Protein AF-A0A7X9REE7-F1 (afdb_monomer_lite)

pLDDT: mean 83.57, std 13.38, range [30.92, 97.38]

Secondary structure (DSSP, 8-state):
--HHHHHHHHHHHHHHHHHHHHHHHHHHHH-PPP--HHHHHHHHHHHHHHHHHHHT---SSS-SS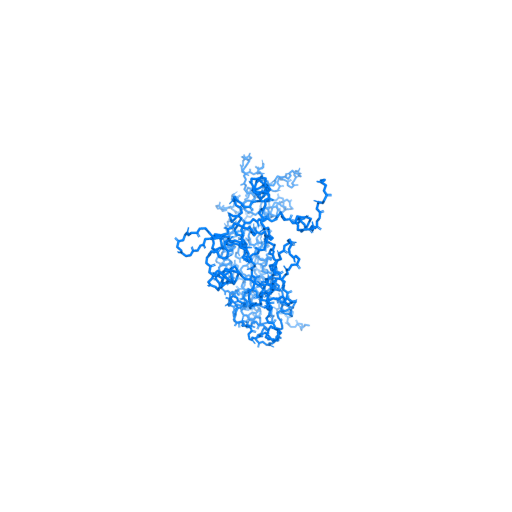SGGG-----TTTS-HHHHHHHHHHHHHH-SHHHHHHHHHHHHHHHHHHHHHHHHHHTT--HHHHHHHHHHHHHSTTTTHHHHH--THHHHHHHHHHHHHHHHHHHH-SS----HHHHHHHHHHHHHH-HHHHHHHHHHHHHHHHHHHHHS--GGGGT--HHHHHHH-HHHH-S-HHHHHHHHHTT-SS--GGG-HHHHHSPPPPP--------GGGGTT-SHHHHHHHHHH-TT--EEEEEEEESSTTS-EEEEEEETTTTEEEEEEES--SHHHHHHHHHHHHHHH-HHHHHHH-SEEEE-S-GGGS-HHHHHB-TTS-B--EEEEPPTT-GGGS--S-----

Structure (mmCIF, N/CA/C/O backbone):
data_AF-A0A7X9REE7-F1
#
_entry.id   AF-A0A7X9REE7-F1
#
loop_
_atom_site.group_PDB
_atom_site.id
_atom_site.type_symbol
_atom_site.label_atom_id
_atom_site.label_alt_id
_atom_site.label_comp_id
_atom_site.label_asym_id
_atom_site.label_entity_id
_atom_site.label_seq_id
_atom_site.pdbx_PDB_ins_code
_atom_site.Cartn_x
_atom_site.Cartn_y
_atom_site.Cartn_z
_atom_site.occupancy
_atom_site.B_iso_or_equiv
_atom_site.auth_seq_id
_atom_site.auth_comp_id
_atom_site.auth_asym_id
_atom_site.auth_atom_id
_atom_site.pdbx_PDB_model_num
ATOM 1 N N . MET A 1 1 ? 0.368 -32.574 12.258 1.00 53.12 1 MET A N 1
ATOM 2 C CA . MET A 1 1 ? 0.872 -31.605 13.266 1.00 53.12 1 MET A CA 1
ATOM 3 C C . MET A 1 1 ? 0.798 -32.260 14.643 1.00 53.12 1 MET A C 1
ATOM 5 O O . MET A 1 1 ? -0.225 -32.848 14.946 1.00 53.12 1 MET A O 1
ATOM 9 N N . ASN A 1 2 ? 1.871 -32.233 15.439 1.00 66.00 2 ASN A N 1
ATOM 10 C CA . ASN A 1 2 ? 1.980 -32.986 16.700 1.00 66.00 2 ASN A CA 1
ATOM 11 C C . ASN A 1 2 ? 1.116 -32.358 17.826 1.00 66.00 2 ASN A C 1
ATOM 13 O O . ASN A 1 2 ? 1.124 -31.136 17.987 1.00 66.00 2 ASN A O 1
ATOM 17 N N . SER A 1 3 ? 0.398 -33.170 18.615 1.00 64.12 3 SER A N 1
ATOM 18 C CA . SER A 1 3 ? -0.552 -32.729 19.664 1.00 64.12 3 SER A CA 1
ATOM 19 C C . SER A 1 3 ? 0.081 -31.771 20.692 1.00 64.12 3 SER A C 1
ATOM 21 O O . SER A 1 3 ? -0.495 -30.742 21.054 1.00 64.12 3 SER A O 1
ATOM 23 N N . LYS A 1 4 ? 1.349 -32.007 21.062 1.00 66.88 4 LYS A N 1
ATOM 24 C CA . LYS A 1 4 ? 2.116 -31.120 21.959 1.00 66.88 4 LYS A CA 1
ATOM 25 C C . LYS A 1 4 ? 2.342 -29.716 21.381 1.00 66.88 4 LYS A C 1
ATOM 27 O O . LYS A 1 4 ? 2.446 -28.749 22.135 1.00 66.88 4 LYS A O 1
ATOM 32 N N . THR A 1 5 ? 2.429 -29.585 20.058 1.00 66.50 5 THR A N 1
ATOM 33 C CA . THR A 1 5 ? 2.626 -28.298 19.373 1.00 66.50 5 THR A CA 1
ATOM 34 C C . THR A 1 5 ? 1.327 -27.496 19.331 1.00 66.50 5 THR A C 1
ATOM 36 O O . THR A 1 5 ? 1.347 -26.287 19.553 1.00 66.50 5 THR A O 1
ATOM 39 N N . ILE A 1 6 ? 0.197 -28.180 19.127 1.00 68.31 6 ILE A N 1
ATOM 40 C CA . ILE A 1 6 ? -1.149 -27.591 19.174 1.00 68.31 6 ILE A CA 1
ATOM 41 C C . ILE A 1 6 ? -1.420 -27.038 20.579 1.00 68.31 6 ILE A C 1
ATOM 43 O O . ILE A 1 6 ? -1.762 -25.868 20.725 1.00 68.31 6 ILE A O 1
ATOM 47 N N . LEU A 1 7 ? -1.150 -27.827 21.624 1.00 64.38 7 LEU A N 1
ATOM 48 C CA . LEU A 1 7 ? -1.370 -27.409 23.011 1.00 64.38 7 LEU A CA 1
ATOM 49 C C . LEU A 1 7 ? -0.542 -26.168 23.397 1.00 64.38 7 LEU A C 1
ATOM 51 O O . LEU A 1 7 ? -1.042 -25.263 24.065 1.00 64.38 7 LEU A O 1
ATOM 55 N N . LYS A 1 8 ? 0.720 -26.090 22.949 1.00 70.75 8 LYS A N 1
ATOM 56 C CA . LYS A 1 8 ? 1.587 -24.920 23.179 1.00 70.75 8 LYS A CA 1
ATOM 57 C C . LYS A 1 8 ? 1.082 -23.667 22.462 1.00 70.75 8 LYS A C 1
ATOM 59 O O . LYS A 1 8 ? 1.133 -22.587 23.047 1.00 70.75 8 LYS A O 1
ATOM 64 N N . ASN A 1 9 ? 0.588 -23.800 21.231 1.00 73.31 9 ASN A N 1
ATOM 65 C CA . ASN A 1 9 ? 0.009 -22.678 20.492 1.00 73.31 9 ASN A CA 1
ATOM 66 C C . ASN A 1 9 ? -1.310 -22.203 21.119 1.00 73.31 9 ASN A C 1
ATOM 68 O O . ASN A 1 9 ? -1.527 -20.999 21.220 1.00 73.31 9 ASN A O 1
ATOM 72 N N . ASN A 1 10 ? -2.142 -23.119 21.619 1.00 79.31 10 ASN A N 1
ATOM 73 C CA . ASN A 1 10 ? -3.400 -22.769 22.283 1.00 79.31 10 ASN A CA 1
ATOM 74 C C . ASN A 1 10 ? -3.160 -22.009 23.596 1.00 79.31 10 ASN A C 1
ATOM 76 O O . ASN A 1 10 ? -3.800 -20.990 23.841 1.00 79.31 10 ASN A O 1
ATOM 80 N N . ARG A 1 11 ? -2.182 -22.437 24.408 1.00 81.19 11 ARG A N 1
ATOM 81 C CA . ARG A 1 11 ? -1.785 -21.709 25.631 1.00 81.19 11 ARG A CA 1
ATOM 82 C C . ARG A 1 11 ? -1.251 -20.306 25.326 1.00 81.19 11 ARG A C 1
ATOM 84 O O . ARG A 1 11 ? -1.573 -19.359 26.033 1.00 81.19 11 ARG A O 1
ATOM 91 N N . ALA A 1 12 ? -0.464 -20.171 24.260 1.00 81.56 12 ALA A N 1
ATOM 92 C CA . ALA A 1 12 ? 0.063 -18.885 23.811 1.00 81.56 12 ALA A CA 1
ATOM 93 C C . ALA A 1 12 ? -1.046 -17.926 23.338 1.00 81.56 12 ALA A C 1
ATOM 95 O O . ALA A 1 12 ? -1.034 -16.755 23.705 1.00 81.56 12 ALA A O 1
ATOM 96 N N . ALA A 1 13 ? -2.026 -18.423 22.577 1.00 83.75 13 ALA A N 1
ATOM 97 C CA . ALA A 1 13 ? -3.195 -17.641 22.175 1.00 83.75 13 ALA A CA 1
ATOM 98 C C . ALA A 1 13 ? -4.040 -17.206 23.386 1.00 83.75 13 ALA A C 1
ATOM 100 O O . ALA A 1 13 ? -4.474 -16.057 23.449 1.00 83.75 13 ALA A O 1
ATOM 101 N N . GLY A 1 14 ? -4.208 -18.094 24.373 1.00 90.44 14 GLY A N 1
ATOM 102 C CA . GLY A 1 14 ? -4.919 -17.794 25.616 1.00 90.44 14 GLY A CA 1
ATOM 103 C C . GLY A 1 14 ? -4.316 -16.623 26.396 1.00 90.44 14 GLY A C 1
ATOM 104 O O . GLY A 1 14 ? -5.062 -15.781 26.883 1.00 90.44 14 GLY A O 1
ATOM 105 N N . LEU A 1 15 ? -2.983 -16.508 26.457 1.00 93.44 15 LEU A N 1
ATOM 106 C CA . LEU A 1 15 ? -2.310 -15.391 27.137 1.00 93.44 15 LEU A CA 1
ATOM 107 C C . LEU A 1 15 ? -2.615 -14.037 26.479 1.00 93.44 15 LEU A C 1
ATOM 109 O O . LEU A 1 15 ? -2.864 -13.050 27.171 1.00 93.44 15 LEU A O 1
ATOM 113 N N . ILE A 1 16 ? -2.619 -13.991 25.146 1.00 94.12 16 ILE A N 1
ATOM 114 C CA . ILE A 1 16 ? -2.924 -12.767 24.396 1.00 94.12 16 ILE A CA 1
ATOM 115 C C . ILE A 1 16 ? -4.377 -12.367 24.655 1.00 94.12 16 ILE A C 1
ATOM 117 O O . ILE A 1 16 ? -4.635 -11.230 25.031 1.00 94.12 16 ILE A O 1
ATOM 121 N N . ILE A 1 17 ? -5.315 -13.312 24.542 1.00 94.94 17 ILE A N 1
ATOM 122 C CA . ILE A 1 17 ? -6.742 -13.064 24.795 1.00 94.94 17 ILE A CA 1
ATOM 123 C C . ILE A 1 17 ? -6.974 -12.593 26.237 1.00 94.94 17 ILE A C 1
ATOM 125 O O . ILE A 1 17 ? -7.702 -11.627 26.448 1.00 94.94 17 ILE A O 1
ATOM 129 N N . LEU A 1 18 ? -6.315 -13.215 27.220 1.00 95.38 18 LEU A N 1
ATOM 130 C CA . LEU A 1 18 ? -6.376 -12.788 28.619 1.00 95.38 18 LEU A CA 1
ATOM 131 C C . LEU A 1 18 ? -5.885 -11.345 28.787 1.00 95.38 18 LEU A C 1
ATOM 133 O O . LEU A 1 18 ? -6.518 -10.556 29.479 1.00 95.38 18 LEU A O 1
ATOM 137 N N . THR A 1 19 ? -4.786 -10.987 28.118 1.00 95.31 19 THR A N 1
ATOM 138 C CA . THR A 1 19 ? -4.229 -9.625 28.152 1.00 95.31 19 THR A CA 1
ATOM 139 C C . THR A 1 19 ? -5.220 -8.613 27.580 1.00 95.31 19 THR A C 1
ATOM 141 O O . THR A 1 19 ? -5.429 -7.559 28.168 1.00 95.31 19 THR A O 1
ATOM 144 N N . ILE A 1 20 ? -5.872 -8.947 26.462 1.00 95.69 20 ILE A N 1
ATOM 145 C CA . ILE A 1 20 ? -6.912 -8.107 25.853 1.00 95.69 20 ILE A CA 1
ATOM 146 C C . ILE A 1 20 ? -8.082 -7.927 26.820 1.00 95.69 20 ILE A C 1
ATOM 148 O O . ILE A 1 20 ? -8.516 -6.801 27.038 1.00 95.69 20 ILE A O 1
ATOM 152 N N . GLY A 1 21 ? -8.549 -9.011 27.447 1.00 94.12 21 GLY A N 1
ATOM 153 C CA . GLY A 1 21 ? -9.585 -8.943 28.477 1.00 94.12 21 GLY A CA 1
ATOM 154 C C . GLY A 1 21 ? -9.201 -7.986 29.607 1.00 94.12 21 GLY A C 1
ATOM 155 O O . GLY A 1 21 ? -9.969 -7.087 29.928 1.00 94.12 21 GLY A O 1
ATOM 156 N N . LEU A 1 22 ? -7.981 -8.108 30.139 1.00 94.38 22 LEU A N 1
ATOM 157 C CA . LEU A 1 22 ? -7.461 -7.233 31.197 1.00 94.38 22 LEU A CA 1
ATOM 158 C C . LEU A 1 22 ? -7.335 -5.762 30.781 1.00 94.38 22 LEU A C 1
ATOM 160 O O . LEU A 1 22 ? -7.522 -4.885 31.614 1.00 94.38 22 LEU A O 1
ATOM 164 N N . LEU A 1 23 ? -7.032 -5.468 29.515 1.00 93.62 23 LEU A N 1
ATOM 165 C CA . LEU A 1 23 ? -6.983 -4.087 29.021 1.00 93.62 23 LEU A CA 1
ATOM 166 C C . LEU A 1 23 ? -8.373 -3.448 28.913 1.00 93.62 23 LEU A C 1
ATOM 168 O O . LEU A 1 23 ? -8.499 -2.228 29.009 1.00 93.62 23 LEU A O 1
ATOM 172 N N . LEU A 1 24 ? -9.410 -4.261 28.711 1.00 93.50 24 LEU A N 1
ATOM 173 C CA . LEU A 1 24 ? -10.786 -3.798 28.545 1.00 93.50 24 LEU A CA 1
ATOM 174 C C . LEU A 1 24 ? -11.569 -3.764 29.858 1.00 93.50 24 LEU A C 1
ATOM 176 O O . LEU A 1 24 ? -12.553 -3.031 29.943 1.00 93.50 24 LEU A O 1
ATOM 180 N N . THR A 1 25 ? -11.139 -4.498 30.890 1.00 91.88 25 THR A N 1
ATOM 181 C CA . THR A 1 25 ? -11.862 -4.608 32.171 1.00 91.88 25 THR A CA 1
ATOM 182 C C . THR A 1 25 ? -12.188 -3.254 32.782 1.00 91.88 25 THR A C 1
ATOM 184 O O . THR A 1 25 ? -13.319 -3.057 33.208 1.00 91.88 25 THR A O 1
ATOM 187 N N . GLY A 1 26 ? -11.257 -2.295 32.774 1.00 88.50 26 GLY A N 1
ATOM 188 C CA . GLY A 1 26 ? -11.509 -0.958 33.321 1.00 88.50 26 GLY A CA 1
ATOM 189 C C . GLY A 1 26 ? -12.702 -0.263 32.655 1.00 88.50 26 GLY A C 1
ATOM 190 O O . GLY A 1 26 ? -13.579 0.271 33.335 1.00 88.50 26 GLY A O 1
ATOM 191 N N . GLN A 1 27 ? -12.795 -0.337 31.325 1.00 91.38 27 GLN A N 1
ATOM 192 C CA . GLN A 1 27 ? -13.925 0.224 30.580 1.00 91.38 27 GLN A CA 1
ATOM 193 C C . GLN A 1 27 ? -15.207 -0.606 30.763 1.00 91.38 27 GLN A C 1
ATOM 195 O O . GLN A 1 27 ? -16.310 -0.062 30.824 1.00 91.38 27 GLN A O 1
ATOM 200 N N . MET A 1 28 ? -15.077 -1.929 30.876 1.00 91.75 28 MET A N 1
ATOM 201 C CA . MET A 1 28 ? -16.211 -2.825 31.112 1.00 91.75 28 MET A CA 1
ATOM 202 C C . MET A 1 28 ? -16.850 -2.625 32.490 1.00 91.75 28 MET A C 1
ATOM 204 O O . MET A 1 28 ? -18.068 -2.670 32.597 1.00 91.75 28 MET A O 1
ATOM 208 N N . ILE A 1 29 ? -16.048 -2.354 33.523 1.00 91.88 29 ILE A N 1
ATOM 209 C CA . ILE A 1 29 ? -16.520 -2.113 34.895 1.00 91.88 29 ILE A CA 1
ATOM 210 C C . ILE A 1 29 ? -17.188 -0.742 35.014 1.00 91.88 29 ILE A C 1
ATOM 212 O O . ILE A 1 29 ? -18.234 -0.614 35.640 1.00 91.88 29 ILE A O 1
ATOM 216 N N . THR A 1 30 ? -16.580 0.286 34.423 1.00 89.94 30 THR A N 1
ATOM 217 C CA . THR A 1 30 ? -17.094 1.662 34.499 1.00 89.94 30 THR A CA 1
ATOM 218 C C . THR A 1 30 ? -18.322 1.890 33.623 1.00 89.94 30 THR A C 1
ATOM 220 O O . THR A 1 30 ? -19.128 2.761 33.925 1.00 89.94 30 THR A O 1
ATOM 223 N N . GLY A 1 31 ? -18.469 1.144 32.523 1.00 88.75 31 GLY A N 1
ATOM 224 C CA . GLY A 1 31 ? -19.584 1.311 31.585 1.00 88.75 31 GLY A CA 1
ATOM 225 C C . GLY A 1 31 ? -19.559 2.636 30.811 1.00 88.75 31 GLY A C 1
ATOM 226 O O . GLY A 1 31 ? -20.512 2.958 30.103 1.00 88.75 31 GLY A O 1
ATOM 227 N N . HIS A 1 32 ? -18.481 3.415 30.926 1.00 87.25 32 HIS A N 1
ATOM 228 C CA . HIS A 1 32 ? -18.377 4.738 30.323 1.00 87.25 32 HIS A CA 1
ATOM 229 C C . HIS A 1 32 ? -17.667 4.705 28.964 1.00 87.25 32 HIS A C 1
ATOM 231 O O . HIS A 1 32 ? -16.737 3.930 28.719 1.00 87.25 32 HIS A O 1
ATOM 237 N N . GLY A 1 33 ? -18.117 5.581 28.064 1.00 85.81 33 GLY A N 1
ATOM 238 C CA . GLY A 1 33 ? -17.434 5.844 26.803 1.00 85.81 33 GLY A CA 1
ATOM 239 C C . GLY A 1 33 ? -16.199 6.715 27.022 1.00 85.81 33 GLY A C 1
ATOM 240 O O . GLY A 1 33 ? -16.232 7.657 27.811 1.00 85.81 33 GLY A O 1
ATOM 241 N N . ILE A 1 34 ? -15.115 6.413 26.314 1.00 87.81 34 ILE A N 1
ATOM 242 C CA . ILE A 1 34 ? -13.849 7.152 26.421 1.00 87.81 34 ILE A CA 1
ATOM 243 C C . ILE A 1 34 ? -13.719 8.084 25.218 1.00 87.81 34 ILE A C 1
ATOM 245 O O . ILE A 1 34 ? -13.755 7.622 24.087 1.00 87.81 34 ILE A O 1
ATOM 249 N N . VAL A 1 35 ? -13.577 9.392 25.418 1.00 86.12 35 VAL A N 1
ATOM 250 C CA . VAL A 1 35 ? -13.475 10.348 24.303 1.00 86.12 35 VAL A CA 1
ATOM 251 C C . VAL A 1 35 ? -12.148 11.087 24.396 1.00 86.12 35 VAL A C 1
ATOM 253 O O . VAL A 1 35 ? -11.895 11.809 25.354 1.00 86.12 35 VAL A O 1
ATOM 256 N N . GLY A 1 36 ? -11.293 10.888 23.395 1.00 87.06 36 GLY A N 1
ATOM 257 C CA . GLY A 1 36 ? -10.057 11.640 23.208 1.00 87.06 36 GLY A CA 1
ATOM 258 C C . GLY A 1 36 ? -10.226 12.805 22.232 1.00 87.06 36 GLY A C 1
ATOM 259 O O . GLY A 1 36 ? -11.262 12.952 21.579 1.00 87.06 36 GLY A O 1
ATOM 260 N N . ALA A 1 37 ? -9.170 13.609 22.087 1.00 81.81 37 ALA A N 1
ATOM 261 C CA . ALA A 1 37 ? -9.154 14.771 21.193 1.00 81.81 37 ALA A CA 1
ATOM 262 C C . ALA A 1 37 ? -9.479 14.404 19.728 1.00 81.81 37 ALA A C 1
ATOM 264 O O . ALA A 1 37 ? -10.303 15.059 19.092 1.00 81.81 37 ALA A O 1
ATOM 265 N N . ASP A 1 38 ? -8.907 13.305 19.221 1.00 81.94 38 ASP A N 1
ATOM 266 C CA . ASP A 1 38 ? -9.124 12.848 17.838 1.00 81.94 38 ASP A CA 1
ATOM 267 C C . ASP A 1 38 ? -10.481 12.146 17.657 1.00 81.94 38 ASP A C 1
ATOM 269 O O . ASP A 1 38 ? -11.016 12.072 16.545 1.00 81.94 38 ASP A O 1
ATOM 273 N N . SER A 1 39 ? -11.067 11.629 18.745 1.00 87.25 39 SER A N 1
ATOM 274 C CA . SER A 1 39 ? -12.289 10.822 18.687 1.00 87.25 39 SER A CA 1
ATOM 275 C C . SER A 1 39 ? -13.457 11.619 18.126 1.00 87.25 39 SER A C 1
ATOM 277 O O . SER A 1 39 ? -14.196 11.101 17.298 1.00 87.25 39 SER A O 1
ATOM 279 N N . VAL A 1 40 ? -13.599 12.890 18.513 1.00 89.44 40 VAL A N 1
ATOM 280 C CA . VAL A 1 40 ? -14.722 13.742 18.084 1.00 89.44 40 VAL A CA 1
ATOM 281 C C . VAL A 1 40 ? -14.760 13.880 16.561 1.00 89.44 40 VAL A C 1
ATOM 283 O O . VAL A 1 40 ? -15.821 13.753 15.945 1.00 89.44 40 VAL A O 1
ATOM 286 N N . PHE A 1 41 ? -13.601 14.088 15.935 1.00 92.06 41 PHE A N 1
ATOM 287 C CA . PHE A 1 41 ? -13.501 14.204 14.484 1.00 92.06 41 PHE A CA 1
ATOM 288 C C . PHE A 1 41 ? -13.863 12.887 13.784 1.00 92.06 41 PHE A C 1
ATOM 290 O O . PHE A 1 41 ? -14.699 12.870 12.879 1.00 92.06 41 PHE A O 1
ATOM 297 N N . HIS A 1 42 ? -13.282 11.767 14.221 1.00 91.50 42 HIS A N 1
ATOM 298 C CA . HIS A 1 42 ? -13.550 10.461 13.614 1.00 91.50 42 HIS A CA 1
ATOM 299 C C . HIS A 1 42 ? -14.976 9.963 13.879 1.00 91.50 42 HIS A C 1
ATOM 301 O O . HIS A 1 42 ? -15.579 9.339 13.011 1.00 91.50 42 HIS A O 1
ATOM 307 N N . TYR A 1 43 ? -15.564 10.294 15.024 1.00 93.19 43 TYR A N 1
ATOM 308 C CA . TYR A 1 43 ? -16.930 9.897 15.357 1.00 93.19 43 TYR A CA 1
ATOM 309 C C . TYR A 1 43 ? -17.935 10.620 14.478 1.00 93.19 43 TYR A C 1
ATOM 311 O O . TYR A 1 43 ? -18.875 9.991 14.012 1.00 93.19 43 TYR A O 1
ATOM 319 N N . ASN A 1 44 ? -17.695 11.889 14.142 1.00 94.56 44 ASN A N 1
ATOM 320 C CA . ASN A 1 44 ? -18.504 12.580 13.139 1.00 94.56 44 ASN A CA 1
ATOM 321 C C . ASN A 1 44 ? -18.451 11.874 11.774 1.00 94.56 44 ASN A C 1
ATOM 323 O O . ASN A 1 44 ? -19.479 11.728 11.117 1.00 94.56 44 ASN A O 1
ATOM 327 N N . ARG A 1 45 ? -17.278 11.371 11.368 1.00 94.00 45 ARG A N 1
ATOM 328 C CA . ARG A 1 45 ? -17.116 10.607 10.117 1.00 94.00 45 ARG A CA 1
ATOM 329 C C . ARG A 1 45 ? -17.858 9.273 10.129 1.00 94.00 45 ARG A C 1
ATOM 331 O O . ARG A 1 45 ? -18.458 8.890 9.124 1.00 94.00 45 ARG A O 1
ATOM 338 N N . PHE A 1 46 ? -17.800 8.553 11.244 1.00 95.00 46 PHE A N 1
ATOM 339 C CA . PHE A 1 46 ? -18.475 7.263 11.388 1.00 95.00 46 PHE A CA 1
ATOM 340 C C . PHE A 1 46 ? -19.981 7.444 11.551 1.00 95.00 46 PHE A C 1
ATOM 342 O O . PHE A 1 46 ? -20.741 6.700 10.945 1.00 95.00 46 PHE A O 1
ATOM 349 N N . TYR A 1 47 ? -20.415 8.481 12.267 1.00 95.56 47 TYR A N 1
ATOM 350 C CA . TYR A 1 47 ? -21.818 8.864 12.388 1.00 95.56 47 TYR A CA 1
ATOM 351 C C . TYR A 1 47 ? -22.433 9.259 11.041 1.00 95.56 47 TYR A C 1
ATOM 353 O O . TYR A 1 47 ? -23.564 8.871 10.750 1.00 95.56 47 TYR A O 1
ATOM 361 N N . GLU A 1 48 ? -21.680 9.981 10.204 1.00 96.06 48 GLU A N 1
ATOM 362 C CA . GLU A 1 48 ? -22.080 10.294 8.830 1.00 96.06 48 GLU A CA 1
ATOM 363 C C . GLU A 1 48 ? -22.438 9.012 8.076 1.00 96.06 48 GLU A C 1
ATOM 365 O O . GLU A 1 48 ? -23.569 8.836 7.634 1.00 96.06 48 GLU A O 1
ATOM 370 N N . THR A 1 49 ? -21.490 8.079 7.985 1.00 96.00 49 THR A N 1
ATOM 371 C CA . THR A 1 49 ? -21.696 6.828 7.240 1.00 96.00 49 THR A CA 1
ATOM 372 C C . THR A 1 49 ? -22.721 5.901 7.892 1.00 96.00 49 THR A C 1
ATOM 374 O O . THR A 1 49 ? -23.488 5.265 7.179 1.00 96.00 49 THR A O 1
ATOM 377 N N . TYR A 1 50 ? -22.811 5.869 9.225 1.00 96.81 50 TYR A N 1
ATOM 378 C CA . TYR A 1 50 ? -23.887 5.197 9.960 1.00 96.81 50 TYR A CA 1
ATOM 379 C C . TYR A 1 50 ? -25.263 5.719 9.531 1.00 96.81 50 TYR A C 1
ATOM 381 O O . TYR A 1 50 ? -26.154 4.930 9.223 1.00 96.81 50 TYR A O 1
ATOM 389 N N . SER A 1 51 ? -25.430 7.042 9.467 1.00 95.94 51 SER A N 1
ATOM 390 C CA . SER A 1 51 ? -26.699 7.674 9.101 1.00 95.94 51 SER A CA 1
ATOM 391 C C . SER A 1 51 ? -27.038 7.431 7.632 1.00 95.94 51 SER A C 1
ATOM 393 O O . SER A 1 51 ? -28.169 7.065 7.321 1.00 95.94 51 SER A O 1
ATOM 395 N N . GLN A 1 52 ? -26.051 7.540 6.736 1.00 95.44 52 GLN A N 1
ATOM 396 C CA . GLN A 1 52 ? -26.229 7.205 5.322 1.00 95.44 52 GLN A CA 1
ATOM 397 C C . GLN A 1 52 ? -26.660 5.744 5.131 1.00 95.44 52 GLN A C 1
ATOM 399 O O . GLN A 1 52 ? -27.614 5.485 4.402 1.00 95.44 52 GLN A O 1
ATOM 404 N N . LEU A 1 53 ? -26.017 4.796 5.825 1.00 96.12 53 LEU A N 1
ATOM 405 C CA . LEU A 1 53 ? -26.379 3.375 5.783 1.00 96.12 53 LEU A CA 1
ATOM 406 C C . LEU A 1 53 ? -27.783 3.124 6.345 1.00 96.12 53 LEU A C 1
ATOM 408 O O . LEU A 1 53 ? -28.553 2.371 5.757 1.00 96.12 53 LEU A O 1
ATOM 412 N N . LYS A 1 54 ? -28.134 3.776 7.458 1.00 96.31 54 LYS A N 1
ATOM 413 C CA . LYS A 1 54 ? -29.445 3.641 8.106 1.00 96.31 54 LYS A CA 1
ATOM 414 C C . LYS A 1 54 ? -30.588 4.168 7.238 1.00 96.31 54 LYS A C 1
ATOM 416 O O . LYS A 1 54 ? -31.663 3.577 7.225 1.00 96.31 54 LYS A O 1
ATOM 421 N N . HIS A 1 55 ? -30.365 5.277 6.537 1.00 95.62 55 HIS A N 1
ATOM 422 C CA . HIS A 1 55 ? -31.370 5.924 5.690 1.00 95.62 55 HIS A CA 1
ATOM 423 C C . HIS A 1 55 ? -31.283 5.518 4.214 1.00 95.62 55 HIS A C 1
ATOM 425 O O . HIS A 1 55 ? -32.088 5.994 3.419 1.00 95.62 55 HIS A O 1
ATOM 431 N N . LEU A 1 56 ? -30.321 4.663 3.846 1.00 94.81 56 LEU A N 1
ATOM 432 C CA . LEU A 1 56 ? -30.015 4.286 2.460 1.00 94.81 56 LEU A CA 1
ATOM 433 C C . LEU A 1 56 ? -29.772 5.501 1.544 1.00 94.81 56 LEU A C 1
ATOM 435 O O . LEU A 1 56 ? -30.041 5.457 0.345 1.00 94.81 56 LEU A O 1
ATOM 439 N N . ASN A 1 57 ? -29.248 6.590 2.114 1.00 93.50 57 ASN A N 1
ATOM 440 C CA . ASN A 1 57 ? -28.977 7.842 1.416 1.00 93.50 57 ASN A CA 1
ATOM 441 C C . ASN A 1 57 ? -27.466 8.028 1.252 1.00 93.50 57 ASN A C 1
ATOM 443 O O . ASN A 1 57 ? -26.802 8.622 2.103 1.00 93.50 57 ASN A O 1
ATOM 447 N N . PHE A 1 58 ? -26.922 7.461 0.178 1.00 92.31 58 PHE A N 1
ATOM 448 C CA . PHE A 1 58 ? -25.485 7.447 -0.073 1.00 92.31 58 PHE A CA 1
ATOM 449 C C . PHE A 1 58 ? -25.009 8.773 -0.665 1.00 92.31 58 PHE A C 1
ATOM 451 O O . PHE A 1 58 ? -25.334 9.125 -1.797 1.00 92.31 58 PHE A O 1
ATOM 458 N N . SER A 1 59 ? -24.159 9.470 0.083 1.00 89.75 59 SER A N 1
ATOM 459 C CA . SER A 1 59 ? -23.444 10.659 -0.364 1.00 89.75 59 SER A CA 1
ATOM 460 C C . SER A 1 59 ? -21.951 10.427 -0.229 1.00 89.75 59 SER A C 1
ATOM 462 O O . SER A 1 59 ? -21.379 10.426 0.864 1.00 89.75 59 SER A O 1
ATOM 464 N N . TRP A 1 60 ? -21.311 10.211 -1.376 1.00 83.38 60 TRP A N 1
ATOM 465 C CA . TRP A 1 60 ? -19.882 9.929 -1.427 1.00 83.38 60 TRP A CA 1
ATOM 466 C C . TRP A 1 60 ? -19.039 11.158 -1.083 1.00 83.38 60 TRP A C 1
ATOM 468 O O . TRP A 1 60 ? -18.055 11.052 -0.356 1.00 83.38 60 TRP A O 1
ATOM 478 N N . PHE A 1 61 ? -19.432 12.326 -1.596 1.00 88.88 61 PHE A N 1
ATOM 479 C CA . PHE A 1 61 ? -18.626 13.543 -1.522 1.00 88.88 61 PHE A CA 1
ATOM 480 C C . PHE A 1 61 ? -18.948 14.407 -0.307 1.00 88.88 61 PHE A C 1
ATOM 482 O O . PHE A 1 61 ? -18.037 14.889 0.364 1.00 88.88 61 PHE A O 1
ATOM 489 N N . GLN A 1 62 ? -20.231 14.601 -0.015 1.00 91.56 62 GLN A N 1
ATOM 490 C CA . GLN A 1 62 ? -20.687 15.564 0.979 1.00 91.56 62 GLN A CA 1
ATOM 491 C C . GLN A 1 62 ? -21.116 14.871 2.275 1.00 91.56 62 GLN A C 1
ATOM 493 O O . GLN A 1 62 ? -21.856 13.891 2.230 1.00 91.56 62 GLN A O 1
ATOM 498 N N . SER A 1 63 ? -20.693 15.401 3.425 1.00 91.62 63 SER A N 1
ATOM 499 C CA . SER A 1 63 ? -21.199 14.966 4.734 1.00 91.62 63 SER A CA 1
ATOM 500 C C . SER A 1 63 ? -22.530 15.666 5.026 1.00 91.62 63 SER A C 1
ATOM 502 O O . SER A 1 63 ? -22.549 16.888 5.190 1.00 91.62 63 SER A O 1
ATOM 504 N N . ILE A 1 64 ? -23.625 14.907 5.051 1.00 92.62 64 ILE A N 1
ATOM 505 C CA . ILE A 1 64 ? -25.005 15.407 5.172 1.00 92.62 64 ILE A CA 1
ATOM 506 C C . ILE A 1 64 ? -25.497 15.353 6.626 1.00 92.62 64 ILE A C 1
ATOM 508 O O . ILE A 1 64 ? -26.265 16.210 7.054 1.00 92.62 64 ILE A O 1
ATOM 512 N N . TYR A 1 65 ? -25.058 14.363 7.400 1.00 93.50 65 TYR A N 1
ATOM 513 C CA . TYR A 1 65 ? -25.540 14.074 8.752 1.00 93.50 65 TYR A CA 1
ATOM 514 C C . TYR A 1 65 ? -24.552 14.492 9.849 1.00 93.50 65 TYR A C 1
ATOM 516 O O . TYR A 1 65 ? -24.943 15.049 10.872 1.00 93.50 65 TYR A O 1
ATOM 524 N N . GLY A 1 66 ? -23.268 14.209 9.658 1.00 91.31 66 GLY A N 1
ATOM 525 C CA . GLY A 1 66 ? -22.181 14.553 10.563 1.00 91.31 66 GLY A CA 1
ATOM 526 C C . GLY A 1 66 ? -21.744 16.008 10.422 1.00 91.31 66 GLY A C 1
ATOM 527 O O . GLY A 1 66 ? -22.196 16.747 9.548 1.00 91.31 66 GLY A O 1
ATOM 528 N N . PHE A 1 67 ? -20.828 16.432 11.294 1.00 92.44 67 PHE A N 1
ATOM 529 C CA . PHE A 1 67 ? -20.241 17.776 11.277 1.00 92.44 67 PHE A CA 1
ATOM 530 C C . PHE A 1 67 ? -21.285 18.901 11.291 1.00 92.44 67 PHE A C 1
ATOM 532 O O . PHE A 1 67 ? -21.159 19.875 10.543 1.00 92.44 67 PHE A O 1
ATOM 539 N N . ASN A 1 68 ? -22.319 18.764 12.123 1.00 91.31 68 ASN A N 1
ATOM 540 C CA . ASN A 1 68 ? -23.429 19.718 12.223 1.00 91.31 68 ASN A CA 1
ATOM 541 C C . ASN A 1 68 ? -24.115 19.987 10.873 1.00 91.31 68 ASN A C 1
ATOM 543 O O . ASN A 1 68 ? -24.491 21.122 10.598 1.00 91.31 68 ASN A O 1
ATOM 547 N N . GLN A 1 69 ? -24.209 18.970 10.006 1.00 89.56 69 GLN A N 1
ATOM 548 C CA . GLN A 1 69 ? -24.866 19.058 8.694 1.00 89.56 69 GLN A CA 1
ATOM 549 C C . GLN A 1 69 ? -24.305 20.180 7.801 1.00 89.56 69 GLN A C 1
ATOM 551 O O . GLN A 1 69 ? -24.981 20.708 6.924 1.00 89.56 69 GLN A O 1
ATOM 556 N N . SER A 1 70 ? -23.040 20.552 8.010 1.00 87.81 70 SER A N 1
ATOM 557 C CA . SER A 1 70 ? -22.407 21.681 7.317 1.00 87.81 70 SER A CA 1
ATOM 558 C C . SER A 1 70 ? -22.020 21.393 5.863 1.00 87.81 70 SER A C 1
ATOM 560 O O . SER A 1 70 ? -21.443 22.255 5.205 1.00 87.81 70 SER A O 1
ATOM 562 N N . GLY A 1 71 ? -22.283 20.187 5.349 1.00 87.44 71 GLY A N 1
ATOM 563 C CA . GLY A 1 71 ? -21.994 19.851 3.958 1.00 87.44 71 GLY A CA 1
ATOM 564 C C . GLY A 1 71 ? -20.501 19.707 3.644 1.00 87.44 71 GLY A C 1
ATOM 565 O O . GLY A 1 71 ? -20.089 19.928 2.507 1.00 87.44 71 GLY A O 1
ATOM 566 N N . ARG A 1 72 ? -19.662 19.372 4.633 1.00 91.38 72 ARG A N 1
ATOM 567 C CA . ARG A 1 72 ? -18.199 19.275 4.460 1.00 91.38 72 ARG A CA 1
ATOM 568 C C . ARG A 1 72 ? -17.780 18.050 3.645 1.00 91.38 72 ARG A C 1
ATOM 570 O O . ARG A 1 72 ? -18.318 16.957 3.827 1.00 91.38 72 ARG A O 1
ATOM 577 N N . ILE A 1 73 ? -16.730 18.204 2.840 1.00 92.25 73 ILE A N 1
ATOM 578 C CA . ILE A 1 73 ? -16.091 17.115 2.087 1.00 92.25 73 ILE A CA 1
ATOM 579 C C . ILE A 1 73 ? -14.973 16.514 2.948 1.00 92.25 73 ILE A C 1
ATOM 581 O O . ILE A 1 73 ? -13.848 17.006 2.947 1.00 92.25 73 ILE A O 1
ATOM 585 N N . VAL A 1 74 ? -15.293 15.480 3.734 1.00 90.25 74 VAL A N 1
ATOM 586 C CA . VAL A 1 74 ? -14.340 14.871 4.686 1.00 90.25 74 VAL A CA 1
ATOM 587 C C . VAL A 1 74 ? -13.987 13.437 4.303 1.00 90.25 74 VAL A C 1
ATOM 589 O O . VAL A 1 74 ? -12.818 13.130 4.083 1.00 90.25 74 VAL A O 1
ATOM 592 N N . ASN A 1 75 ? -14.971 12.540 4.201 1.00 88.88 75 ASN A N 1
ATOM 593 C CA . ASN A 1 75 ? -14.693 11.105 4.051 1.00 88.88 75 ASN A CA 1
ATOM 594 C C . ASN A 1 75 ? -13.941 10.747 2.764 1.00 88.88 75 ASN A C 1
ATOM 596 O O . ASN A 1 75 ? -13.133 9.825 2.798 1.00 88.88 75 ASN A O 1
ATOM 600 N N . VAL A 1 76 ? -14.115 11.515 1.685 1.00 88.94 76 VAL A N 1
ATOM 601 C CA . VAL A 1 76 ? -13.340 11.352 0.441 1.00 88.94 76 VAL A CA 1
ATOM 602 C C . VAL A 1 76 ? -11.834 11.497 0.672 1.00 88.94 76 VAL A C 1
ATOM 604 O O . VAL A 1 76 ? -11.050 10.798 0.042 1.00 88.94 76 VAL A O 1
ATOM 607 N N . VAL A 1 77 ? -11.423 12.386 1.580 1.00 85.81 77 VAL A N 1
ATOM 608 C CA . VAL A 1 77 ? -10.006 12.703 1.821 1.00 85.81 77 VAL A CA 1
ATOM 609 C C . VAL A 1 77 ? -9.380 11.760 2.851 1.00 85.81 77 VAL A C 1
ATOM 611 O O . VAL A 1 77 ? -8.189 11.470 2.787 1.00 85.81 77 VAL A O 1
ATOM 614 N N . TYR A 1 78 ? -10.174 11.263 3.801 1.00 86.94 78 TYR A N 1
ATOM 615 C CA . TYR A 1 78 ? -9.672 10.526 4.965 1.00 86.94 78 TYR A CA 1
ATOM 616 C C . TYR A 1 78 ? -9.951 9.014 4.935 1.00 86.94 78 TYR A C 1
ATOM 618 O O . TYR A 1 78 ? -9.967 8.382 5.994 1.00 86.94 78 TYR A O 1
ATOM 626 N N . GLY A 1 79 ? -10.190 8.440 3.757 1.00 90.44 79 GLY A N 1
ATOM 627 C CA . GLY A 1 79 ? -10.510 7.020 3.599 1.00 90.44 79 GLY A CA 1
ATOM 628 C C . GLY A 1 79 ? -12.011 6.758 3.753 1.00 90.44 79 GLY A C 1
ATOM 629 O O . GLY A 1 79 ? -12.506 6.604 4.881 1.00 90.44 79 GLY A O 1
ATOM 630 N N . PRO A 1 80 ? -12.773 6.753 2.645 1.00 92.19 80 PRO A N 1
ATOM 631 C CA . PRO A 1 80 ? -14.218 6.583 2.689 1.00 92.19 80 PRO A CA 1
ATOM 632 C C . PRO A 1 80 ? -14.597 5.152 3.073 1.00 92.19 80 PRO A C 1
ATOM 634 O O . PRO A 1 80 ? -15.502 4.966 3.886 1.00 92.19 80 PRO A O 1
ATOM 637 N N . LEU A 1 81 ? -13.879 4.139 2.578 1.00 93.62 81 LEU A N 1
ATOM 638 C CA . LEU A 1 81 ? -14.196 2.736 2.864 1.00 93.62 81 LEU A CA 1
ATOM 639 C C . LEU A 1 81 ? -14.023 2.428 4.349 1.00 93.62 81 LEU A C 1
ATOM 641 O O . LEU A 1 81 ? -14.861 1.755 4.951 1.00 93.62 81 LEU A O 1
ATOM 645 N N . PHE A 1 82 ? -12.971 2.975 4.962 1.00 93.25 82 PHE A N 1
ATOM 646 C CA . PHE A 1 82 ? -12.762 2.840 6.398 1.00 93.25 82 PHE A CA 1
ATOM 647 C C . PHE A 1 82 ? -13.874 3.517 7.211 1.00 93.25 82 PHE A C 1
ATOM 649 O O . PHE A 1 82 ? -14.320 2.962 8.217 1.00 93.25 82 PHE A O 1
ATOM 656 N N . ALA A 1 83 ? -14.371 4.678 6.773 1.00 94.25 83 ALA A N 1
ATOM 657 C CA . ALA A 1 83 ? -15.507 5.322 7.427 1.00 94.25 83 ALA A CA 1
ATOM 658 C C . ALA A 1 83 ? -16.762 4.437 7.365 1.00 94.25 83 ALA A C 1
ATOM 660 O O . ALA A 1 83 ? -17.338 4.156 8.412 1.00 94.25 83 ALA A O 1
ATOM 661 N N . TYR A 1 84 ? -17.115 3.920 6.183 1.00 95.38 84 TYR A N 1
ATOM 662 C CA . TYR A 1 84 ? -18.272 3.035 6.000 1.00 95.38 84 TYR A CA 1
ATOM 663 C C . TYR A 1 84 ? -18.174 1.736 6.801 1.00 95.38 84 TYR A C 1
ATOM 665 O O . TYR A 1 84 ? -19.177 1.293 7.357 1.00 95.38 84 TYR A O 1
ATOM 673 N N . LEU A 1 85 ? -16.981 1.145 6.913 1.00 95.69 85 LEU A N 1
ATOM 674 C CA . LEU A 1 85 ? -16.765 -0.038 7.745 1.00 95.69 85 LEU A CA 1
ATOM 675 C C . LEU A 1 85 ? -17.109 0.254 9.212 1.00 95.69 85 LEU A C 1
ATOM 677 O O . LEU A 1 85 ? -17.838 -0.515 9.838 1.00 95.69 85 LEU A O 1
ATOM 681 N N . ASN A 1 86 ? -16.640 1.380 9.755 1.00 95.50 86 ASN A N 1
ATOM 682 C CA . ASN A 1 86 ? -16.920 1.756 11.143 1.00 95.50 86 ASN A CA 1
ATOM 683 C C . ASN A 1 86 ? -18.364 2.234 11.350 1.00 95.50 86 ASN A C 1
ATOM 685 O O . ASN A 1 86 ? -18.954 1.918 12.379 1.00 95.50 86 ASN A O 1
ATOM 689 N N . GLY A 1 87 ? -18.963 2.933 10.381 1.00 96.38 87 GLY A N 1
ATOM 690 C CA . GLY A 1 87 ? -20.383 3.291 10.408 1.00 96.38 87 GLY A CA 1
ATOM 691 C C . GLY A 1 87 ? -21.293 2.062 10.383 1.00 96.38 87 GLY A C 1
ATOM 692 O O . GLY A 1 87 ? -22.258 1.992 11.141 1.00 96.38 87 GLY A O 1
ATOM 693 N N . GLY A 1 88 ? -20.945 1.051 9.582 1.00 97.38 88 GLY A N 1
ATOM 694 C CA . GLY A 1 88 ? -21.620 -0.247 9.570 1.00 97.38 88 GLY A CA 1
ATOM 695 C C . GLY A 1 88 ? -21.423 -1.019 10.874 1.00 97.38 88 GLY A C 1
ATOM 696 O O . GLY A 1 88 ? -22.382 -1.564 11.413 1.00 97.38 88 GLY A O 1
ATOM 697 N N . LEU A 1 89 ? -20.212 -1.008 11.442 1.00 97.06 89 LEU A N 1
ATOM 698 C CA . LEU A 1 89 ? -19.961 -1.594 12.760 1.00 97.06 89 LEU A CA 1
ATOM 699 C C . LEU A 1 89 ? -20.816 -0.920 13.840 1.00 97.06 89 LEU A C 1
ATOM 701 O O . LEU A 1 89 ? -21.431 -1.612 14.647 1.00 97.06 89 LEU A O 1
ATOM 705 N N . LEU A 1 90 ? -20.896 0.413 13.826 1.00 96.81 90 LEU A N 1
ATOM 706 C CA . LEU A 1 90 ? -21.745 1.183 14.732 1.00 96.81 90 LEU A CA 1
ATOM 707 C C . LEU A 1 90 ? -23.232 0.852 14.538 1.00 96.81 90 LEU A C 1
ATOM 709 O O . LEU A 1 90 ? -23.963 0.743 15.519 1.00 96.81 90 LEU A O 1
ATOM 713 N N . LEU A 1 91 ? -23.671 0.642 13.293 1.00 96.69 91 LEU A N 1
ATOM 714 C CA . LEU A 1 91 ? -25.038 0.228 12.978 1.00 96.69 91 LEU A CA 1
ATOM 715 C C . LEU A 1 91 ? -25.372 -1.144 13.575 1.00 96.69 91 LEU A C 1
ATOM 717 O O . LEU A 1 91 ? -26.457 -1.314 14.117 1.00 96.69 91 LEU A O 1
ATOM 721 N N . LEU A 1 92 ? -24.433 -2.092 13.532 1.00 97.00 92 LEU A N 1
ATOM 722 C CA . LEU A 1 92 ? -24.611 -3.436 14.090 1.00 97.00 92 LEU A CA 1
ATOM 723 C C . LEU A 1 92 ? -24.629 -3.453 15.622 1.00 97.00 92 LEU A C 1
ATOM 725 O O . LEU A 1 92 ? -25.385 -4.211 16.227 1.00 97.00 92 LEU A O 1
ATOM 729 N N . VAL A 1 93 ? -23.783 -2.647 16.263 1.00 95.56 93 VAL A N 1
ATOM 730 C CA . VAL A 1 93 ? -23.631 -2.643 17.728 1.00 95.56 93 VAL A CA 1
ATOM 731 C C . VAL A 1 93 ? -24.510 -1.610 18.428 1.00 95.56 93 VAL A C 1
ATOM 733 O O . VAL A 1 93 ? -24.586 -1.643 19.642 1.00 95.56 93 VAL A O 1
ATOM 736 N N . HIS A 1 94 ? -25.189 -0.720 17.703 1.00 90.88 94 HIS A N 1
ATOM 737 C CA . HIS A 1 94 ? -26.216 0.221 18.180 1.00 90.88 94 HIS A CA 1
ATOM 738 C C . HIS A 1 94 ? -25.795 1.292 19.211 1.00 90.88 94 HIS A C 1
ATOM 740 O O . HIS A 1 94 ? -26.509 2.284 19.353 1.00 90.88 94 HIS A O 1
ATOM 746 N N . SER A 1 95 ? -24.658 1.164 19.905 1.00 93.62 95 SER A N 1
ATOM 747 C CA . SER A 1 95 ? -24.152 2.175 20.848 1.00 93.62 95 SER A CA 1
ATOM 748 C C . SER A 1 95 ? -22.662 2.471 20.672 1.00 93.62 95 SER A C 1
ATOM 750 O O . SER A 1 95 ? -21.867 1.596 20.325 1.00 93.62 95 SER A O 1
ATOM 752 N N . TRP A 1 96 ? -22.254 3.707 20.979 1.00 93.12 96 TRP A N 1
ATOM 753 C CA . TRP A 1 96 ? -20.843 4.115 20.949 1.00 93.12 96 TRP A CA 1
ATOM 754 C C . TRP A 1 96 ? -19.976 3.337 21.939 1.00 93.12 96 TRP A C 1
ATOM 756 O O . TRP A 1 96 ? -18.824 3.033 21.641 1.00 93.12 96 TRP A O 1
ATOM 766 N N . TYR A 1 97 ? -20.537 2.975 23.093 1.00 94.06 97 TYR A N 1
ATOM 767 C CA . TYR A 1 97 ? -19.858 2.142 24.079 1.00 94.06 97 TYR A CA 1
ATOM 768 C C . TYR A 1 97 ? -19.570 0.738 23.528 1.00 94.06 97 TYR A C 1
ATOM 770 O O . TYR A 1 97 ? -18.424 0.291 23.535 1.00 94.06 97 TYR A O 1
ATOM 778 N N . GLN A 1 98 ? -20.580 0.058 22.972 1.00 94.31 98 GLN A N 1
ATOM 779 C CA . GLN A 1 98 ? -20.382 -1.269 22.377 1.00 94.31 98 GLN A CA 1
ATOM 780 C C . GLN A 1 98 ? -19.462 -1.198 21.155 1.00 94.31 98 GLN A C 1
ATOM 782 O O . GLN A 1 98 ? -18.613 -2.070 20.982 1.00 94.31 98 GLN A O 1
ATOM 787 N N . TYR A 1 99 ? -19.556 -0.132 20.357 1.00 95.38 99 TYR A N 1
ATOM 788 C CA . TYR A 1 99 ? -18.617 0.138 19.272 1.00 95.38 99 TYR A CA 1
ATOM 789 C C . TYR A 1 99 ? -17.173 0.227 19.775 1.00 95.38 99 TYR A C 1
ATOM 791 O O . TYR A 1 99 ? -16.291 -0.399 19.189 1.00 95.38 99 TYR A O 1
ATOM 799 N N . GLN A 1 100 ? -16.913 0.944 20.872 1.00 94.62 100 GLN A N 1
ATOM 800 C CA . GLN A 1 100 ? -15.574 1.023 21.460 1.00 94.62 100 GLN A CA 1
ATOM 801 C C . GLN A 1 100 ? -15.073 -0.343 21.910 1.00 94.62 100 GLN A C 1
ATOM 803 O O . GLN A 1 100 ? -13.990 -0.743 21.499 1.00 94.62 100 GLN A O 1
ATOM 808 N N . ILE A 1 101 ? -15.869 -1.093 22.675 1.00 95.00 101 ILE A N 1
ATOM 809 C CA . ILE A 1 101 ? -15.468 -2.422 23.152 1.00 95.00 101 ILE A CA 1
ATOM 810 C C . ILE A 1 101 ? -15.161 -3.353 21.974 1.00 95.00 101 ILE A C 1
ATOM 812 O O . ILE A 1 101 ? -14.093 -3.964 21.924 1.00 95.00 101 ILE A O 1
ATOM 816 N N . VAL A 1 102 ? -16.058 -3.429 20.990 1.00 96.00 102 VAL A N 1
ATOM 817 C CA . VAL A 1 102 ? -15.897 -4.324 19.837 1.00 96.00 102 VAL A CA 1
ATOM 818 C C . VAL A 1 102 ? -14.719 -3.899 18.958 1.00 96.00 102 VAL A C 1
ATOM 820 O O . VAL A 1 102 ? -13.901 -4.742 18.588 1.00 96.00 102 VAL A O 1
ATOM 823 N N . SER A 1 103 ? -14.578 -2.606 18.656 1.00 95.50 103 SER A N 1
ATOM 824 C CA . SER A 1 103 ? -13.443 -2.105 17.870 1.00 95.50 103 SER A CA 1
ATOM 825 C C . SER A 1 103 ? -12.110 -2.313 18.597 1.00 95.50 103 SER A C 1
ATOM 827 O O . SER A 1 103 ? -11.157 -2.776 17.972 1.00 95.50 103 SER A O 1
ATOM 829 N N . SER A 1 104 ? -12.042 -2.082 19.913 1.00 95.50 104 SER A N 1
ATOM 830 C CA . SER A 1 104 ? -10.846 -2.361 20.714 1.00 95.50 104 SER A CA 1
ATOM 831 C C . SER A 1 104 ? -10.468 -3.841 20.683 1.00 95.50 104 SER A C 1
ATOM 833 O O . SER A 1 104 ? -9.296 -4.163 20.484 1.00 95.50 104 SER A O 1
ATOM 835 N N . ILE A 1 105 ? -11.440 -4.753 20.814 1.00 96.31 105 ILE A N 1
ATOM 836 C CA . ILE A 1 105 ? -11.198 -6.199 20.690 1.00 96.31 105 ILE A CA 1
ATOM 837 C C . ILE A 1 105 ? -10.597 -6.519 19.317 1.00 96.31 105 ILE A C 1
ATOM 839 O O . ILE A 1 105 ? -9.562 -7.179 19.247 1.00 96.31 105 ILE A O 1
ATOM 843 N N . ILE A 1 106 ? -11.199 -6.028 18.229 1.00 96.50 106 ILE A N 1
ATOM 844 C CA . ILE A 1 106 ? -10.714 -6.272 16.862 1.00 96.50 106 ILE A CA 1
ATOM 845 C C . ILE A 1 106 ? -9.271 -5.778 16.703 1.00 96.50 106 ILE A C 1
ATOM 847 O O . ILE A 1 106 ? -8.409 -6.522 16.229 1.00 96.50 106 ILE A O 1
ATOM 851 N N . ILE A 1 107 ? -8.990 -4.552 17.142 1.00 96.38 107 ILE A N 1
ATOM 852 C CA . ILE A 1 107 ? -7.679 -3.917 16.986 1.00 96.38 107 ILE A CA 1
ATOM 853 C C . ILE A 1 107 ? -6.606 -4.670 17.767 1.00 96.38 107 ILE A C 1
ATOM 855 O O . ILE A 1 107 ? -5.553 -5.014 17.219 1.00 96.38 107 ILE A O 1
ATOM 859 N N . TYR A 1 108 ? -6.878 -4.991 19.031 1.00 96.94 108 TYR A N 1
ATOM 860 C CA . TYR A 1 108 ? -5.921 -5.726 19.844 1.00 96.94 108 TYR A CA 1
ATOM 861 C C . TYR A 1 108 ? -5.734 -7.172 19.380 1.00 96.94 108 TYR A C 1
ATOM 863 O O . TYR A 1 108 ? -4.615 -7.680 19.446 1.00 96.94 108 TYR A O 1
ATOM 871 N N . LEU A 1 109 ? -6.771 -7.834 18.855 1.00 96.50 109 LEU A N 1
ATOM 872 C CA . LEU A 1 109 ? -6.632 -9.172 18.279 1.00 96.50 109 LEU A CA 1
ATOM 873 C C . LEU A 1 109 ? -5.734 -9.146 17.039 1.00 96.50 109 LEU A C 1
ATOM 875 O O . LEU A 1 109 ? -4.796 -9.940 16.952 1.00 96.50 109 LEU A O 1
ATOM 879 N N . ILE A 1 110 ? -5.978 -8.231 16.097 1.00 96.94 110 ILE A N 1
ATOM 880 C CA . ILE A 1 110 ? -5.183 -8.134 14.865 1.00 96.94 110 ILE A CA 1
ATOM 881 C C . ILE A 1 110 ? -3.725 -7.795 15.192 1.00 96.94 110 ILE A C 1
ATOM 883 O O . ILE A 1 110 ? -2.822 -8.446 14.655 1.00 96.94 110 ILE A O 1
ATOM 887 N N . GLY A 1 111 ? -3.493 -6.830 16.088 1.00 96.88 111 GLY A N 1
ATOM 888 C CA . GLY A 1 111 ? -2.152 -6.419 16.506 1.00 96.88 111 GLY A CA 1
ATOM 889 C C . GLY A 1 111 ? -1.427 -7.506 17.302 1.00 96.88 111 GLY A C 1
ATOM 890 O O . GLY A 1 111 ? -0.284 -7.845 16.996 1.00 96.88 111 GLY A O 1
ATOM 891 N N . GLY A 1 112 ? -2.103 -8.121 18.275 1.00 96.56 112 GLY A N 1
ATOM 892 C CA . GLY A 1 112 ? -1.531 -9.136 19.162 1.00 96.56 112 GLY A CA 1
ATOM 893 C C . GLY A 1 112 ? -1.200 -10.430 18.429 1.00 96.56 112 GLY A C 1
ATOM 894 O O . GLY A 1 112 ? -0.067 -10.911 18.490 1.00 96.56 112 GLY A O 1
ATOM 895 N N . PHE A 1 113 ? -2.147 -10.969 17.655 1.00 96.00 113 PHE A N 1
ATOM 896 C CA . PHE A 1 113 ? -1.877 -12.145 16.827 1.00 96.00 113 PHE A CA 1
ATOM 897 C C . PHE A 1 113 ? -0.913 -11.841 15.680 1.00 96.00 113 PHE A C 1
ATOM 899 O O . PHE A 1 113 ? -0.115 -12.711 15.322 1.00 96.00 113 PHE A O 1
ATOM 906 N N . GLY A 1 114 ? -0.942 -10.626 15.126 1.00 96.44 114 GLY A N 1
ATOM 907 C CA . GLY A 1 114 ? 0.041 -10.168 14.148 1.00 96.44 114 GLY A CA 1
ATOM 908 C C . GLY A 1 114 ? 1.459 -10.233 14.711 1.00 96.44 114 GLY A C 1
ATOM 909 O O . GLY A 1 114 ? 2.335 -10.860 14.111 1.00 96.44 114 GLY A O 1
ATOM 910 N N . MET A 1 115 ? 1.669 -9.658 15.898 1.00 97.25 115 MET A N 1
ATOM 911 C CA . MET A 1 115 ? 2.962 -9.654 16.587 1.00 97.25 115 MET A CA 1
ATOM 912 C C . MET A 1 115 ? 3.409 -11.067 16.963 1.00 97.25 115 MET A C 1
ATOM 914 O O . MET A 1 115 ? 4.548 -11.456 16.707 1.00 97.25 115 MET A O 1
ATOM 918 N N . TYR A 1 116 ? 2.494 -11.889 17.475 1.00 96.19 116 TYR A N 1
ATOM 919 C CA . TYR A 1 116 ? 2.770 -13.294 17.761 1.00 96.19 116 TYR A CA 1
ATOM 920 C C . TYR A 1 116 ? 3.237 -14.064 16.517 1.00 96.19 116 TYR A C 1
ATOM 922 O O . TYR A 1 116 ? 4.225 -14.800 16.571 1.00 96.19 116 TYR A O 1
ATOM 930 N N . ARG A 1 117 ? 2.563 -13.878 15.373 1.00 95.06 117 ARG A N 1
ATOM 931 C CA . ARG A 1 117 ? 2.936 -14.509 14.096 1.00 95.06 117 ARG A CA 1
ATOM 932 C C . ARG A 1 117 ? 4.305 -14.043 13.605 1.00 95.06 117 ARG A C 1
ATOM 934 O O . ARG A 1 117 ? 5.091 -14.890 13.182 1.00 95.06 117 ARG A O 1
ATOM 941 N N . LEU A 1 118 ? 4.610 -12.748 13.707 1.00 95.62 118 LEU A N 1
ATOM 942 C CA . LEU A 1 118 ? 5.934 -12.206 13.390 1.00 95.62 118 LEU A CA 1
ATOM 943 C C . LEU A 1 118 ? 7.019 -12.884 14.237 1.00 95.62 118 LEU A C 1
ATOM 945 O O . LEU A 1 118 ? 7.979 -13.427 13.698 1.00 95.62 118 LEU A O 1
ATOM 949 N N . LEU A 1 119 ? 6.838 -12.935 15.556 1.00 95.38 119 LEU A N 1
ATOM 950 C CA . LEU A 1 119 ? 7.812 -13.533 16.475 1.00 95.38 119 LEU A CA 1
ATOM 951 C C . LEU A 1 119 ? 7.983 -15.038 16.242 1.00 95.38 119 LEU A C 1
ATOM 953 O O . LEU A 1 119 ? 9.094 -15.565 16.293 1.00 95.38 119 LEU A O 1
ATOM 957 N N . LYS A 1 120 ? 6.896 -15.746 15.919 1.00 92.25 120 LYS A N 1
ATOM 958 C CA . LYS A 1 120 ? 6.957 -17.151 15.500 1.00 92.25 120 LYS A CA 1
ATOM 959 C C . LYS A 1 120 ? 7.753 -17.340 14.212 1.00 92.25 120 LYS A C 1
ATOM 961 O O . LYS A 1 120 ? 8.438 -18.355 14.094 1.00 92.25 120 LYS A O 1
ATOM 966 N N . ARG A 1 121 ? 7.680 -16.387 13.282 1.00 89.56 121 ARG A N 1
ATOM 967 C CA . ARG A 1 121 ? 8.455 -16.388 12.036 1.00 89.56 121 ARG A CA 1
ATOM 968 C C . ARG A 1 121 ? 9.945 -16.160 12.278 1.00 89.56 121 ARG A C 1
ATOM 970 O O . ARG A 1 121 ? 10.763 -16.784 11.618 1.00 89.56 121 ARG A O 1
ATOM 977 N N . LEU A 1 122 ? 10.279 -15.371 13.296 1.00 90.19 122 LEU A N 1
ATOM 978 C CA . LEU A 1 122 ? 11.641 -15.190 13.811 1.00 90.19 122 LEU A CA 1
ATOM 979 C C . LEU A 1 122 ? 12.117 -16.364 14.692 1.00 90.19 122 LEU A C 1
ATOM 981 O O . LEU A 1 122 ? 13.098 -16.246 15.417 1.00 90.19 122 LEU A O 1
ATOM 985 N N . SER A 1 123 ? 11.421 -17.507 14.656 1.00 89.19 123 SER A N 1
ATOM 986 C CA . SER A 1 123 ? 11.753 -18.723 15.413 1.00 89.19 123 SER A CA 1
ATOM 987 C C . SER A 1 123 ? 11.771 -18.562 16.942 1.00 89.19 123 SER A C 1
ATOM 989 O O . SER A 1 123 ? 12.329 -19.398 17.653 1.00 89.19 123 SER A O 1
ATOM 991 N N . ILE A 1 124 ? 11.081 -17.552 17.484 1.00 92.12 124 ILE A N 1
ATOM 992 C CA . ILE A 1 124 ? 10.948 -17.366 18.933 1.00 92.12 124 ILE A CA 1
ATOM 993 C C . ILE A 1 124 ? 10.057 -18.464 19.543 1.00 92.12 124 ILE A C 1
ATOM 995 O O . ILE A 1 124 ? 9.079 -18.955 18.947 1.00 92.12 124 ILE A O 1
ATOM 999 N N . ARG A 1 125 ? 10.403 -18.880 20.770 1.00 90.81 125 ARG A N 1
ATOM 1000 C CA . ARG A 1 125 ? 9.641 -19.873 21.545 1.00 90.81 125 ARG A CA 1
ATOM 1001 C C . ARG A 1 125 ? 8.204 -19.368 21.778 1.00 90.81 125 ARG A C 1
ATOM 1003 O O . ARG A 1 125 ? 8.047 -18.218 22.175 1.00 90.81 125 ARG A O 1
ATOM 1010 N N . PRO A 1 126 ? 7.155 -20.205 21.608 1.00 90.12 126 PRO A N 1
ATOM 1011 C CA . PRO A 1 126 ? 5.755 -19.761 21.654 1.00 90.12 126 PRO A CA 1
ATOM 1012 C C . PRO A 1 126 ? 5.358 -18.950 22.892 1.00 90.12 126 PRO A C 1
ATOM 1014 O O . PRO A 1 126 ? 4.643 -17.969 22.758 1.00 90.12 126 PRO A O 1
ATOM 1017 N N . ILE A 1 127 ? 5.822 -19.333 24.083 1.00 90.38 127 ILE A N 1
ATOM 1018 C CA . ILE A 1 127 ? 5.463 -18.620 25.316 1.00 90.38 127 ILE A CA 1
ATOM 1019 C C . ILE A 1 127 ? 6.093 -17.223 25.375 1.00 90.38 127 ILE A C 1
ATOM 1021 O O . ILE A 1 127 ? 5.403 -16.255 25.664 1.00 90.38 127 ILE A O 1
ATOM 1025 N N . ILE A 1 128 ? 7.370 -17.105 25.000 1.00 93.00 128 ILE A N 1
ATOM 1026 C CA . ILE A 1 128 ? 8.090 -15.826 24.950 1.00 93.00 128 ILE A CA 1
ATOM 1027 C C . ILE A 1 128 ? 7.467 -14.930 23.876 1.00 93.00 128 ILE A C 1
ATOM 1029 O O . ILE A 1 128 ? 7.227 -13.753 24.114 1.00 93.00 128 ILE A O 1
ATOM 1033 N N . ALA A 1 129 ? 7.125 -15.506 22.719 1.00 95.12 129 ALA A N 1
ATOM 1034 C CA . ALA A 1 129 ? 6.433 -14.787 21.656 1.00 95.12 129 ALA A CA 1
ATOM 1035 C C . ALA A 1 129 ? 5.075 -14.236 22.121 1.00 95.12 129 ALA A C 1
ATOM 1037 O O . ALA A 1 129 ? 4.728 -13.109 21.784 1.00 95.12 129 ALA A O 1
ATOM 1038 N N . ALA A 1 130 ? 4.318 -15.008 22.908 1.00 95.12 130 ALA A N 1
ATOM 1039 C CA . ALA A 1 130 ? 3.054 -14.550 23.477 1.00 95.12 130 ALA A CA 1
ATOM 1040 C C . ALA A 1 130 ? 3.261 -13.434 24.507 1.00 95.12 130 ALA A C 1
ATOM 1042 O O . ALA A 1 130 ? 2.560 -12.435 24.445 1.00 95.12 130 ALA A O 1
ATOM 1043 N N . MET A 1 131 ? 4.257 -13.552 25.391 1.00 95.38 131 MET A N 1
ATOM 1044 C CA . MET A 1 131 ? 4.586 -12.502 26.364 1.00 95.38 131 MET A CA 1
ATOM 1045 C C . MET A 1 131 ? 4.993 -11.190 25.683 1.00 95.38 131 MET A C 1
ATOM 1047 O O . MET A 1 131 ? 4.510 -10.127 26.056 1.00 95.38 131 MET A O 1
ATOM 1051 N N . MET A 1 132 ? 5.836 -11.257 24.651 1.00 96.31 132 MET A N 1
ATOM 1052 C CA . MET A 1 132 ? 6.234 -10.081 23.870 1.00 96.31 132 MET A CA 1
ATOM 1053 C C . MET A 1 132 ? 5.061 -9.487 23.080 1.00 96.31 132 MET A C 1
ATOM 1055 O O . MET A 1 132 ? 4.947 -8.269 22.985 1.00 96.31 132 MET A O 1
ATOM 1059 N N . ALA A 1 133 ? 4.176 -10.326 22.531 1.00 96.88 133 ALA A N 1
ATOM 1060 C CA . ALA A 1 133 ? 2.955 -9.859 21.881 1.00 96.88 133 ALA A CA 1
ATOM 1061 C C . ALA A 1 133 ? 2.016 -9.168 22.880 1.00 96.88 133 ALA A C 1
ATOM 1063 O O . ALA A 1 133 ? 1.509 -8.098 22.573 1.00 96.88 133 ALA A O 1
ATOM 1064 N N . SER A 1 134 ? 1.839 -9.719 24.083 1.00 96.06 134 SER A N 1
ATOM 1065 C CA . SER A 1 134 ? 1.083 -9.082 25.165 1.00 96.06 134 SER A CA 1
ATOM 1066 C C . SER A 1 134 ? 1.697 -7.744 25.575 1.00 96.06 134 SER A C 1
ATOM 1068 O O . SER A 1 134 ? 0.983 -6.752 25.641 1.00 96.06 134 SER A O 1
ATOM 1070 N N . PHE A 1 135 ? 3.018 -7.687 25.765 1.00 96.69 135 PHE A N 1
ATOM 1071 C CA . PHE A 1 135 ? 3.733 -6.446 26.076 1.00 96.69 135 PHE A CA 1
ATOM 1072 C C . PHE A 1 135 ? 3.559 -5.381 24.984 1.00 96.69 135 PHE A C 1
ATOM 1074 O O . PHE A 1 135 ? 3.380 -4.201 25.269 1.00 96.69 135 PHE A O 1
ATOM 1081 N N . TYR A 1 136 ? 3.546 -5.794 23.716 1.00 97.12 136 TYR A N 1
ATOM 1082 C CA . TYR A 1 136 ? 3.281 -4.894 22.599 1.00 97.12 136 TYR A CA 1
ATOM 1083 C C . TYR A 1 136 ? 1.883 -4.250 22.663 1.00 97.12 136 TYR A C 1
ATOM 1085 O O . TYR A 1 136 ? 1.732 -3.091 22.285 1.00 97.12 136 TYR A O 1
ATOM 1093 N N . LEU A 1 137 ? 0.869 -4.952 23.183 1.00 96.31 137 LEU A N 1
ATOM 1094 C CA . LEU A 1 137 ? -0.479 -4.391 23.349 1.00 96.31 137 LEU A CA 1
ATOM 1095 C C . LEU A 1 137 ? -0.552 -3.329 24.449 1.00 96.31 137 LEU A C 1
ATOM 1097 O O . LEU A 1 137 ? -1.446 -2.488 24.407 1.00 96.31 137 LEU A O 1
ATOM 1101 N N . THR A 1 138 ? 0.378 -3.348 25.406 1.00 95.12 138 THR A N 1
ATOM 1102 C CA . THR A 1 138 ? 0.377 -2.448 26.567 1.00 95.12 138 THR A CA 1
ATOM 1103 C C . THR A 1 138 ? 1.310 -1.248 26.415 1.00 95.12 138 THR A C 1
ATOM 1105 O O . THR A 1 138 ? 1.315 -0.379 27.282 1.00 95.12 138 THR A O 1
ATOM 1108 N N . VAL A 1 139 ? 2.107 -1.170 25.342 1.00 94.31 139 VAL A N 1
ATOM 1109 C CA . VAL A 1 139 ? 3.151 -0.145 25.177 1.00 94.31 139 VAL A CA 1
ATOM 1110 C C . VAL A 1 139 ? 3.029 0.593 23.843 1.00 94.31 139 VAL A C 1
ATOM 1112 O O . VAL A 1 139 ? 2.557 0.072 22.834 1.00 94.31 139 VAL A O 1
ATOM 1115 N N . GLY A 1 140 ? 3.492 1.843 23.832 1.00 90.94 140 GLY A N 1
ATOM 1116 C CA . GLY A 1 140 ? 3.621 2.640 22.621 1.00 90.94 140 GLY A CA 1
ATOM 1117 C C . GLY A 1 140 ? 2.270 3.121 22.103 1.00 90.94 140 GLY A C 1
ATOM 1118 O O . GLY A 1 140 ? 1.539 3.824 22.796 1.00 90.94 140 GLY A O 1
ATOM 1119 N N . TRP A 1 141 ? 1.979 2.809 20.842 1.00 93.19 141 TRP A N 1
ATOM 1120 C CA . TRP A 1 141 ? 0.847 3.390 20.118 1.00 93.19 141 TRP A CA 1
ATOM 1121 C C . TRP A 1 141 ? -0.418 2.527 20.224 1.00 93.19 141 TRP A C 1
ATOM 1123 O O . TRP A 1 141 ? -1.511 3.065 20.084 1.00 93.19 141 TRP A O 1
ATOM 1133 N N . MET A 1 142 ? -0.298 1.230 20.542 1.00 94.88 142 MET A N 1
ATOM 1134 C CA . MET A 1 142 ? -1.448 0.323 20.692 1.00 94.88 142 MET A CA 1
ATOM 1135 C C . MET A 1 142 ? -2.431 0.762 21.797 1.00 94.88 142 MET A C 1
ATOM 1137 O O . MET A 1 142 ? -3.618 0.894 21.491 1.00 94.88 142 MET A O 1
ATOM 1141 N N . PRO A 1 143 ? -1.993 1.095 23.034 1.00 93.50 143 PRO A N 1
ATOM 1142 C CA . PRO A 1 143 ? -2.908 1.500 24.109 1.00 93.50 143 PRO A CA 1
ATOM 1143 C C . PRO A 1 143 ? -3.702 2.775 23.816 1.00 93.50 143 PRO A C 1
ATOM 1145 O O . PRO A 1 143 ? -4.741 3.018 24.427 1.00 93.50 143 PRO A O 1
ATOM 1148 N N . ARG A 1 144 ? -3.233 3.610 22.879 1.00 92.50 144 ARG A N 1
ATOM 1149 C CA . ARG A 1 144 ? -3.871 4.896 22.565 1.00 92.50 144 ARG A CA 1
ATOM 1150 C C . ARG A 1 144 ? -5.268 4.740 21.973 1.00 92.50 144 ARG A C 1
ATOM 1152 O O . ARG A 1 144 ? -6.065 5.672 22.076 1.00 92.50 144 ARG A O 1
ATOM 1159 N N . TRP A 1 145 ? -5.588 3.580 21.392 1.00 93.00 145 TRP A N 1
ATOM 1160 C CA . TRP A 1 145 ? -6.968 3.295 21.006 1.00 93.00 145 TRP A CA 1
ATOM 1161 C C . TRP A 1 145 ? -7.884 3.239 22.231 1.00 93.00 145 TRP A C 1
ATOM 1163 O O . TRP A 1 145 ? -8.936 3.868 22.240 1.00 93.00 145 TRP A O 1
ATOM 1173 N N . GLN A 1 146 ? -7.451 2.555 23.290 1.00 90.44 146 GLN A N 1
ATOM 1174 C CA . GLN A 1 146 ? -8.241 2.395 24.509 1.00 90.44 146 GLN A CA 1
ATOM 1175 C C . GLN A 1 146 ? -8.298 3.671 25.353 1.00 90.44 146 GLN A C 1
ATOM 1177 O O . GLN A 1 146 ? -9.284 3.902 26.038 1.00 90.44 146 GLN A O 1
ATOM 1182 N N . ILE A 1 147 ? -7.259 4.507 25.298 1.00 88.25 147 ILE A N 1
ATOM 1183 C CA . ILE A 1 147 ? -7.185 5.751 26.082 1.00 88.25 147 ILE A CA 1
ATOM 1184 C C . ILE A 1 147 ? -7.977 6.897 25.429 1.00 88.25 147 ILE A C 1
ATOM 1186 O O . ILE A 1 147 ? -8.418 7.805 26.124 1.00 88.25 147 ILE A O 1
ATOM 1190 N N . GLY A 1 148 ? -8.167 6.887 24.107 1.00 87.56 148 GLY A N 1
ATOM 1191 C CA . GLY A 1 148 ? -8.838 8.003 23.432 1.00 87.56 148 GLY A CA 1
ATOM 1192 C C . GLY A 1 148 ? -9.130 7.796 21.950 1.00 87.56 148 GLY A C 1
ATOM 1193 O O . GLY A 1 148 ? -9.044 8.756 21.186 1.00 87.56 148 GLY A O 1
ATOM 1194 N N . ASN A 1 149 ? -9.396 6.556 21.523 1.00 89.38 149 ASN A N 1
ATOM 1195 C CA . ASN A 1 149 ? -9.694 6.160 20.137 1.00 89.38 149 ASN A CA 1
ATOM 1196 C C . ASN A 1 149 ? -8.771 6.806 19.095 1.00 89.38 149 ASN A C 1
ATOM 1198 O O . ASN A 1 149 ? -9.209 7.245 18.030 1.00 89.38 149 ASN A O 1
ATOM 1202 N N . ASN A 1 150 ? -7.479 6.884 19.413 1.00 89.94 150 ASN A N 1
ATOM 1203 C CA . ASN A 1 150 ? -6.516 7.516 18.531 1.00 89.94 150 ASN A CA 1
ATOM 1204 C C . ASN A 1 150 ? -6.228 6.615 17.318 1.00 89.94 150 ASN A C 1
ATOM 1206 O O . ASN A 1 150 ? -5.804 5.466 17.472 1.00 89.94 150 ASN A O 1
ATOM 1210 N N . THR A 1 151 ? -6.404 7.141 16.106 1.00 87.06 151 THR A N 1
ATOM 1211 C CA . THR A 1 151 ? -6.240 6.381 14.855 1.00 87.06 151 THR A CA 1
ATOM 1212 C C . THR A 1 151 ? -4.800 5.966 14.569 1.00 87.06 151 THR A C 1
ATOM 1214 O O . THR A 1 151 ? -4.571 5.018 13.820 1.00 87.06 151 THR A O 1
ATOM 1217 N N . THR A 1 152 ? -3.818 6.561 15.247 1.00 89.75 152 THR A N 1
ATOM 1218 C CA . THR A 1 152 ? -2.425 6.098 15.206 1.00 89.75 152 THR A CA 1
ATOM 1219 C C . THR A 1 152 ? -2.258 4.650 15.689 1.00 89.75 152 THR A C 1
ATOM 1221 O O . THR A 1 152 ? -1.392 3.927 15.186 1.00 89.75 152 THR A O 1
ATOM 1224 N N . ALA A 1 153 ? -3.125 4.182 16.593 1.00 93.69 153 ALA A N 1
ATOM 1225 C CA . ALA A 1 153 ? -3.150 2.796 17.054 1.00 93.69 153 ALA A CA 1
ATOM 1226 C C . ALA A 1 153 ? -3.549 1.807 15.942 1.00 93.69 153 ALA A C 1
ATOM 1228 O O . ALA A 1 153 ? -3.068 0.675 15.919 1.00 93.69 153 ALA A O 1
ATOM 1229 N N . LEU A 1 154 ? -4.370 2.237 14.978 1.00 92.94 154 LEU A N 1
ATOM 1230 C CA . LEU A 1 154 ? -4.750 1.420 13.822 1.00 92.94 154 LEU A CA 1
ATOM 1231 C C . LEU A 1 154 ? -3.559 1.192 12.884 1.00 92.94 154 LEU A C 1
ATOM 1233 O O . LEU A 1 154 ? -3.385 0.099 12.350 1.00 92.94 154 LEU A O 1
ATOM 1237 N N . GLY A 1 155 ? -2.700 2.204 12.724 1.00 93.19 155 GLY A N 1
ATOM 1238 C CA . GLY A 1 155 ? -1.418 2.045 12.039 1.00 93.19 155 GLY A CA 1
ATOM 1239 C C . GLY A 1 155 ? -0.487 1.099 12.798 1.00 93.19 155 GLY A C 1
ATOM 1240 O O . GLY A 1 155 ? 0.120 0.214 12.195 1.00 93.19 155 GLY A O 1
ATOM 1241 N N . ALA A 1 156 ? -0.425 1.235 14.129 1.00 95.06 156 ALA A N 1
ATOM 1242 C CA . ALA A 1 156 ? 0.376 0.361 14.982 1.00 95.06 156 ALA A CA 1
ATOM 1243 C C . ALA A 1 156 ? -0.031 -1.112 14.830 1.00 95.06 156 ALA A C 1
ATOM 1245 O O . ALA A 1 156 ? 0.818 -1.945 14.530 1.00 95.06 156 ALA A O 1
ATOM 1246 N N . MET A 1 157 ? -1.328 -1.413 14.889 1.00 96.38 157 MET A N 1
ATOM 1247 C CA . MET A 1 157 ? -1.896 -2.752 14.687 1.00 96.38 157 MET A CA 1
ATOM 1248 C C . MET A 1 157 ? -1.371 -3.464 13.424 1.00 96.38 157 MET A C 1
ATOM 1250 O O . MET A 1 157 ? -1.250 -4.692 13.412 1.00 96.38 157 MET A O 1
ATOM 1254 N N . LEU A 1 158 ? -1.038 -2.713 12.368 1.00 97.00 158 LEU A N 1
ATOM 1255 C CA . LEU A 1 158 ? -0.537 -3.246 11.100 1.00 97.00 158 LEU A CA 1
ATOM 1256 C C . LEU A 1 158 ? 0.995 -3.407 11.037 1.00 97.00 158 LEU A C 1
ATOM 1258 O O . LEU A 1 158 ? 1.492 -4.110 10.153 1.00 97.00 158 LEU A O 1
ATOM 1262 N N . ILE A 1 159 ? 1.753 -2.836 11.981 1.00 96.25 159 ILE A N 1
ATOM 1263 C CA . ILE A 1 159 ? 3.226 -2.913 12.029 1.00 96.25 159 ILE A CA 1
ATOM 1264 C C . ILE A 1 159 ? 3.748 -4.359 12.006 1.00 96.25 159 ILE A C 1
ATOM 1266 O O . ILE A 1 159 ? 4.697 -4.623 11.266 1.00 96.25 159 ILE A O 1
ATOM 1270 N N . PRO A 1 160 ? 3.171 -5.339 12.727 1.00 96.81 160 PRO A N 1
ATOM 1271 C CA . PRO A 1 160 ? 3.670 -6.707 12.644 1.00 96.81 160 PRO A CA 1
ATOM 1272 C C . PRO A 1 160 ? 3.622 -7.288 11.227 1.00 96.81 160 PRO A C 1
ATOM 1274 O O . PRO A 1 160 ? 4.504 -8.050 10.830 1.00 96.81 160 PRO A O 1
ATOM 1277 N N . TYR A 1 161 ? 2.612 -6.909 10.442 1.00 96.75 161 TYR A N 1
ATOM 1278 C CA . TYR A 1 161 ? 2.454 -7.346 9.058 1.00 96.75 161 TYR A CA 1
ATOM 1279 C C . TYR A 1 161 ? 3.429 -6.635 8.124 1.00 96.75 161 TYR A C 1
ATOM 1281 O O . TYR A 1 161 ? 4.017 -7.298 7.271 1.00 96.75 161 TYR A O 1
ATOM 1289 N N . LEU A 1 162 ? 3.666 -5.336 8.342 1.00 96.62 162 LEU A N 1
ATOM 1290 C CA . LEU A 1 162 ? 4.749 -4.590 7.699 1.00 96.62 162 LEU A CA 1
ATOM 1291 C C . LEU A 1 162 ? 6.086 -5.308 7.900 1.00 96.62 162 LEU A C 1
ATOM 1293 O O . LEU A 1 162 ? 6.722 -5.698 6.927 1.00 96.62 162 LEU A O 1
ATOM 1297 N N . LEU A 1 163 ? 6.468 -5.563 9.154 1.00 96.00 163 LEU A N 1
ATOM 1298 C CA . LEU A 1 163 ? 7.743 -6.196 9.487 1.00 96.00 163 LEU A CA 1
ATOM 1299 C C . LEU A 1 163 ? 7.859 -7.614 8.921 1.00 96.00 163 LEU A C 1
ATOM 1301 O O . LEU A 1 163 ? 8.937 -8.005 8.488 1.00 96.00 163 LEU A O 1
ATOM 1305 N N . MET A 1 164 ? 6.763 -8.377 8.865 1.00 94.56 164 MET A N 1
ATOM 1306 C CA . MET A 1 164 ? 6.764 -9.686 8.206 1.00 94.56 164 MET A CA 1
ATOM 1307 C C . MET A 1 164 ? 7.044 -9.586 6.702 1.00 94.56 164 MET A C 1
ATOM 1309 O O . MET A 1 164 ? 7.733 -10.452 6.171 1.00 94.56 164 MET A O 1
ATOM 1313 N N . ILE A 1 165 ? 6.507 -8.576 6.011 1.00 93.50 165 ILE A N 1
ATOM 1314 C CA . ILE A 1 165 ? 6.770 -8.363 4.580 1.00 93.50 165 ILE A CA 1
ATOM 1315 C C . ILE A 1 165 ? 8.208 -7.884 4.372 1.00 93.50 165 ILE A C 1
ATOM 1317 O O . ILE A 1 165 ? 8.903 -8.418 3.513 1.00 93.50 165 ILE A O 1
ATOM 1321 N N . THR A 1 166 ? 8.675 -6.940 5.188 1.00 93.06 166 THR A N 1
ATOM 1322 C CA . THR A 1 166 ? 10.060 -6.453 5.164 1.00 93.06 166 THR A CA 1
ATOM 1323 C C . THR A 1 166 ? 11.055 -7.590 5.406 1.00 93.06 166 THR A C 1
ATOM 1325 O O . THR A 1 166 ? 12.044 -7.718 4.691 1.00 93.06 166 THR A O 1
ATOM 1328 N N . PHE A 1 167 ? 10.774 -8.466 6.373 1.00 90.69 167 PHE A N 1
ATOM 1329 C CA . PHE A 1 167 ? 11.595 -9.643 6.648 1.00 90.69 167 PHE A CA 1
ATOM 1330 C C . PHE A 1 167 ? 11.638 -10.605 5.454 1.00 90.69 167 PHE A C 1
ATOM 1332 O O . PHE A 1 167 ? 12.707 -11.113 5.119 1.00 90.69 167 PHE A O 1
ATOM 1339 N N . ASP A 1 168 ? 10.506 -10.821 4.776 1.00 87.31 168 ASP A N 1
ATOM 1340 C CA . ASP A 1 168 ? 10.442 -11.657 3.570 1.00 87.31 168 ASP A CA 1
ATOM 1341 C C . ASP A 1 168 ? 11.278 -11.077 2.431 1.00 87.31 168 ASP A C 1
ATOM 1343 O O . ASP A 1 168 ? 12.015 -11.815 1.786 1.00 87.31 168 ASP A O 1
ATOM 1347 N N . MET A 1 169 ? 11.229 -9.759 2.232 1.00 85.88 169 MET A N 1
ATOM 1348 C CA . MET A 1 169 ? 12.037 -9.075 1.219 1.00 85.88 169 MET A CA 1
ATOM 1349 C C . MET A 1 169 ? 13.539 -9.286 1.435 1.00 85.88 169 MET A C 1
ATOM 1351 O O . MET A 1 169 ? 14.296 -9.424 0.474 1.00 85.88 169 MET A O 1
ATOM 1355 N N . ILE A 1 170 ? 13.972 -9.351 2.693 1.00 86.00 170 ILE A N 1
ATOM 1356 C CA . ILE A 1 170 ? 15.384 -9.514 3.045 1.00 86.00 170 ILE A CA 1
ATOM 1357 C C . ILE A 1 170 ? 15.809 -10.988 2.988 1.00 86.00 170 ILE A C 1
ATOM 1359 O O . ILE A 1 170 ? 16.903 -11.288 2.517 1.00 86.00 170 ILE A O 1
ATOM 1363 N N . THR A 1 171 ? 14.962 -11.914 3.443 1.00 82.75 171 THR A N 1
ATOM 1364 C CA . THR A 1 171 ? 15.365 -13.311 3.702 1.00 82.75 171 THR A CA 1
ATOM 1365 C C . THR A 1 171 ? 14.904 -14.332 2.660 1.00 82.75 171 THR A C 1
ATOM 1367 O O . THR A 1 171 ? 15.572 -15.349 2.476 1.00 82.75 171 THR A O 1
ATOM 1370 N N . ASP A 1 172 ? 13.783 -14.105 1.969 1.00 78.12 172 ASP A N 1
ATOM 1371 C CA . ASP A 1 172 ? 13.215 -15.061 1.010 1.00 78.12 172 ASP A CA 1
ATOM 1372 C C . ASP A 1 172 ? 13.860 -14.875 -0.372 1.00 78.12 172 ASP A C 1
ATOM 1374 O O . ASP A 1 172 ? 13.430 -14.046 -1.168 1.00 78.12 172 ASP A O 1
ATOM 1378 N N . ALA A 1 173 ? 14.891 -15.667 -0.673 1.00 66.75 173 ALA A N 1
ATOM 1379 C CA . ALA A 1 173 ? 15.629 -15.574 -1.938 1.00 66.75 173 ALA A CA 1
ATOM 1380 C C . ALA A 1 173 ? 14.815 -15.994 -3.179 1.00 66.75 173 ALA A C 1
ATOM 1382 O O . ALA A 1 173 ? 15.183 -15.654 -4.303 1.00 66.75 173 ALA A O 1
ATOM 1383 N N . ASN A 1 174 ? 13.727 -16.752 -3.002 1.00 66.00 174 ASN A N 1
ATOM 1384 C CA . ASN A 1 174 ? 12.932 -17.270 -4.119 1.00 66.00 174 ASN A CA 1
ATOM 1385 C C . ASN A 1 174 ? 11.789 -16.322 -4.486 1.00 66.00 174 ASN A C 1
ATOM 1387 O O . ASN A 1 174 ? 11.480 -16.151 -5.664 1.00 66.00 174 ASN A O 1
ATOM 1391 N N . ARG A 1 175 ? 11.137 -15.719 -3.485 1.00 71.81 175 ARG A N 1
ATOM 1392 C CA . ARG A 1 175 ? 10.030 -14.779 -3.699 1.00 71.81 175 ARG A CA 1
ATOM 1393 C C . ARG A 1 175 ? 10.054 -13.657 -2.653 1.00 71.81 175 ARG A C 1
ATOM 1395 O O . ARG A 1 175 ? 9.145 -13.592 -1.816 1.00 71.81 175 ARG A O 1
ATOM 1402 N N . PRO A 1 176 ? 11.048 -12.750 -2.720 1.00 72.94 176 PRO A N 1
ATOM 1403 C CA . PRO A 1 176 ? 11.228 -11.704 -1.714 1.00 72.94 176 PRO A CA 1
ATOM 1404 C C . PRO A 1 176 ? 10.065 -10.706 -1.721 1.00 72.94 176 PRO A C 1
ATOM 1406 O O . PRO A 1 176 ? 9.621 -10.243 -0.673 1.00 72.94 176 PRO A O 1
ATOM 1409 N N . ILE A 1 177 ? 9.496 -10.411 -2.895 1.00 80.44 177 ILE A N 1
ATOM 1410 C CA . ILE A 1 177 ? 8.398 -9.449 -3.036 1.00 80.44 177 ILE A CA 1
ATOM 1411 C C . ILE A 1 177 ? 7.078 -10.194 -3.249 1.00 80.44 177 ILE A C 1
ATOM 1413 O O . ILE A 1 177 ? 6.758 -10.677 -4.333 1.00 80.44 177 ILE A O 1
ATOM 1417 N N . ARG A 1 178 ? 6.263 -10.271 -2.191 1.00 83.50 178 ARG A N 1
ATOM 1418 C CA . ARG A 1 178 ? 4.902 -10.834 -2.239 1.00 83.50 178 ARG A CA 1
ATOM 1419 C C . ARG A 1 178 ? 3.878 -9.724 -2.430 1.00 83.50 178 ARG A C 1
ATOM 1421 O O . ARG A 1 178 ? 3.178 -9.345 -1.489 1.00 83.50 178 ARG A O 1
ATOM 1428 N N . TRP A 1 179 ? 3.780 -9.214 -3.652 1.00 82.69 179 TRP A N 1
ATOM 1429 C CA . TRP A 1 179 ? 3.012 -8.004 -3.949 1.00 82.69 179 TRP A CA 1
ATOM 1430 C C . TRP A 1 179 ? 1.552 -8.026 -3.498 1.00 82.69 179 TRP A C 1
ATOM 1432 O O . TRP A 1 179 ? 1.061 -6.996 -3.069 1.00 82.69 179 TRP A O 1
ATOM 1442 N N . LYS A 1 180 ? 0.859 -9.175 -3.514 1.00 90.00 180 LYS A N 1
ATOM 1443 C CA . LYS A 1 180 ? -0.532 -9.255 -3.028 1.00 90.00 180 LYS A CA 1
ATOM 1444 C C . LYS A 1 180 ? -0.643 -8.858 -1.553 1.00 90.00 180 LYS A C 1
ATOM 1446 O O . LYS A 1 180 ? -1.556 -8.137 -1.174 1.00 90.00 180 LYS A O 1
ATOM 1451 N N . LYS A 1 181 ? 0.308 -9.308 -0.723 1.00 91.25 181 LYS A N 1
ATOM 1452 C CA . LYS A 1 181 ? 0.367 -8.941 0.701 1.00 91.25 181 LYS A CA 1
ATOM 1453 C C . LYS A 1 181 ? 0.746 -7.473 0.872 1.00 91.25 181 LYS A C 1
ATOM 1455 O O . LYS A 1 181 ? 0.182 -6.803 1.726 1.00 91.25 181 LYS A O 1
ATOM 1460 N N . LEU A 1 182 ? 1.687 -6.999 0.055 1.00 92.19 182 LEU A N 1
ATOM 1461 C CA . LEU A 1 182 ? 2.154 -5.615 0.071 1.00 92.19 182 LEU A CA 1
ATOM 1462 C C . LEU A 1 182 ? 1.042 -4.637 -0.325 1.00 92.19 182 LEU A C 1
ATOM 1464 O O . LEU A 1 182 ? 0.786 -3.691 0.406 1.00 92.19 182 LEU A O 1
ATOM 1468 N N . ALA A 1 183 ? 0.359 -4.896 -1.440 1.00 92.62 183 ALA A N 1
ATOM 1469 C CA . ALA A 1 183 ? -0.756 -4.098 -1.929 1.00 92.62 183 ALA A CA 1
ATOM 1470 C C . ALA A 1 183 ? -1.891 -4.073 -0.905 1.00 92.62 183 ALA A C 1
ATOM 1472 O O . ALA A 1 183 ? -2.341 -2.997 -0.539 1.00 92.62 183 ALA A O 1
ATOM 1473 N N . LEU A 1 184 ? -2.279 -5.234 -0.362 1.00 95.06 184 LEU A N 1
ATOM 1474 C CA . LEU A 1 184 ? -3.304 -5.298 0.680 1.00 95.06 184 LEU A CA 1
ATOM 1475 C C . LEU A 1 184 ? -2.922 -4.472 1.917 1.00 95.06 184 LEU A C 1
ATOM 1477 O O . LEU A 1 184 ? -3.750 -3.716 2.416 1.00 95.06 184 LEU A O 1
ATOM 1481 N N . LEU A 1 185 ? -1.677 -4.598 2.395 1.00 95.88 185 LEU A N 1
ATOM 1482 C CA . LEU A 1 185 ? -1.190 -3.829 3.538 1.00 95.88 185 LEU A CA 1
ATOM 1483 C C . LEU A 1 185 ? -1.231 -2.326 3.245 1.00 95.88 185 LEU A C 1
ATOM 1485 O O . LEU A 1 185 ? -1.773 -1.572 4.042 1.00 95.88 185 LEU A O 1
ATOM 1489 N N . MET A 1 186 ? -0.687 -1.894 2.105 1.00 95.62 186 MET A N 1
ATOM 1490 C CA . MET A 1 186 ? -0.611 -0.477 1.752 1.00 95.62 186 MET A CA 1
ATOM 1491 C C . MET A 1 186 ? -1.989 0.135 1.506 1.00 95.62 186 MET A C 1
ATOM 1493 O O . MET A 1 186 ? -2.259 1.213 2.028 1.00 95.62 186 MET A O 1
ATOM 1497 N N . SER A 1 187 ? -2.878 -0.549 0.780 1.00 94.44 187 SER A N 1
ATOM 1498 C CA . SER A 1 187 ? -4.253 -0.089 0.559 1.00 94.44 187 SER A CA 1
ATOM 1499 C C . SER A 1 187 ? -5.005 0.072 1.878 1.00 94.44 187 SER A C 1
ATOM 1501 O O . SER A 1 187 ? -5.639 1.101 2.094 1.00 94.44 187 SER A O 1
ATOM 1503 N N . LEU A 1 188 ? -4.882 -0.899 2.789 1.00 94.25 188 LEU A N 1
ATOM 1504 C CA . LEU A 1 188 ? -5.512 -0.818 4.103 1.00 94.25 188 LEU A CA 1
ATOM 1505 C C . LEU A 1 188 ? -4.951 0.352 4.924 1.00 94.25 188 LEU A C 1
ATOM 1507 O O . LEU A 1 188 ? -5.716 1.107 5.515 1.00 94.25 188 LEU A O 1
ATOM 1511 N N . THR A 1 189 ? -3.629 0.542 4.941 1.00 94.50 189 THR A N 1
ATOM 1512 C CA . THR A 1 189 ? -3.011 1.637 5.700 1.00 94.50 189 THR A CA 1
ATOM 1513 C C . THR A 1 189 ? -3.379 3.013 5.136 1.00 94.50 189 THR A C 1
ATOM 1515 O O . THR A 1 189 ? -3.603 3.930 5.921 1.00 94.50 189 THR A O 1
ATOM 1518 N N . ILE A 1 190 ? -3.481 3.170 3.810 1.00 93.50 190 ILE A N 1
ATOM 1519 C CA . ILE A 1 190 ? -3.893 4.432 3.167 1.00 93.50 190 ILE A CA 1
ATOM 1520 C C . ILE A 1 190 ? -5.337 4.793 3.540 1.00 93.50 190 ILE A C 1
ATOM 1522 O O . ILE A 1 190 ? -5.593 5.937 3.904 1.00 93.50 190 ILE A O 1
ATOM 1526 N N . GLU A 1 191 ? -6.253 3.821 3.510 1.00 92.44 191 GLU A N 1
ATOM 1527 C CA . GLU A 1 191 ? -7.653 4.020 3.920 1.00 92.44 191 GLU A CA 1
ATOM 1528 C C . GLU A 1 191 ? -7.795 4.345 5.416 1.00 92.44 191 GLU A C 1
ATOM 1530 O O . GLU A 1 191 ? -8.713 5.052 5.822 1.00 92.44 191 GLU A O 1
ATOM 1535 N N . ILE A 1 192 ? -6.894 3.834 6.254 1.00 91.00 192 ILE A N 1
ATOM 1536 C CA . ILE A 1 192 ? -6.948 4.021 7.706 1.00 91.00 192 ILE A CA 1
ATOM 1537 C C . ILE A 1 192 ? -6.301 5.341 8.143 1.00 91.00 192 ILE A C 1
ATOM 1539 O O . ILE A 1 192 ? -6.900 6.108 8.899 1.00 91.00 192 ILE A O 1
ATOM 1543 N N . HIS A 1 193 ? -5.044 5.573 7.749 1.00 90.06 193 HIS A N 1
ATOM 1544 C CA . HIS A 1 193 ? -4.225 6.665 8.273 1.00 90.06 193 HIS A CA 1
ATOM 1545 C C . HIS A 1 193 ? -3.024 6.987 7.361 1.00 90.06 193 HIS A C 1
ATOM 1547 O O . HIS A 1 193 ? -2.008 6.283 7.350 1.00 90.06 193 HIS A O 1
ATOM 1553 N N . LEU A 1 194 ? -3.106 8.115 6.645 1.00 89.69 194 LEU A N 1
ATOM 1554 C CA . LEU A 1 194 ? -2.116 8.552 5.647 1.00 89.69 194 LEU A CA 1
ATOM 1555 C C . LEU A 1 194 ? -0.688 8.684 6.198 1.00 89.69 194 LEU A C 1
ATOM 1557 O O . LEU A 1 194 ? 0.264 8.256 5.546 1.00 89.69 194 LEU A O 1
ATOM 1561 N N . LEU A 1 195 ? -0.517 9.225 7.410 1.00 91.06 195 LEU A N 1
ATOM 1562 C CA . LEU A 1 195 ? 0.815 9.357 8.010 1.00 91.06 195 LEU A CA 1
ATOM 1563 C C . LEU A 1 195 ? 1.448 7.981 8.273 1.00 91.06 195 LEU A C 1
ATOM 1565 O O . LEU A 1 195 ? 2.640 7.797 8.046 1.00 91.06 195 LEU A O 1
ATOM 1569 N N . SER A 1 196 ? 0.659 6.984 8.684 1.00 92.88 196 SER A N 1
ATOM 1570 C CA . SER A 1 196 ? 1.167 5.616 8.845 1.00 92.88 196 SER A CA 1
ATOM 1571 C C . SER A 1 196 ? 1.548 4.999 7.503 1.00 92.88 196 SER A C 1
ATOM 1573 O O . SER A 1 196 ? 2.554 4.300 7.434 1.00 92.88 196 SER A O 1
ATOM 1575 N N . ALA A 1 197 ? 0.807 5.295 6.431 1.00 94.00 197 ALA A N 1
ATOM 1576 C CA . ALA A 1 197 ? 1.160 4.838 5.089 1.00 94.00 197 ALA A CA 1
ATOM 1577 C C . ALA A 1 197 ? 2.508 5.421 4.639 1.00 94.00 197 ALA A C 1
ATOM 1579 O O . ALA A 1 197 ? 3.351 4.681 4.135 1.00 94.00 197 ALA A O 1
ATOM 1580 N N . LEU A 1 198 ? 2.755 6.710 4.899 1.00 95.25 198 LEU A N 1
ATOM 1581 C CA . LEU A 1 198 ? 4.046 7.346 4.629 1.00 95.25 198 LEU A CA 1
ATOM 1582 C C . LEU A 1 198 ? 5.189 6.665 5.400 1.00 95.25 198 LEU A C 1
ATOM 1584 O O . LEU A 1 198 ? 6.203 6.302 4.806 1.00 95.25 198 LEU A O 1
ATOM 1588 N N . LEU A 1 199 ? 5.010 6.426 6.703 1.00 94.88 199 LEU A N 1
ATOM 1589 C CA . LEU A 1 199 ? 6.005 5.730 7.528 1.00 94.88 199 LEU A CA 1
ATOM 1590 C C . LEU A 1 199 ? 6.249 4.288 7.054 1.00 94.88 199 LEU A C 1
ATOM 1592 O O . LEU A 1 199 ? 7.385 3.818 7.057 1.00 94.88 199 LEU A O 1
ATOM 1596 N N . PHE A 1 200 ? 5.205 3.585 6.608 1.00 96.44 200 PHE A N 1
ATOM 1597 C CA . PHE A 1 200 ? 5.335 2.234 6.060 1.00 96.44 200 PHE A CA 1
ATOM 1598 C C . PHE A 1 200 ? 6.151 2.249 4.767 1.00 96.44 200 PHE A C 1
ATOM 1600 O O . PHE A 1 200 ? 7.029 1.403 4.601 1.00 96.44 200 PHE A O 1
ATOM 1607 N N . MET A 1 201 ? 5.928 3.230 3.886 1.00 95.06 201 MET A N 1
ATOM 1608 C CA . MET A 1 201 ? 6.742 3.398 2.679 1.00 95.06 201 MET A CA 1
ATOM 1609 C C . MET A 1 201 ? 8.216 3.635 3.014 1.00 95.06 201 MET A C 1
ATOM 1611 O O . MET A 1 201 ? 9.074 3.019 2.388 1.00 95.06 201 MET A O 1
ATOM 1615 N N . LEU A 1 202 ? 8.520 4.446 4.032 1.00 95.75 202 LEU A N 1
ATOM 1616 C CA . LEU A 1 202 ? 9.902 4.679 4.471 1.00 95.75 202 LEU A CA 1
ATOM 1617 C C . LEU A 1 202 ? 10.615 3.398 4.928 1.00 95.75 202 LEU A C 1
ATOM 1619 O O . LEU A 1 202 ? 11.816 3.267 4.719 1.00 95.75 202 LEU A O 1
ATOM 1623 N N . VAL A 1 203 ? 9.890 2.439 5.509 1.00 95.00 203 VAL A N 1
ATOM 1624 C CA . VAL A 1 203 ? 10.442 1.125 5.885 1.00 95.00 203 VAL A CA 1
ATOM 1625 C C . VAL A 1 203 ? 10.542 0.186 4.677 1.00 95.00 203 VAL A C 1
ATOM 1627 O O . VAL A 1 203 ? 11.510 -0.563 4.545 1.00 95.00 203 VAL A O 1
ATOM 1630 N N . LEU A 1 204 ? 9.544 0.205 3.791 1.00 93.56 204 LEU A N 1
ATOM 1631 C CA . LEU A 1 204 ? 9.444 -0.726 2.666 1.00 93.56 204 LEU A CA 1
ATOM 1632 C C . LEU A 1 204 ? 10.383 -0.377 1.513 1.00 93.56 204 LEU A C 1
ATOM 1634 O O . 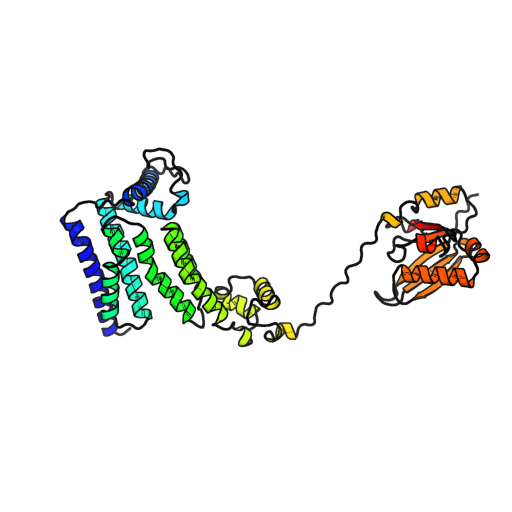LEU A 1 204 ? 10.915 -1.293 0.897 1.00 93.56 204 LEU A O 1
ATOM 1638 N N . ILE A 1 205 ? 10.607 0.906 1.216 1.00 90.94 205 ILE A N 1
ATOM 1639 C CA . ILE A 1 205 ? 11.438 1.334 0.081 1.00 90.94 205 ILE A CA 1
ATOM 1640 C C . ILE A 1 205 ? 12.880 0.812 0.212 1.00 90.94 205 ILE A C 1
ATOM 1642 O O . ILE A 1 205 ? 13.342 0.164 -0.729 1.00 90.94 205 ILE A O 1
ATOM 1646 N N . PRO A 1 206 ? 13.594 0.991 1.344 1.00 91.00 206 PRO A N 1
ATOM 1647 C CA . PRO A 1 206 ? 14.940 0.442 1.502 1.00 91.00 206 PRO A CA 1
ATOM 1648 C C . PRO A 1 206 ? 14.975 -1.086 1.399 1.00 91.00 206 PRO A C 1
ATOM 1650 O O . PRO A 1 206 ? 15.865 -1.638 0.756 1.00 91.00 206 PRO A O 1
ATOM 1653 N N . ALA A 1 207 ? 13.993 -1.777 1.985 1.00 88.06 207 ALA A N 1
ATOM 1654 C CA . ALA A 1 207 ? 13.911 -3.235 1.926 1.00 88.06 207 ALA A CA 1
ATOM 1655 C C . ALA A 1 207 ? 13.611 -3.747 0.511 1.00 88.06 207 ALA A C 1
ATOM 1657 O O . ALA A 1 207 ? 14.174 -4.753 0.087 1.00 88.06 207 ALA A O 1
ATOM 1658 N N . TRP A 1 208 ? 12.776 -3.031 -0.241 1.00 86.69 208 TRP A N 1
ATOM 1659 C CA . TRP A 1 208 ? 12.496 -3.310 -1.643 1.00 86.69 208 TRP A CA 1
ATOM 1660 C C . TRP A 1 208 ? 13.735 -3.080 -2.514 1.00 86.69 208 TRP A C 1
ATOM 1662 O O . TRP A 1 208 ? 14.093 -3.958 -3.294 1.00 86.69 208 TRP A O 1
ATOM 1672 N N . LEU A 1 209 ? 14.446 -1.961 -2.330 1.00 84.44 209 LEU A N 1
ATOM 1673 C CA . LEU A 1 209 ? 15.707 -1.684 -3.029 1.00 84.44 209 LEU A CA 1
ATOM 1674 C C . LEU A 1 209 ? 16.759 -2.757 -2.730 1.00 84.44 209 LEU A C 1
ATOM 1676 O O . LEU A 1 209 ? 17.414 -3.253 -3.644 1.00 84.44 209 LEU A O 1
ATOM 1680 N N . TYR A 1 210 ? 16.895 -3.157 -1.464 1.00 84.00 210 TYR A N 1
ATOM 1681 C CA . TYR A 1 210 ? 17.764 -4.265 -1.077 1.00 84.00 210 TYR A CA 1
ATOM 1682 C C . TYR A 1 210 ? 17.348 -5.568 -1.763 1.00 84.00 210 TYR A C 1
ATOM 1684 O O . TYR A 1 210 ? 18.194 -6.242 -2.343 1.00 84.00 210 TYR A O 1
ATOM 1692 N N . ALA A 1 211 ? 16.056 -5.902 -1.753 1.00 79.12 211 ALA A N 1
ATOM 1693 C CA . ALA A 1 211 ? 15.554 -7.123 -2.368 1.00 79.12 211 ALA A CA 1
ATOM 1694 C C . ALA A 1 211 ? 15.824 -7.175 -3.877 1.00 79.12 211 ALA A C 1
ATOM 1696 O O . ALA A 1 211 ? 16.204 -8.221 -4.391 1.00 79.12 211 ALA A O 1
ATOM 1697 N N . VAL A 1 212 ? 15.666 -6.049 -4.577 1.00 74.06 212 VAL A N 1
ATOM 1698 C CA . VAL A 1 212 ? 15.934 -5.939 -6.019 1.00 74.06 212 VAL A CA 1
ATOM 1699 C C . VAL A 1 212 ? 17.435 -6.032 -6.327 1.00 74.06 212 VAL A C 1
ATOM 1701 O O . VAL A 1 212 ? 17.816 -6.640 -7.327 1.00 74.06 212 VAL A O 1
ATOM 1704 N N . ASN A 1 213 ? 18.293 -5.460 -5.476 1.00 70.88 213 ASN A N 1
ATOM 1705 C CA . ASN A 1 213 ? 19.737 -5.380 -5.720 1.00 70.88 213 ASN A CA 1
ATOM 1706 C C . ASN A 1 213 ? 20.520 -6.616 -5.246 1.00 70.88 213 ASN A C 1
ATOM 1708 O O . ASN A 1 213 ? 21.453 -7.054 -5.919 1.00 70.88 213 ASN A O 1
ATOM 1712 N N . HIS A 1 214 ? 20.190 -7.152 -4.070 1.00 62.94 214 HIS A N 1
ATOM 1713 C CA . HIS A 1 214 ? 20.962 -8.205 -3.404 1.00 62.94 214 HIS A CA 1
ATOM 1714 C C . HIS A 1 214 ? 20.563 -9.607 -3.861 1.00 62.94 214 HIS A C 1
ATOM 1716 O O . HIS A 1 214 ? 21.428 -10.465 -4.062 1.00 62.94 214 HIS A O 1
ATOM 1722 N N . HIS A 1 215 ? 19.268 -9.840 -4.093 1.00 56.31 215 HIS A N 1
ATOM 1723 C CA . HIS A 1 215 ? 18.805 -11.081 -4.705 1.00 56.31 215 HIS A CA 1
ATOM 1724 C C . HIS A 1 215 ? 19.064 -10.984 -6.204 1.00 56.31 215 HIS A C 1
ATOM 1726 O O . HIS A 1 215 ? 18.179 -10.643 -6.987 1.00 56.31 215 HIS A O 1
ATOM 1732 N N . ARG A 1 216 ? 20.337 -11.221 -6.568 1.00 51.16 216 ARG A N 1
ATOM 1733 C CA . ARG A 1 216 ? 20.872 -11.243 -7.937 1.00 51.16 216 ARG A CA 1
ATOM 1734 C C . ARG A 1 216 ? 19.792 -11.760 -8.883 1.00 51.16 216 ARG A C 1
ATOM 1736 O O . ARG A 1 216 ? 19.323 -12.886 -8.672 1.00 51.16 216 ARG A O 1
ATOM 1743 N N . PRO A 1 217 ? 19.385 -10.981 -9.901 1.00 57.47 217 PRO A N 1
ATOM 1744 C CA . PRO A 1 217 ? 18.326 -11.418 -10.786 1.00 57.47 217 PRO A CA 1
ATOM 1745 C C . PRO A 1 217 ? 18.733 -12.774 -11.352 1.00 57.47 217 PRO A C 1
ATOM 1747 O O . PRO A 1 217 ? 19.896 -12.981 -11.707 1.00 57.47 217 PRO A O 1
ATOM 1750 N N . LEU A 1 218 ? 17.773 -13.692 -11.449 1.00 55.59 218 LEU A N 1
ATOM 1751 C CA . LEU A 1 218 ? 17.894 -15.014 -12.080 1.00 55.59 218 LEU A CA 1
ATOM 1752 C C . LEU A 1 218 ? 18.621 -14.985 -13.450 1.00 55.59 218 LEU A C 1
ATOM 1754 O O . LEU A 1 218 ? 19.057 -16.025 -13.936 1.00 55.59 218 LEU A O 1
ATOM 1758 N N . LEU A 1 219 ? 18.798 -13.794 -14.034 1.00 53.22 219 LEU A N 1
ATOM 1759 C CA . LEU A 1 219 ? 19.699 -13.458 -15.138 1.00 53.22 219 LEU A CA 1
ATOM 1760 C C . LEU A 1 219 ? 21.139 -13.949 -14.934 1.00 53.22 219 LEU A C 1
ATOM 1762 O O . LEU A 1 219 ? 21.677 -14.587 -15.828 1.00 53.22 219 LEU A O 1
ATOM 1766 N N . GLN A 1 220 ? 21.748 -13.750 -13.760 1.00 50.53 220 GLN A N 1
ATOM 1767 C CA . GLN A 1 220 ? 23.118 -14.229 -13.493 1.00 50.53 220 GLN A CA 1
ATOM 1768 C C . GLN A 1 220 ? 23.201 -15.758 -13.352 1.00 50.53 220 GLN A C 1
ATOM 1770 O O . GLN A 1 220 ? 24.283 -16.329 -13.428 1.00 50.53 220 GLN A O 1
ATOM 1775 N N . LYS A 1 221 ? 22.055 -16.434 -13.183 1.00 58.34 221 LYS A N 1
ATOM 1776 C CA . LYS A 1 221 ? 21.933 -17.900 -13.228 1.00 58.34 221 LYS A CA 1
ATOM 1777 C C . LYS A 1 221 ? 21.614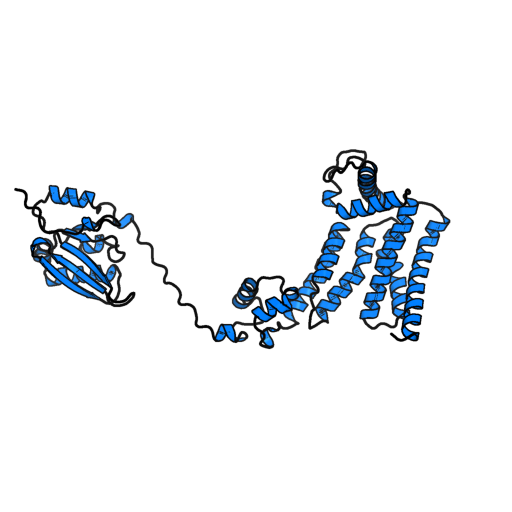 -18.423 -14.642 1.00 58.34 221 LYS A C 1
ATOM 1779 O O . LYS A 1 221 ? 21.328 -19.603 -14.799 1.00 58.34 221 LYS A O 1
ATOM 1784 N N . GLY A 1 222 ? 21.642 -17.562 -15.667 1.00 57.34 222 GLY A N 1
ATOM 1785 C CA . GLY A 1 222 ? 21.447 -17.937 -17.072 1.00 57.34 222 GLY A CA 1
ATOM 1786 C C . GLY A 1 222 ? 19.987 -18.052 -17.529 1.00 57.34 222 GLY A C 1
ATOM 1787 O O . GLY A 1 222 ? 19.737 -18.474 -18.660 1.00 57.34 222 GLY A O 1
ATOM 1788 N N . HIS A 1 223 ? 19.006 -17.674 -16.701 1.00 67.25 223 HIS A N 1
ATOM 1789 C CA . HIS A 1 223 ? 17.603 -17.663 -17.124 1.00 67.25 223 HIS A CA 1
ATOM 1790 C C . HIS A 1 223 ? 17.311 -16.488 -18.068 1.00 67.25 223 HIS A C 1
ATOM 1792 O O . HIS A 1 223 ? 17.783 -15.372 -17.867 1.00 67.25 223 HIS A O 1
ATOM 1798 N N . SER A 1 224 ? 16.490 -16.725 -19.096 1.00 68.38 224 SER A N 1
ATOM 1799 C CA . SER A 1 224 ? 16.078 -15.669 -20.032 1.00 68.38 224 SER A CA 1
ATOM 1800 C C . SER A 1 224 ? 15.157 -14.632 -19.372 1.00 68.38 224 SER A C 1
ATOM 1802 O O . SER A 1 224 ? 14.370 -14.973 -18.490 1.00 68.38 224 SER A O 1
ATOM 1804 N N . LEU A 1 225 ? 15.191 -13.381 -19.849 1.00 71.31 225 LEU A N 1
ATOM 1805 C CA . LEU A 1 225 ? 14.275 -12.319 -19.399 1.00 71.31 225 LEU A CA 1
ATOM 1806 C C . LEU A 1 225 ? 12.799 -12.705 -19.553 1.00 71.31 225 LEU A C 1
ATOM 1808 O O . LEU A 1 225 ? 11.999 -12.352 -18.697 1.00 71.31 225 LEU A O 1
ATOM 1812 N N . HIS A 1 226 ? 12.459 -13.477 -20.586 1.00 73.31 226 HIS A N 1
ATOM 1813 C CA . HIS A 1 226 ? 11.114 -14.013 -20.790 1.00 73.31 226 HIS A CA 1
ATOM 1814 C C . HIS A 1 226 ? 10.713 -15.022 -19.699 1.00 73.31 226 HIS A C 1
ATOM 1816 O O . HIS A 1 226 ? 9.627 -14.965 -19.138 1.00 73.31 226 HIS A O 1
ATOM 1822 N N . HIS A 1 227 ? 11.618 -15.930 -19.326 1.00 68.56 227 HIS A N 1
ATOM 1823 C CA . HIS A 1 227 ? 11.373 -16.850 -18.212 1.00 68.56 227 HIS A CA 1
ATOM 1824 C C . HIS A 1 227 ? 11.203 -16.093 -16.884 1.00 68.56 227 HIS A C 1
ATOM 1826 O O . HIS A 1 227 ? 10.392 -16.474 -16.044 1.00 68.56 227 HIS A O 1
ATOM 1832 N N . ILE A 1 228 ? 11.945 -14.999 -16.700 1.00 68.19 228 ILE A N 1
ATOM 1833 C CA . ILE A 1 228 ? 11.864 -14.144 -15.510 1.00 68.19 228 ILE A CA 1
ATOM 1834 C C . ILE A 1 228 ? 10.582 -13.311 -15.511 1.00 68.19 228 ILE A C 1
ATOM 1836 O O . ILE A 1 228 ? 9.958 -13.187 -14.463 1.00 68.19 228 ILE A O 1
ATOM 1840 N N . SER A 1 229 ? 10.143 -12.785 -16.654 1.00 69.00 229 SER A N 1
ATOM 1841 C CA . SER A 1 229 ? 8.878 -12.054 -16.737 1.00 69.00 229 SER A CA 1
ATOM 1842 C C . SER A 1 229 ? 7.696 -12.978 -16.440 1.00 69.00 229 SER A C 1
ATOM 1844 O O . SER A 1 229 ? 6.811 -12.598 -15.687 1.00 69.00 229 SER A O 1
ATOM 1846 N N . VAL A 1 230 ? 7.711 -14.222 -16.927 1.00 65.62 230 VAL A N 1
ATOM 1847 C CA . VAL A 1 230 ? 6.615 -15.181 -16.706 1.00 65.62 230 VAL A CA 1
ATOM 1848 C C . VAL A 1 230 ? 6.608 -15.745 -15.278 1.00 65.62 230 VAL A C 1
ATOM 1850 O O . VAL A 1 230 ? 5.561 -15.760 -14.634 1.00 65.62 230 VAL A O 1
ATOM 1853 N N . ASN A 1 231 ? 7.760 -16.170 -14.746 1.00 57.81 231 ASN A N 1
ATOM 1854 C CA . ASN A 1 231 ? 7.832 -16.850 -13.442 1.00 57.81 231 ASN A CA 1
ATOM 1855 C C . ASN A 1 231 ? 8.116 -15.916 -12.256 1.00 57.81 231 ASN A C 1
ATOM 1857 O O . ASN A 1 231 ? 7.939 -16.304 -11.102 1.00 57.81 231 ASN A O 1
ATOM 1861 N N . CYS A 1 232 ? 8.569 -14.692 -12.516 1.00 58.91 232 CYS A N 1
ATOM 1862 C CA . CYS A 1 232 ? 8.916 -13.681 -11.516 1.00 58.91 232 CYS A CA 1
ATOM 1863 C C . CYS A 1 232 ? 8.282 -12.317 -11.842 1.00 58.91 232 CYS A C 1
ATOM 1865 O O . CYS A 1 232 ? 8.828 -11.273 -11.477 1.00 58.91 232 CYS A O 1
ATOM 1867 N N . LEU A 1 233 ? 7.096 -12.316 -12.471 1.00 54.47 233 LEU A N 1
ATOM 1868 C CA . LEU A 1 233 ? 6.283 -11.109 -12.693 1.00 54.47 233 LEU A CA 1
ATOM 1869 C C . LEU A 1 233 ? 6.112 -10.304 -11.386 1.00 54.47 233 LEU A C 1
ATOM 1871 O O . LEU A 1 233 ? 6.202 -9.079 -11.369 1.00 54.47 233 LEU A O 1
ATOM 1875 N N . ASP A 1 234 ? 5.971 -11.024 -10.270 1.00 48.94 234 ASP A N 1
ATOM 1876 C CA . ASP A 1 234 ? 5.833 -10.490 -8.913 1.00 48.94 234 ASP A CA 1
ATOM 1877 C C . ASP A 1 234 ? 7.032 -9.661 -8.419 1.00 48.94 234 ASP A C 1
ATOM 1879 O O . ASP A 1 234 ? 6.854 -8.757 -7.605 1.00 48.94 234 ASP A O 1
ATOM 1883 N N . LEU A 1 235 ? 8.244 -9.984 -8.878 1.00 52.34 235 LEU A N 1
ATOM 1884 C CA . LEU A 1 235 ? 9.490 -9.305 -8.504 1.00 52.34 235 LEU A CA 1
ATOM 1885 C C . LEU A 1 235 ? 9.709 -8.026 -9.310 1.00 52.34 235 LEU A C 1
ATOM 1887 O O . LEU A 1 235 ? 10.373 -7.111 -8.835 1.00 52.34 235 LEU A O 1
ATOM 1891 N N . THR A 1 236 ? 9.190 -7.982 -10.538 1.00 55.12 236 THR A N 1
ATOM 1892 C CA . THR A 1 236 ? 9.577 -6.956 -11.506 1.00 55.12 236 THR A CA 1
ATOM 1893 C C . THR A 1 236 ? 8.462 -5.987 -11.857 1.00 55.12 236 THR A C 1
ATOM 1895 O O . THR A 1 236 ? 8.802 -4.894 -12.289 1.00 55.12 236 THR A O 1
ATOM 1898 N N . MET A 1 237 ? 7.177 -6.307 -11.629 1.00 56.41 237 MET A N 1
ATOM 1899 C CA . MET A 1 237 ? 6.018 -5.408 -11.838 1.00 56.41 237 MET A CA 1
ATOM 1900 C C . MET A 1 237 ? 6.035 -4.610 -13.148 1.00 56.41 237 MET A C 1
ATOM 1902 O O . MET A 1 237 ? 5.429 -3.548 -13.270 1.00 56.41 237 MET A O 1
ATOM 1906 N N . THR A 1 238 ? 6.763 -5.099 -14.142 1.00 63.28 238 THR A N 1
ATOM 1907 C CA . THR A 1 238 ? 7.100 -4.357 -15.345 1.00 63.28 238 THR A CA 1
ATOM 1908 C C . THR A 1 238 ? 7.016 -5.295 -16.529 1.00 63.28 238 THR A C 1
ATOM 1910 O O . THR A 1 238 ? 7.213 -6.506 -16.419 1.00 63.28 238 THR A O 1
ATOM 1913 N N . SER A 1 239 ? 6.664 -4.730 -17.681 1.00 70.50 239 SER A N 1
ATOM 1914 C CA . SER A 1 239 ? 6.599 -5.505 -18.914 1.00 70.50 239 SER A CA 1
ATOM 1915 C C . SER A 1 239 ? 7.984 -6.045 -19.279 1.00 70.50 239 SER A C 1
ATOM 1917 O O . SER A 1 239 ? 9.003 -5.417 -18.983 1.00 70.50 239 SER A O 1
ATOM 1919 N N . GLU A 1 240 ? 8.032 -7.163 -20.005 1.00 73.25 240 GLU A N 1
ATOM 1920 C CA . GLU A 1 240 ? 9.284 -7.720 -20.534 1.00 73.25 240 GLU A CA 1
ATOM 1921 C C . GLU A 1 240 ? 10.096 -6.655 -21.298 1.00 73.25 240 GLU A C 1
ATOM 1923 O O . GLU A 1 240 ? 11.308 -6.537 -21.125 1.00 73.25 240 GLU A O 1
ATOM 1928 N N . ARG A 1 241 ? 9.410 -5.790 -22.059 1.00 75.00 241 ARG A N 1
ATOM 1929 C CA . ARG A 1 241 ? 10.014 -4.659 -22.777 1.00 75.00 241 ARG A CA 1
ATOM 1930 C C . ARG A 1 241 ? 10.705 -3.665 -21.840 1.00 75.00 241 ARG A C 1
ATOM 1932 O O . ARG A 1 241 ? 11.787 -3.177 -22.160 1.00 75.00 241 ARG A O 1
ATOM 1939 N N . THR A 1 242 ? 10.091 -3.364 -20.701 1.00 74.38 242 THR A N 1
ATOM 1940 C CA . THR A 1 242 ? 10.650 -2.464 -19.686 1.00 74.38 242 THR A CA 1
ATOM 1941 C C . THR A 1 242 ? 11.883 -3.085 -19.030 1.00 74.38 242 THR A C 1
ATOM 1943 O O . THR A 1 242 ? 12.881 -2.394 -18.865 1.00 74.38 242 THR A O 1
ATOM 1946 N N . LEU A 1 243 ? 11.869 -4.394 -18.757 1.00 73.94 243 LEU A N 1
ATOM 1947 C CA . LEU A 1 243 ? 13.043 -5.124 -18.267 1.00 73.94 243 LEU A CA 1
ATOM 1948 C C . LEU A 1 243 ? 14.226 -5.025 -19.238 1.00 73.94 243 LEU A C 1
ATOM 1950 O O . LEU A 1 243 ? 15.331 -4.681 -18.825 1.00 73.94 243 LEU A O 1
ATOM 1954 N N . TYR A 1 244 ? 13.989 -5.256 -20.535 1.00 76.44 244 TYR A N 1
ATOM 1955 C CA . TYR A 1 244 ? 15.009 -5.049 -21.569 1.00 76.44 244 TYR A CA 1
ATOM 1956 C C . TYR A 1 244 ? 15.524 -3.602 -21.577 1.00 76.44 244 TYR A C 1
ATOM 1958 O O . TYR A 1 244 ? 16.722 -3.375 -21.743 1.00 76.44 244 TYR A O 1
ATOM 1966 N N . SER A 1 245 ? 14.643 -2.618 -21.375 1.00 75.88 245 SER A N 1
ATOM 1967 C CA . SER A 1 245 ? 15.028 -1.207 -21.268 1.00 75.88 245 SER A CA 1
ATOM 1968 C C . SER A 1 245 ? 15.926 -0.948 -20.059 1.00 75.88 245 SER A C 1
ATOM 1970 O O . SER A 1 245 ? 16.944 -0.281 -20.205 1.00 75.88 245 SER A O 1
ATOM 1972 N N . TYR A 1 246 ? 15.594 -1.496 -18.889 1.00 76.88 246 TYR A N 1
ATOM 1973 C CA . TYR A 1 246 ? 16.385 -1.328 -17.670 1.00 76.88 246 TYR A CA 1
ATOM 1974 C C . TYR A 1 246 ? 17.769 -1.973 -17.779 1.00 76.88 246 TYR A C 1
ATOM 1976 O O . TYR A 1 246 ? 18.749 -1.360 -17.363 1.00 76.88 246 TYR A O 1
ATOM 1984 N N . VAL A 1 247 ? 17.877 -3.155 -18.399 1.00 76.31 247 VAL A N 1
ATOM 1985 C CA . VAL A 1 247 ? 19.182 -3.780 -18.681 1.00 76.31 247 VAL A CA 1
ATOM 1986 C C . VAL A 1 247 ? 20.007 -2.923 -19.648 1.00 76.31 247 VAL A C 1
ATOM 1988 O O . VAL A 1 247 ? 21.172 -2.641 -19.381 1.00 76.31 247 VAL A O 1
ATOM 1991 N N . ASN A 1 248 ? 19.408 -2.453 -20.747 1.00 77.25 248 ASN A N 1
ATOM 1992 C CA . ASN A 1 248 ? 20.111 -1.625 -21.735 1.00 77.25 248 ASN A CA 1
ATOM 1993 C C . ASN A 1 248 ? 20.543 -0.258 -21.182 1.00 77.25 248 ASN A C 1
ATOM 1995 O O . ASN A 1 248 ? 21.563 0.273 -21.610 1.00 77.25 248 ASN A O 1
ATOM 1999 N N . GLN A 1 249 ? 19.782 0.304 -20.240 1.00 77.75 249 GLN A N 1
ATOM 2000 C CA . GLN A 1 249 ? 20.113 1.552 -19.543 1.00 77.75 249 GLN A CA 1
ATOM 2001 C C . GLN A 1 249 ? 21.096 1.347 -18.378 1.00 77.75 249 GLN A C 1
ATOM 2003 O O . GLN A 1 249 ? 21.485 2.320 -17.741 1.00 77.75 249 GLN A O 1
ATOM 2008 N N . GLY A 1 250 ? 21.492 0.104 -18.075 1.00 71.81 250 GLY A N 1
ATOM 2009 C CA . GLY A 1 250 ? 22.385 -0.205 -16.954 1.00 71.81 250 GLY A CA 1
ATOM 2010 C C . GLY A 1 250 ? 21.751 -0.010 -15.572 1.00 71.81 250 GLY A C 1
ATOM 2011 O O . GLY A 1 250 ? 22.468 0.060 -14.579 1.00 71.81 250 GLY A O 1
ATOM 2012 N N . LEU A 1 251 ? 20.419 0.072 -15.497 1.00 67.62 251 LEU A N 1
ATOM 2013 C CA . LEU A 1 251 ? 19.664 0.193 -14.243 1.00 67.62 251 LEU A CA 1
ATOM 2014 C C . LEU A 1 251 ? 19.589 -1.136 -13.479 1.00 67.62 251 LEU A C 1
ATOM 2016 O O . LEU A 1 251 ? 19.307 -1.150 -12.284 1.00 67.62 251 LEU A O 1
ATOM 2020 N N . LEU A 1 252 ? 19.827 -2.256 -14.166 1.00 68.19 252 LEU A N 1
ATOM 2021 C CA . LEU A 1 252 ? 19.953 -3.580 -13.563 1.00 68.19 252 LEU A CA 1
ATOM 2022 C C . LEU A 1 252 ? 21.424 -3.999 -13.521 1.00 68.19 252 LEU A C 1
ATOM 2024 O O . LEU A 1 252 ? 22.202 -3.675 -14.413 1.00 68.19 252 LEU A O 1
ATOM 2028 N N . SER A 1 253 ? 21.794 -4.780 -12.502 1.00 62.75 253 SER A N 1
ATOM 2029 C CA . SER A 1 253 ? 23.154 -5.325 -12.371 1.00 62.75 253 SER A CA 1
ATOM 2030 C C . SER A 1 253 ? 23.533 -6.272 -13.521 1.00 62.75 253 SER A C 1
ATOM 2032 O O . SER A 1 253 ? 24.712 -6.386 -13.852 1.00 62.75 253 SER A O 1
ATOM 2034 N N . ALA A 1 254 ? 22.548 -6.938 -14.131 1.00 66.88 254 ALA A N 1
ATOM 2035 C CA . ALA A 1 254 ? 22.752 -7.777 -15.306 1.00 66.88 254 ALA A CA 1
ATOM 2036 C C . ALA A 1 254 ? 23.011 -6.920 -16.550 1.00 66.88 254 ALA A C 1
ATOM 2038 O O . ALA A 1 254 ? 22.325 -5.925 -16.777 1.00 66.88 254 ALA A O 1
ATOM 2039 N N . ARG A 1 255 ? 23.969 -7.337 -17.376 1.00 69.62 255 ARG A N 1
ATOM 2040 C CA . ARG A 1 255 ? 24.333 -6.683 -18.636 1.00 69.62 255 ARG A CA 1
ATOM 2041 C C . ARG A 1 255 ? 23.893 -7.521 -19.831 1.00 69.62 255 ARG A C 1
ATOM 2043 O O . ARG A 1 255 ? 23.558 -8.695 -19.712 1.00 69.62 255 ARG A O 1
ATOM 2050 N N . ASN A 1 256 ? 23.979 -6.937 -21.027 1.00 72.56 256 ASN A N 1
ATOM 2051 C CA . ASN A 1 256 ? 23.703 -7.656 -22.274 1.00 72.56 256 ASN A CA 1
ATOM 2052 C C . ASN A 1 256 ? 24.546 -8.930 -22.447 1.00 72.56 256 ASN A C 1
ATOM 2054 O O . ASN A 1 256 ? 24.051 -9.886 -23.038 1.00 72.56 256 ASN A O 1
ATOM 2058 N N . ILE A 1 257 ? 25.758 -8.971 -21.881 1.00 72.00 257 ILE A N 1
ATOM 2059 C CA . ILE A 1 257 ? 26.634 -10.155 -21.875 1.00 72.00 257 ILE A CA 1
ATOM 2060 C C . ILE A 1 257 ? 26.063 -11.333 -21.075 1.00 72.00 257 ILE A C 1
ATOM 2062 O O . ILE A 1 257 ? 26.313 -12.481 -21.425 1.00 72.00 257 ILE A O 1
ATOM 2066 N N . ASP A 1 258 ? 25.238 -11.058 -20.064 1.00 68.62 258 ASP A N 1
ATOM 2067 C CA . ASP A 1 258 ? 24.634 -12.074 -19.196 1.00 68.62 258 ASP A CA 1
ATOM 2068 C C . ASP A 1 258 ? 23.371 -12.685 -19.829 1.00 68.62 258 ASP A C 1
ATOM 2070 O O . ASP A 1 258 ? 22.691 -13.510 -19.223 1.00 68.62 258 ASP A O 1
ATOM 2074 N N . MET A 1 259 ? 23.025 -12.276 -21.058 1.00 73.44 259 MET A N 1
ATOM 2075 C CA . MET A 1 259 ? 21.827 -12.708 -21.773 1.00 73.44 259 MET A CA 1
ATOM 2076 C C . MET A 1 259 ? 22.188 -13.503 -23.037 1.00 73.44 259 MET A C 1
ATOM 2078 O O . MET A 1 259 ? 22.299 -12.917 -24.120 1.00 73.44 259 MET A O 1
ATOM 2082 N N . PRO A 1 260 ? 22.274 -14.848 -22.965 1.00 69.06 260 PRO A N 1
ATOM 2083 C CA . PRO A 1 260 ? 22.760 -15.685 -24.067 1.00 69.06 260 PRO A CA 1
ATOM 2084 C C . PRO A 1 260 ? 21.993 -15.484 -25.376 1.00 69.06 260 PRO A C 1
ATOM 2086 O O . PRO A 1 260 ? 22.572 -15.504 -26.460 1.00 69.06 260 PRO A O 1
ATOM 2089 N N . ARG A 1 261 ? 20.675 -15.257 -25.288 1.00 71.69 261 ARG A N 1
ATOM 2090 C CA . ARG A 1 261 ? 19.831 -14.996 -26.459 1.00 71.69 261 ARG A CA 1
ATOM 2091 C C . ARG A 1 261 ? 20.160 -13.651 -27.103 1.00 71.69 261 ARG A C 1
ATOM 2093 O O . ARG A 1 261 ? 20.272 -13.595 -28.319 1.00 71.69 261 ARG A O 1
ATOM 2100 N N . THR A 1 262 ? 20.335 -12.599 -26.305 1.00 71.31 262 THR A N 1
ATOM 2101 C CA . THR A 1 262 ? 20.635 -11.242 -26.786 1.00 71.31 262 THR A CA 1
ATOM 2102 C C . THR A 1 262 ? 22.005 -11.188 -27.458 1.00 71.31 262 THR A C 1
ATOM 2104 O O . THR A 1 262 ? 22.121 -10.598 -28.524 1.00 71.31 262 THR A O 1
ATOM 2107 N N . VAL A 1 263 ? 23.006 -11.877 -26.897 1.00 70.69 263 VAL A N 1
ATOM 2108 C CA . VAL A 1 263 ? 24.355 -11.980 -27.485 1.00 70.69 263 VAL A CA 1
ATOM 2109 C C . VAL A 1 263 ? 24.351 -12.768 -28.801 1.00 70.69 263 VAL A C 1
ATOM 2111 O O . VAL A 1 263 ? 25.082 -12.428 -29.725 1.00 70.69 263 VAL A O 1
ATOM 2114 N N . ARG A 1 264 ? 23.507 -13.803 -28.923 1.00 74.12 264 ARG A N 1
ATOM 2115 C CA . ARG A 1 264 ? 23.359 -14.587 -30.166 1.00 74.12 264 ARG A CA 1
ATOM 2116 C C . ARG A 1 264 ? 22.580 -13.858 -31.262 1.00 74.12 264 ARG A C 1
ATOM 2118 O O . ARG A 1 264 ? 22.666 -14.246 -32.425 1.00 74.12 264 ARG A O 1
ATOM 2125 N N . MET A 1 265 ? 21.784 -12.846 -30.918 1.00 70.38 265 MET A N 1
ATOM 2126 C CA . MET A 1 265 ? 20.982 -12.126 -31.903 1.00 70.38 265 MET A CA 1
ATOM 2127 C C . MET A 1 265 ? 21.846 -11.146 -32.696 1.00 70.38 265 MET A C 1
ATOM 2129 O O . MET A 1 265 ? 22.528 -10.290 -32.140 1.00 70.38 265 MET A O 1
ATOM 2133 N N . ARG A 1 266 ? 21.764 -11.228 -34.027 1.00 65.25 266 ARG A N 1
ATOM 2134 C CA . ARG A 1 266 ? 22.420 -10.271 -34.920 1.00 65.25 266 ARG A CA 1
ATOM 2135 C C . ARG A 1 266 ? 21.816 -8.869 -34.717 1.00 65.25 266 ARG A C 1
ATOM 2137 O O . ARG A 1 266 ? 20.587 -8.749 -34.758 1.00 65.25 266 ARG A O 1
ATOM 2144 N N . PRO A 1 267 ? 22.631 -7.806 -34.568 1.00 65.19 267 PRO A N 1
ATOM 2145 C CA . PRO A 1 267 ? 22.132 -6.437 -34.497 1.00 65.19 267 PRO A CA 1
ATOM 2146 C C . PRO A 1 267 ? 21.250 -6.121 -35.705 1.00 65.19 267 PRO A C 1
ATOM 2148 O O . PRO A 1 267 ? 21.605 -6.419 -36.851 1.00 65.19 267 PRO A O 1
ATOM 2151 N N . ARG A 1 268 ? 20.085 -5.516 -35.462 1.00 62.16 268 ARG A N 1
ATOM 2152 C CA . ARG A 1 268 ? 19.202 -5.087 -36.549 1.00 62.16 268 ARG A CA 1
ATOM 2153 C C . ARG A 1 268 ? 19.906 -3.959 -37.306 1.00 62.16 268 ARG A C 1
ATOM 2155 O O . ARG A 1 268 ? 20.353 -2.998 -36.687 1.00 62.16 268 ARG A O 1
ATOM 2162 N N . LYS A 1 269 ? 20.027 -4.071 -38.634 1.00 61.66 269 LYS A N 1
ATOM 2163 C CA . LYS A 1 269 ? 20.612 -3.002 -39.460 1.00 61.66 269 LYS A CA 1
ATOM 2164 C C . LYS A 1 269 ? 19.808 -1.717 -39.243 1.00 61.66 269 LYS A C 1
ATOM 2166 O O . LYS A 1 269 ? 18.604 -1.703 -39.502 1.00 61.66 269 LYS A O 1
ATOM 2171 N N . ASN A 1 270 ? 20.465 -0.656 -38.777 1.00 54.97 270 ASN A N 1
ATOM 2172 C CA . ASN A 1 270 ? 19.846 0.661 -38.685 1.00 54.97 270 ASN A CA 1
ATOM 2173 C C . ASN A 1 270 ? 19.414 1.099 -40.088 1.00 54.97 270 ASN A C 1
ATOM 2175 O O . ASN A 1 270 ? 20.216 1.108 -41.023 1.00 54.97 270 ASN A O 1
ATOM 2179 N N . LYS A 1 271 ? 18.132 1.437 -40.243 1.00 50.06 271 LYS A N 1
ATOM 2180 C CA . LYS A 1 271 ? 17.618 2.033 -41.478 1.00 50.06 271 LYS A CA 1
ATOM 2181 C C . LYS A 1 271 ? 18.248 3.425 -41.575 1.00 50.06 271 LYS A C 1
ATOM 2183 O O . LYS A 1 271 ? 18.012 4.246 -40.689 1.00 50.06 271 LYS A O 1
ATOM 2188 N N . LYS A 1 272 ? 19.080 3.680 -42.593 1.00 53.09 272 LYS A N 1
ATOM 2189 C CA . LYS A 1 272 ? 19.584 5.037 -42.850 1.00 53.09 272 LYS A CA 1
ATOM 2190 C C . LYS A 1 272 ? 18.368 5.955 -43.012 1.00 53.09 272 LYS A C 1
ATOM 2192 O O . LYS A 1 272 ? 17.415 5.619 -43.712 1.00 53.09 272 LYS A O 1
ATOM 2197 N N . ARG A 1 273 ? 18.362 7.058 -42.270 1.00 47.72 273 ARG A N 1
ATOM 2198 C CA . ARG A 1 273 ? 17.287 8.047 -42.290 1.00 47.72 273 ARG A CA 1
ATOM 2199 C C . ARG A 1 273 ? 17.466 8.846 -43.581 1.00 47.72 273 ARG A C 1
ATOM 2201 O O . ARG A 1 273 ? 18.463 9.547 -43.701 1.00 47.72 273 ARG A O 1
ATOM 2208 N N . ASN A 1 274 ? 16.563 8.690 -44.550 1.00 51.22 274 ASN A N 1
ATOM 2209 C CA . ASN A 1 274 ? 16.612 9.479 -45.783 1.00 51.22 274 ASN A CA 1
ATOM 2210 C C . ASN A 1 274 ? 16.518 10.962 -45.399 1.00 51.22 274 ASN A C 1
ATOM 2212 O O . ASN A 1 274 ? 15.562 11.365 -44.728 1.00 51.22 274 ASN A O 1
ATOM 2216 N N . LEU A 1 275 ? 17.531 11.750 -45.759 1.00 53.59 275 LEU A N 1
ATOM 2217 C CA . LEU A 1 275 ? 17.505 13.197 -45.583 1.00 53.59 275 LEU A CA 1
ATOM 2218 C C . LEU A 1 275 ? 16.388 13.738 -46.480 1.00 53.59 275 LEU A C 1
ATOM 2220 O O . LEU A 1 275 ? 16.339 13.448 -47.673 1.00 53.59 275 LEU A O 1
ATOM 2224 N N . LYS A 1 276 ? 15.428 14.450 -45.889 1.00 51.66 276 LYS A N 1
ATOM 2225 C CA . LYS A 1 276 ? 14.320 15.048 -46.634 1.00 51.66 276 LYS A CA 1
ATOM 2226 C C . LYS A 1 276 ? 14.885 16.238 -47.408 1.00 51.66 276 LYS A C 1
ATOM 2228 O O . LYS A 1 276 ? 15.329 17.194 -46.784 1.00 51.66 276 LYS A O 1
ATOM 2233 N N . VAL A 1 277 ? 14.888 16.145 -48.735 1.00 59.88 277 VAL A N 1
ATOM 2234 C CA . VAL A 1 277 ? 15.340 17.215 -49.634 1.00 59.88 277 VAL A CA 1
ATOM 2235 C C . VAL A 1 277 ? 14.504 18.473 -49.392 1.00 59.88 277 VAL A C 1
ATOM 2237 O O . VAL A 1 277 ? 13.273 18.393 -49.303 1.00 59.88 277 VAL A O 1
ATOM 2240 N N . ASP A 1 278 ? 15.170 19.618 -49.257 1.00 60.78 278 ASP A N 1
ATOM 2241 C CA . ASP A 1 278 ? 14.516 20.910 -49.068 1.00 60.78 278 ASP A CA 1
ATOM 2242 C C . ASP A 1 278 ? 13.758 21.314 -50.345 1.00 60.78 278 ASP A C 1
ATOM 2244 O O . ASP A 1 278 ? 14.310 21.305 -51.446 1.00 60.78 278 ASP A O 1
ATOM 2248 N N . LYS A 1 279 ? 12.472 21.658 -50.215 1.00 65.50 279 LYS A N 1
ATOM 2249 C CA . LYS A 1 279 ? 11.610 22.012 -51.358 1.00 65.50 279 LYS A CA 1
ATOM 2250 C C . LYS A 1 279 ? 11.974 23.370 -51.970 1.00 65.50 279 LYS A C 1
ATOM 2252 O O . LYS A 1 279 ? 11.520 23.667 -53.072 1.00 65.50 279 LYS A O 1
ATOM 2257 N N . ALA A 1 280 ? 12.793 24.171 -51.283 1.00 71.44 280 ALA A N 1
ATOM 2258 C CA . ALA A 1 280 ? 13.227 25.489 -51.737 1.00 71.44 280 ALA A CA 1
ATOM 2259 C C . ALA A 1 280 ? 14.003 25.466 -53.070 1.00 71.44 280 ALA A C 1
ATOM 2261 O O . ALA A 1 280 ? 13.955 26.444 -53.811 1.00 71.44 280 ALA A O 1
ATOM 2262 N N . CYS A 1 281 ? 14.658 24.351 -53.424 1.00 73.75 281 CYS A N 1
ATOM 2263 C CA . CYS A 1 281 ? 15.393 24.213 -54.691 1.00 73.75 281 CYS A CA 1
ATOM 2264 C C . CYS A 1 281 ? 14.514 24.331 -55.956 1.00 73.75 281 CYS A C 1
ATOM 2266 O O . CYS A 1 281 ? 15.050 24.496 -57.049 1.00 73.75 281 CYS A O 1
ATOM 2268 N N . ARG A 1 282 ? 13.182 24.274 -55.813 1.00 74.12 282 ARG A N 1
ATOM 2269 C CA . ARG A 1 282 ? 12.213 24.239 -56.923 1.00 74.12 282 ARG A CA 1
ATOM 2270 C C . ARG A 1 282 ? 11.596 25.587 -57.274 1.00 74.12 282 ARG A C 1
ATOM 2272 O O . ARG A 1 282 ? 10.956 25.704 -58.312 1.00 74.12 282 ARG A O 1
ATOM 2279 N N . ILE A 1 283 ? 11.745 26.585 -56.407 1.00 79.38 283 ILE A N 1
ATOM 2280 C CA . ILE A 1 283 ? 11.192 27.922 -56.642 1.00 79.38 283 ILE A CA 1
ATOM 2281 C C . ILE A 1 283 ? 11.913 28.506 -57.868 1.00 79.38 283 ILE A C 1
ATOM 2283 O O . ILE A 1 283 ? 13.145 28.598 -57.854 1.00 79.38 283 ILE A O 1
ATOM 2287 N N . GLY A 1 284 ? 11.177 28.847 -58.929 1.00 81.75 284 GLY A N 1
ATOM 2288 C CA . GLY A 1 284 ? 11.762 29.327 -60.187 1.00 81.75 284 GLY A CA 1
ATOM 2289 C C . GLY A 1 284 ? 12.130 28.243 -61.212 1.00 81.75 284 GLY A C 1
ATOM 2290 O O . GLY A 1 284 ? 12.774 28.572 -62.204 1.00 81.75 284 GLY A O 1
ATOM 2291 N N . ARG A 1 285 ? 11.843 26.954 -60.945 1.00 86.38 285 ARG A N 1
ATOM 2292 C CA . ARG A 1 285 ? 12.256 25.796 -61.776 1.00 86.38 285 ARG A CA 1
ATOM 2293 C C . ARG A 1 285 ? 11.141 24.767 -62.002 1.00 86.38 285 ARG A C 1
ATOM 2295 O O . ARG A 1 285 ? 11.403 23.575 -62.178 1.00 86.38 285 ARG A O 1
ATOM 2302 N N . THR A 1 286 ? 9.895 25.204 -61.919 1.00 88.44 286 THR A N 1
ATOM 2303 C CA . THR A 1 286 ? 8.705 24.358 -62.066 1.00 88.44 286 THR A CA 1
ATOM 2304 C C . THR A 1 286 ? 8.441 23.977 -63.523 1.00 88.44 286 THR A C 1
ATOM 2306 O O . THR A 1 286 ? 8.984 24.580 -64.451 1.00 88.44 286 THR A O 1
ATOM 2309 N N . TRP A 1 287 ? 7.578 22.980 -63.732 1.00 85.00 287 TRP A N 1
ATOM 2310 C CA . TRP A 1 287 ? 7.135 22.588 -65.070 1.00 85.00 287 TRP A CA 1
ATOM 2311 C C . TRP A 1 287 ? 6.447 23.740 -65.819 1.00 85.00 287 TRP A C 1
ATOM 2313 O O . TRP A 1 287 ? 6.631 23.890 -67.024 1.00 85.00 287 TRP A O 1
ATOM 2323 N N . GLU A 1 288 ? 5.699 24.588 -65.111 1.00 85.75 288 GLU A N 1
ATOM 2324 C CA . GLU A 1 288 ? 5.048 25.768 -65.691 1.00 85.75 288 GLU A CA 1
ATOM 2325 C C . GLU A 1 288 ? 6.079 26.769 -66.234 1.00 85.75 288 GLU A C 1
ATOM 2327 O O . GLU A 1 288 ? 5.960 27.228 -67.368 1.00 85.75 288 GLU A O 1
ATOM 2332 N N . GLU A 1 289 ? 7.143 27.040 -65.477 1.00 87.31 289 GLU A N 1
ATOM 2333 C CA . GLU A 1 289 ? 8.230 27.934 -65.903 1.00 87.31 289 GLU A CA 1
ATOM 2334 C C . GLU A 1 289 ? 9.036 27.347 -67.069 1.00 87.31 289 GLU A C 1
ATOM 2336 O O . GLU A 1 289 ? 9.461 28.085 -67.957 1.00 87.31 289 GLU A O 1
ATOM 2341 N N . PHE A 1 290 ? 9.187 26.021 -67.119 1.00 88.19 290 PHE A N 1
ATOM 2342 C CA . PHE A 1 290 ? 9.767 25.330 -68.271 1.00 88.19 290 PHE A CA 1
ATOM 2343 C C . PHE A 1 290 ? 8.924 25.517 -69.541 1.00 88.19 290 PHE A C 1
ATOM 2345 O O . PHE A 1 290 ? 9.472 25.780 -70.611 1.00 88.19 290 PHE A O 1
ATOM 2352 N N . GLN A 1 291 ? 7.593 25.421 -69.441 1.00 85.31 291 GLN A N 1
ATOM 2353 C CA . GLN A 1 291 ? 6.701 25.659 -70.581 1.00 85.31 291 GLN A CA 1
ATOM 2354 C C . GLN A 1 291 ? 6.769 27.113 -71.062 1.00 85.31 291 GLN A C 1
ATOM 2356 O O . GLN A 1 291 ? 6.854 27.343 -72.268 1.00 85.31 291 GLN A O 1
ATOM 2361 N N . SER A 1 292 ? 6.797 28.082 -70.142 1.00 86.81 292 SER A N 1
ATOM 2362 C CA . SER A 1 292 ? 6.985 29.500 -70.479 1.00 86.81 292 SER A CA 1
ATOM 2363 C C . SER A 1 292 ? 8.317 29.740 -71.198 1.00 86.81 292 SER A C 1
ATOM 2365 O O . SER A 1 292 ? 8.344 30.400 -72.234 1.00 86.81 292 SER A O 1
ATOM 2367 N N . TYR A 1 293 ? 9.408 29.123 -70.728 1.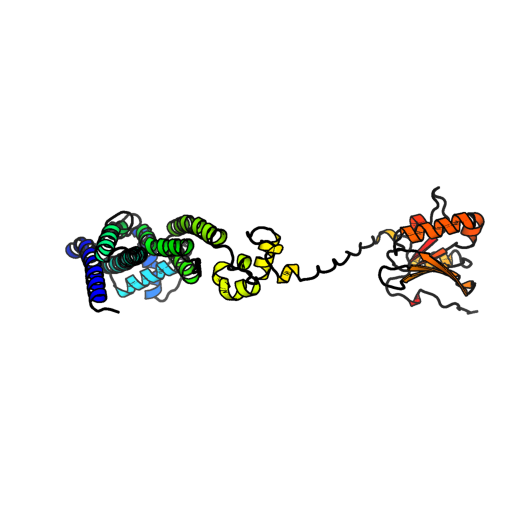00 85.44 293 TYR A N 1
ATOM 2368 C CA . TYR A 1 293 ? 10.717 29.225 -71.380 1.00 85.44 293 TYR A CA 1
ATOM 2369 C C . TYR A 1 293 ? 10.708 28.675 -72.814 1.00 85.44 293 TYR A C 1
ATOM 2371 O O . TYR A 1 293 ? 11.287 29.271 -73.721 1.00 85.44 293 TYR A O 1
ATOM 2379 N N . LEU A 1 294 ? 10.029 27.548 -73.054 1.00 84.62 294 LEU A N 1
ATOM 2380 C CA . LEU A 1 294 ? 9.912 26.978 -74.399 1.00 84.62 294 LEU A CA 1
ATOM 2381 C C . LEU A 1 294 ? 9.080 27.847 -75.353 1.00 84.62 294 LEU A C 1
ATOM 2383 O O . LEU A 1 294 ? 9.346 27.836 -76.554 1.00 84.62 294 LEU A O 1
ATOM 2387 N N . GLN A 1 295 ? 8.099 28.601 -74.848 1.00 84.69 295 GLN A N 1
ATOM 2388 C CA . GLN A 1 295 ? 7.342 29.558 -75.664 1.00 84.69 295 GLN A CA 1
ATOM 2389 C C . GLN A 1 295 ? 8.218 30.733 -76.117 1.00 84.69 295 GLN A C 1
ATOM 2391 O O . GLN A 1 295 ? 8.115 31.167 -77.264 1.00 84.69 295 GLN A O 1
ATOM 2396 N N . GLU A 1 296 ? 9.106 31.217 -75.247 1.00 85.88 296 GLU A N 1
ATOM 2397 C CA . GLU A 1 296 ? 10.059 32.291 -75.558 1.00 85.88 296 GLU A CA 1
ATOM 2398 C C . GLU A 1 296 ? 11.224 31.804 -76.440 1.00 85.88 296 GLU A C 1
ATOM 2400 O O . GLU A 1 296 ? 11.742 32.550 -77.276 1.00 85.88 296 GLU A O 1
ATOM 2405 N N . HIS A 1 297 ? 11.610 30.531 -76.305 1.00 82.81 297 HIS A N 1
ATOM 2406 C CA . HIS A 1 297 ? 12.726 29.912 -77.022 1.00 82.81 297 HIS A CA 1
ATOM 2407 C C . HIS A 1 297 ? 12.322 28.600 -77.725 1.00 82.81 297 HIS A C 1
ATOM 2409 O O . HIS A 1 297 ? 12.773 27.517 -77.337 1.00 82.81 297 HIS A O 1
ATOM 2415 N N . PRO A 1 298 ? 11.547 28.670 -78.826 1.00 77.69 298 PRO A N 1
ATOM 2416 C CA . PRO A 1 298 ? 10.985 27.488 -79.491 1.00 77.69 298 PRO A CA 1
ATOM 2417 C C . PRO A 1 298 ? 12.032 26.542 -80.103 1.00 77.69 298 PRO A C 1
ATOM 2419 O O . PRO A 1 298 ? 11.755 25.365 -80.314 1.00 77.69 298 PRO A O 1
ATOM 2422 N N . ASN A 1 299 ? 13.250 27.030 -80.362 1.00 78.88 299 ASN A N 1
ATOM 2423 C CA . ASN A 1 299 ? 14.347 26.242 -80.937 1.00 78.88 299 ASN A CA 1
ATOM 2424 C C . ASN A 1 299 ? 15.312 25.669 -79.882 1.00 78.88 299 ASN A C 1
ATOM 2426 O O . ASN A 1 299 ? 16.382 25.166 -80.235 1.00 78.88 299 ASN A O 1
ATOM 2430 N N . ALA A 1 300 ? 14.994 25.773 -78.589 1.00 78.38 300 ALA A N 1
ATOM 2431 C CA . ALA A 1 300 ? 15.900 25.332 -77.539 1.00 78.38 300 ALA A CA 1
ATOM 2432 C C . ALA A 1 300 ? 16.019 23.798 -77.473 1.00 78.38 300 ALA A C 1
ATOM 2434 O O . ALA A 1 300 ? 15.037 23.052 -77.470 1.00 78.38 300 ALA A O 1
ATOM 2435 N N . ALA A 1 301 ? 17.257 23.309 -77.397 1.00 84.44 301 ALA A N 1
ATOM 2436 C CA . ALA A 1 301 ? 17.541 21.882 -77.410 1.00 84.44 301 ALA A CA 1
ATOM 2437 C C . ALA A 1 301 ? 17.453 21.266 -75.999 1.00 84.44 301 ALA A C 1
ATOM 2439 O O . ALA A 1 301 ? 18.378 21.378 -75.200 1.00 84.44 301 ALA A O 1
ATOM 2440 N N . ILE A 1 302 ? 16.342 20.593 -75.698 1.00 88.69 302 ILE A N 1
ATOM 2441 C CA . ILE A 1 302 ? 16.090 19.962 -74.391 1.00 88.69 302 ILE A CA 1
ATOM 2442 C C . ILE A 1 302 ? 17.009 18.748 -74.150 1.00 88.69 302 ILE A C 1
ATOM 2444 O O . ILE A 1 302 ? 17.196 17.903 -75.035 1.00 88.69 302 ILE A O 1
ATOM 2448 N N . ARG A 1 303 ? 17.544 18.623 -72.929 1.00 91.38 303 ARG A N 1
ATOM 2449 C CA . ARG A 1 303 ? 18.243 17.425 -72.433 1.00 91.38 303 ARG A CA 1
ATOM 2450 C C . ARG A 1 303 ? 17.520 16.863 -71.223 1.00 91.38 303 ARG A C 1
ATOM 2452 O O . ARG A 1 303 ? 17.279 17.590 -70.264 1.00 91.38 303 ARG A O 1
ATOM 2459 N N . GLN A 1 304 ? 17.183 15.580 -71.256 1.00 90.12 304 GLN A N 1
ATOM 2460 C CA . GLN A 1 304 ? 16.522 14.925 -70.126 1.00 90.12 304 GLN A CA 1
ATOM 2461 C C . GLN A 1 304 ? 17.531 14.173 -69.270 1.00 90.12 304 GLN A C 1
ATOM 2463 O O . GLN A 1 304 ? 18.404 13.492 -69.805 1.00 90.12 304 GLN A O 1
ATOM 2468 N N . LEU A 1 305 ? 17.402 14.313 -67.954 1.00 90.00 305 LEU A N 1
ATOM 2469 C CA . LEU A 1 305 ? 18.259 13.687 -66.958 1.00 90.00 305 LEU A CA 1
ATOM 2470 C C . LEU A 1 305 ? 17.488 12.608 -66.207 1.00 90.00 305 LEU A C 1
ATOM 2472 O O . LEU A 1 305 ? 16.377 12.847 -65.727 1.00 90.00 305 LEU A O 1
ATOM 2476 N N . ASP A 1 306 ? 18.102 11.437 -66.080 1.00 85.38 306 ASP A N 1
ATOM 2477 C CA . ASP A 1 306 ? 17.559 10.331 -65.296 1.00 85.38 306 ASP A CA 1
ATOM 2478 C C . ASP A 1 306 ? 18.664 9.577 -64.559 1.00 85.38 306 ASP A C 1
ATOM 2480 O O . ASP A 1 306 ? 19.784 9.471 -65.069 1.00 85.38 306 ASP A O 1
ATOM 2484 N N . SER A 1 307 ? 18.350 9.043 -63.380 1.00 85.69 307 SER A N 1
ATOM 2485 C CA . SER A 1 307 ? 19.269 8.223 -62.591 1.00 85.69 307 SER A CA 1
ATOM 2486 C C . SER A 1 307 ? 18.822 6.757 -62.598 1.00 85.69 307 SER A C 1
ATOM 2488 O O . SER A 1 307 ? 17.667 6.421 -62.342 1.00 85.69 307 SER A O 1
ATOM 2490 N N . VAL A 1 308 ? 19.744 5.846 -62.915 1.00 81.94 308 VAL A N 1
ATOM 2491 C CA . VAL A 1 308 ? 19.484 4.400 -62.927 1.00 81.94 308 VAL A CA 1
ATOM 2492 C C . VAL A 1 308 ? 20.320 3.733 -61.842 1.00 81.94 308 VAL A C 1
ATOM 2494 O O . VAL A 1 308 ? 21.542 3.612 -61.953 1.00 81.94 308 VAL A O 1
ATOM 2497 N N . GLU A 1 309 ? 19.652 3.276 -60.783 1.00 78.94 309 GLU A N 1
ATOM 2498 C CA . GLU A 1 309 ? 20.266 2.472 -59.724 1.00 78.94 309 GLU A CA 1
ATOM 2499 C C . GLU A 1 309 ? 20.207 0.978 -60.076 1.00 78.94 309 GLU A C 1
ATOM 2501 O O . GLU A 1 309 ? 19.125 0.407 -60.209 1.00 78.94 309 GLU A O 1
ATOM 2506 N N . GLY A 1 310 ? 21.360 0.306 -60.175 1.00 69.38 310 GLY A N 1
ATOM 2507 C CA . GLY A 1 310 ? 21.395 -1.140 -60.440 1.00 69.38 310 GLY A CA 1
ATOM 2508 C C . GLY A 1 310 ? 21.013 -1.986 -59.217 1.00 69.38 310 GLY A C 1
ATOM 2509 O O . GLY A 1 310 ? 20.099 -2.807 -59.254 1.00 69.38 310 GLY A O 1
ATOM 2510 N N . VAL A 1 311 ? 21.711 -1.779 -58.098 1.00 72.62 311 VAL A N 1
ATOM 2511 C CA . VAL A 1 311 ? 21.424 -2.416 -56.802 1.00 72.62 311 VAL A CA 1
ATOM 2512 C C . VAL A 1 311 ? 21.320 -1.304 -55.768 1.00 72.62 311 VAL A C 1
ATOM 2514 O O . VAL A 1 311 ? 22.194 -0.442 -55.715 1.00 72.62 311 VAL A O 1
ATOM 2517 N N . ARG A 1 312 ? 20.282 -1.324 -54.921 1.00 61.50 312 ARG A N 1
ATOM 2518 C CA . ARG A 1 312 ? 20.090 -0.316 -53.863 1.00 61.50 312 ARG A CA 1
ATOM 2519 C C . ARG A 1 312 ? 21.361 -0.132 -53.023 1.00 61.50 312 ARG A C 1
ATOM 2521 O O . ARG A 1 312 ? 21.746 -1.037 -52.279 1.00 61.50 312 ARG A O 1
ATOM 2528 N N . GLY A 1 313 ? 21.952 1.063 -53.099 1.00 63.06 313 GLY A N 1
ATOM 2529 C CA . GLY A 1 313 ? 23.184 1.436 -52.394 1.00 63.06 313 GLY A CA 1
ATOM 2530 C C . GLY A 1 313 ? 24.492 1.019 -53.081 1.00 63.06 313 GLY A C 1
ATOM 2531 O O . GLY A 1 313 ? 25.527 1.030 -52.420 1.00 63.06 313 GLY A O 1
ATOM 2532 N N . GLY A 1 314 ? 24.437 0.612 -54.351 1.00 71.38 314 GLY A N 1
ATOM 2533 C CA . GLY A 1 314 ? 25.591 0.402 -55.227 1.00 71.38 314 GLY A CA 1
ATOM 2534 C C . GLY A 1 314 ? 25.781 1.551 -56.224 1.00 71.38 314 GLY A C 1
ATOM 2535 O O . GLY A 1 314 ? 25.261 2.645 -56.021 1.00 71.38 314 GLY A O 1
ATOM 2536 N N . LYS A 1 315 ? 26.517 1.279 -57.310 1.00 78.06 315 LYS A N 1
ATOM 2537 C CA . LYS A 1 315 ? 26.804 2.258 -58.367 1.00 78.06 315 LYS A CA 1
ATOM 2538 C C . LYS A 1 315 ? 25.539 2.707 -59.106 1.00 78.06 315 LYS A C 1
ATOM 2540 O O . LYS A 1 315 ? 24.620 1.906 -59.302 1.00 78.06 315 LYS A O 1
ATOM 2545 N N . VAL A 1 316 ? 25.535 3.963 -59.543 1.00 83.94 316 VAL A N 1
ATOM 2546 C CA . VAL A 1 316 ? 24.414 4.630 -60.221 1.00 83.94 316 VAL A CA 1
ATOM 2547 C C . VAL A 1 316 ? 24.876 5.192 -61.564 1.00 83.94 316 VAL A C 1
ATOM 2549 O O . VAL A 1 316 ? 26.048 5.535 -61.729 1.00 83.94 316 VAL A O 1
ATOM 2552 N N . LEU A 1 317 ? 23.962 5.221 -62.535 1.00 86.94 317 LEU A N 1
ATOM 2553 C CA . LEU A 1 317 ? 24.175 5.775 -63.872 1.00 86.94 317 LEU A CA 1
ATOM 2554 C C . LEU A 1 317 ? 23.338 7.049 -64.079 1.00 86.94 317 LEU A C 1
ATOM 2556 O O . LEU A 1 317 ? 22.129 7.007 -63.882 1.00 86.94 317 LEU A O 1
ATOM 2560 N N . LEU A 1 318 ? 23.952 8.144 -64.538 1.00 88.25 318 LEU A N 1
ATOM 2561 C CA . LEU A 1 318 ? 23.279 9.386 -64.977 1.00 88.25 318 LEU A CA 1
ATOM 2562 C C . LEU A 1 318 ? 23.132 9.191 -66.447 1.00 88.25 318 LEU A C 1
ATOM 2564 O O . LEU A 1 318 ? 24.132 9.073 -67.160 1.00 88.25 318 LEU A O 1
ATOM 2568 N N . THR A 1 319 ? 21.897 9.191 -66.889 1.00 89.31 319 THR A N 1
ATOM 2569 C CA . THR A 1 319 ? 21.609 9.192 -68.300 1.00 89.31 319 THR A CA 1
ATOM 2570 C C . THR A 1 319 ? 21.210 10.593 -68.716 1.00 89.31 319 THR A C 1
ATOM 2572 O O . THR A 1 319 ? 20.349 11.217 -68.100 1.00 89.31 319 THR A O 1
ATOM 2575 N N . ILE A 1 320 ? 21.893 11.099 -69.739 1.00 91.00 320 ILE A N 1
ATOM 2576 C CA . ILE A 1 320 ? 21.585 12.367 -70.382 1.00 91.00 320 ILE A CA 1
ATOM 2577 C C . ILE A 1 320 ? 21.059 12.047 -71.771 1.00 91.00 320 ILE A C 1
ATOM 2579 O O . ILE A 1 320 ? 21.802 11.589 -72.640 1.00 91.00 320 ILE A O 1
ATOM 2583 N N . HIS A 1 321 ? 19.768 12.270 -71.966 1.00 90.38 321 HIS A N 1
ATOM 2584 C CA . HIS A 1 321 ? 19.080 11.974 -73.208 1.00 90.38 321 HIS A CA 1
ATOM 2585 C C . HIS A 1 321 ? 18.934 13.238 -74.067 1.00 90.38 321 HIS A C 1
ATOM 2587 O O . HIS A 1 321 ? 18.309 14.226 -73.671 1.00 90.38 321 HIS A O 1
ATOM 2593 N N . PHE A 1 322 ? 19.526 13.193 -75.258 1.00 89.19 322 PHE A N 1
ATOM 2594 C CA . PHE A 1 322 ? 19.421 14.187 -76.318 1.00 89.19 322 PHE A CA 1
ATOM 2595 C C . PHE A 1 322 ? 18.192 13.864 -77.163 1.00 89.19 322 PHE A C 1
ATOM 2597 O O . PHE A 1 322 ? 18.255 13.057 -78.089 1.00 89.19 322 PHE A O 1
ATOM 2604 N N . VAL A 1 323 ? 17.071 14.508 -76.835 1.00 80.56 323 VAL A N 1
ATOM 2605 C CA . VAL A 1 323 ? 15.755 14.167 -77.392 1.00 80.56 323 VAL A CA 1
ATOM 2606 C C . VAL A 1 323 ? 15.704 14.308 -78.916 1.00 80.56 323 VAL A C 1
ATOM 2608 O O . VAL A 1 323 ? 15.117 13.460 -79.577 1.00 80.56 323 VAL A O 1
ATOM 2611 N N . GLN A 1 324 ? 16.316 15.351 -79.491 1.00 81.69 324 GLN A N 1
ATOM 2612 C CA . GLN A 1 324 ? 16.274 15.570 -80.944 1.00 81.69 324 GLN A CA 1
ATOM 2613 C C . GLN A 1 324 ? 17.175 14.609 -81.727 1.00 81.69 324 GLN A C 1
ATOM 2615 O O . GLN A 1 324 ? 16.899 14.322 -82.886 1.00 81.69 324 GLN A O 1
ATOM 2620 N N . GLN A 1 325 ? 18.275 14.166 -81.120 1.00 83.62 325 GLN A N 1
ATOM 2621 C CA . GLN A 1 325 ? 19.285 13.320 -81.757 1.00 83.62 325 GLN A CA 1
ATOM 2622 C C . GLN A 1 325 ? 19.094 11.830 -81.445 1.00 83.62 325 GLN A C 1
ATOM 2624 O O . GLN A 1 325 ? 19.886 11.024 -81.923 1.00 83.62 325 GLN A O 1
ATOM 2629 N N . GLU A 1 326 ? 18.102 11.479 -80.616 1.00 84.12 326 GLU A N 1
ATOM 2630 C CA . GLU A 1 326 ? 17.872 10.119 -80.102 1.00 84.12 326 GLU A CA 1
ATOM 2631 C C . GLU A 1 326 ? 19.147 9.492 -79.497 1.00 84.12 326 GLU A C 1
ATOM 2633 O O . GLU A 1 326 ? 19.380 8.286 -79.558 1.00 84.12 326 GLU A O 1
ATOM 2638 N N . LEU A 1 327 ? 20.004 10.334 -78.906 1.00 86.75 327 LEU A N 1
ATOM 2639 C CA . LEU A 1 327 ? 21.294 9.944 -78.339 1.00 86.75 327 LEU A CA 1
ATOM 2640 C C . LEU A 1 327 ? 21.213 9.951 -76.812 1.00 86.75 327 LEU A C 1
ATOM 2642 O O . LEU A 1 327 ? 20.854 10.957 -76.205 1.00 86.75 327 LEU A O 1
ATOM 2646 N N . GLN A 1 328 ? 21.613 8.855 -76.172 1.00 89.31 328 GLN A N 1
ATOM 2647 C CA . GLN A 1 328 ? 21.674 8.754 -74.715 1.00 89.31 328 GLN A CA 1
ATOM 2648 C C . GLN A 1 328 ? 23.119 8.553 -74.262 1.00 89.31 328 GLN A C 1
ATOM 2650 O O . GLN A 1 328 ? 23.762 7.564 -74.609 1.00 89.31 328 GLN A O 1
ATOM 2655 N N . LEU A 1 329 ? 23.631 9.497 -73.475 1.00 89.81 329 LEU A N 1
ATOM 2656 C CA . LEU A 1 329 ? 24.927 9.376 -72.812 1.00 89.81 329 LEU A CA 1
ATOM 2657 C C . LEU A 1 329 ? 24.715 8.830 -71.403 1.00 89.81 329 LEU A C 1
ATOM 2659 O O . LEU A 1 329 ? 23.794 9.269 -70.721 1.00 89.81 329 LEU A O 1
ATOM 2663 N N . ALA A 1 330 ? 25.559 7.899 -70.961 1.00 90.12 330 ALA A N 1
ATOM 2664 C CA . ALA A 1 330 ? 25.476 7.307 -69.629 1.00 90.12 330 ALA A CA 1
ATOM 2665 C C . ALA A 1 330 ? 26.815 7.435 -68.891 1.00 90.12 330 ALA A C 1
ATOM 2667 O O . ALA A 1 330 ? 27.851 7.011 -69.400 1.00 90.12 330 ALA A O 1
ATOM 2668 N N . PHE A 1 331 ? 26.787 7.991 -67.680 1.00 88.38 331 PHE A N 1
ATOM 2669 C CA . PHE A 1 331 ? 27.963 8.179 -66.825 1.00 88.38 331 PHE A CA 1
ATOM 2670 C C . PHE A 1 331 ? 27.814 7.349 -65.550 1.00 88.38 331 PHE A C 1
ATOM 2672 O O . PHE A 1 331 ? 26.773 7.425 -64.911 1.00 88.38 331 PHE A O 1
ATOM 2679 N N . LEU A 1 332 ? 28.828 6.558 -65.181 1.00 85.50 332 LEU A N 1
ATOM 2680 C CA . LEU A 1 332 ? 28.812 5.661 -64.013 1.00 85.50 332 LEU A CA 1
ATOM 2681 C C . LEU A 1 332 ? 29.524 6.289 -62.806 1.00 85.50 332 LEU A C 1
ATOM 2683 O O . LEU A 1 332 ? 30.658 6.743 -62.952 1.00 85.50 332 LEU A O 1
ATOM 2687 N N . TRP A 1 333 ? 28.926 6.221 -61.611 1.00 77.56 333 TRP A N 1
ATOM 2688 C CA . TRP A 1 333 ? 29.571 6.630 -60.350 1.00 77.56 333 TRP A CA 1
ATOM 2689 C C . TRP A 1 333 ? 29.094 5.823 -59.131 1.00 77.56 333 TRP A C 1
ATOM 2691 O O . TRP A 1 333 ? 28.215 4.966 -59.226 1.00 77.56 333 TRP A O 1
ATOM 2701 N N . ASP A 1 334 ? 29.713 6.077 -57.973 1.00 70.31 334 ASP A N 1
ATOM 2702 C CA . ASP A 1 334 ? 29.637 5.198 -56.801 1.00 70.31 334 ASP A CA 1
ATOM 2703 C C . ASP A 1 334 ? 28.508 5.522 -55.791 1.00 70.31 334 ASP A C 1
ATOM 2705 O O . ASP A 1 334 ? 28.162 4.647 -54.997 1.00 70.31 334 ASP A O 1
ATOM 2709 N N . ALA A 1 335 ? 27.911 6.724 -55.799 1.00 74.69 335 ALA A N 1
ATOM 2710 C CA . ALA A 1 335 ? 26.903 7.150 -54.810 1.00 74.69 335 ALA A CA 1
ATOM 2711 C C . ALA A 1 335 ? 25.789 8.061 -55.369 1.00 74.69 335 ALA A C 1
ATOM 2713 O O . ALA A 1 335 ? 26.074 9.078 -55.983 1.00 74.69 335 ALA A O 1
ATOM 2714 N N . ASN A 1 336 ? 24.511 7.763 -55.092 1.00 76.19 336 ASN A N 1
ATOM 2715 C CA . ASN A 1 336 ? 23.370 8.596 -55.517 1.00 76.19 336 ASN A CA 1
ATOM 2716 C C . ASN A 1 336 ? 23.222 9.890 -54.683 1.00 76.19 336 ASN A C 1
ATOM 2718 O O . ASN A 1 336 ? 22.319 10.005 -53.851 1.00 76.19 336 ASN A O 1
ATOM 2722 N N . ASP A 1 337 ? 24.149 10.835 -54.837 1.00 81.81 337 ASP A N 1
ATOM 2723 C CA . ASP A 1 337 ? 24.113 12.142 -54.181 1.00 81.81 337 ASP A CA 1
ATOM 2724 C C . ASP A 1 337 ? 24.244 13.303 -55.175 1.00 81.81 337 ASP A C 1
ATOM 2726 O O . ASP A 1 337 ? 24.645 13.138 -56.328 1.00 81.81 337 ASP A O 1
ATOM 2730 N N . SER A 1 338 ? 23.877 14.506 -54.724 1.00 85.31 338 SER A N 1
ATOM 2731 C CA . SER A 1 338 ? 23.895 15.689 -55.585 1.00 85.31 338 SER A CA 1
ATOM 2732 C C . SER A 1 338 ? 25.294 16.154 -55.963 1.00 85.31 338 SER A C 1
ATOM 2734 O O . SER A 1 338 ? 25.461 16.791 -56.998 1.00 85.31 338 SER A O 1
ATOM 2736 N N . GLN A 1 339 ? 26.300 15.856 -55.136 1.00 85.88 339 GLN A N 1
ATOM 2737 C CA . GLN A 1 339 ? 27.677 16.245 -55.426 1.00 85.88 339 GLN A CA 1
ATOM 2738 C C . GLN A 1 339 ? 28.212 15.478 -56.636 1.00 85.88 339 GLN A C 1
ATOM 2740 O O . GLN A 1 339 ? 28.802 16.083 -57.525 1.00 85.88 339 GLN A O 1
ATOM 2745 N N . SER A 1 340 ? 27.907 14.183 -56.725 1.00 85.94 340 SER A N 1
ATOM 2746 C CA . SER A 1 340 ? 28.315 13.341 -57.850 1.00 85.94 340 SER A CA 1
ATOM 2747 C C . SER A 1 340 ? 27.760 13.850 -59.186 1.00 85.94 340 SER A C 1
ATOM 2749 O O . SER A 1 340 ? 28.475 13.869 -60.186 1.00 85.94 340 SER A O 1
ATOM 2751 N N . VAL A 1 341 ? 26.508 14.324 -59.212 1.00 87.62 341 VAL A N 1
ATOM 2752 C CA . VAL A 1 341 ? 25.905 14.924 -60.418 1.00 87.62 341 VAL A CA 1
ATOM 2753 C C . VAL A 1 341 ? 26.604 16.234 -60.796 1.00 87.62 341 VAL A C 1
ATOM 2755 O O . VAL A 1 341 ? 26.909 16.451 -61.969 1.00 87.62 341 VAL A O 1
ATOM 2758 N N . ILE A 1 342 ? 26.901 17.094 -59.816 1.00 89.31 342 ILE A N 1
ATOM 2759 C CA . ILE A 1 342 ? 27.624 18.357 -60.039 1.00 89.31 342 ILE A CA 1
ATOM 2760 C C . ILE A 1 342 ? 29.009 18.090 -60.636 1.00 89.31 342 ILE A C 1
ATOM 2762 O O . ILE A 1 342 ? 29.392 18.748 -61.602 1.00 89.31 342 ILE A O 1
ATOM 2766 N N . ASP A 1 343 ? 29.736 17.107 -60.107 1.00 89.69 343 ASP A N 1
ATOM 2767 C CA . ASP A 1 343 ? 31.083 16.768 -60.567 1.00 89.69 343 ASP A CA 1
ATOM 2768 C C . ASP A 1 343 ? 31.082 16.267 -62.024 1.00 89.69 343 ASP A C 1
ATOM 2770 O O . ASP A 1 343 ? 31.999 16.578 -62.787 1.00 89.69 343 ASP A O 1
ATOM 2774 N N . ILE A 1 344 ? 30.032 15.551 -62.449 1.00 89.38 344 ILE A N 1
ATOM 2775 C CA . ILE A 1 344 ? 29.853 15.131 -63.850 1.00 89.38 344 ILE A CA 1
ATOM 2776 C C . ILE A 1 344 ? 29.661 16.344 -64.755 1.00 89.38 344 ILE A C 1
ATOM 2778 O O . ILE A 1 344 ? 30.347 16.463 -65.770 1.00 89.38 344 ILE A O 1
ATOM 2782 N N . PHE A 1 345 ? 28.762 17.259 -64.395 1.00 91.06 345 PHE A N 1
ATOM 2783 C CA . PHE A 1 345 ? 28.537 18.463 -65.192 1.00 91.06 345 PHE A CA 1
ATOM 2784 C C . PHE A 1 345 ? 29.768 19.371 -65.228 1.00 91.06 345 PHE A C 1
ATOM 2786 O O . PHE A 1 345 ? 30.078 19.919 -66.283 1.00 91.06 345 PHE A O 1
ATOM 2793 N N . GLU A 1 346 ? 30.516 19.475 -64.128 1.00 91.75 346 GLU A N 1
ATOM 2794 C CA . GLU A 1 346 ? 31.788 20.199 -64.083 1.00 91.75 346 GLU A CA 1
ATOM 2795 C C . GLU A 1 346 ? 32.830 19.562 -65.011 1.00 91.75 346 GLU A C 1
ATOM 2797 O O . GLU A 1 346 ? 33.485 20.263 -65.782 1.00 91.75 346 GLU A O 1
ATOM 2802 N N . LYS A 1 347 ? 32.951 18.230 -64.992 1.00 91.06 347 LYS A N 1
ATOM 2803 C CA . LYS A 1 347 ? 33.856 17.501 -65.884 1.00 91.06 347 LYS A CA 1
ATOM 2804 C C . LYS A 1 347 ? 33.493 17.723 -67.353 1.00 91.06 347 LYS A C 1
ATOM 2806 O O . LYS A 1 347 ? 34.364 18.079 -68.141 1.00 91.06 347 LYS A O 1
ATOM 2811 N N . ILE A 1 348 ? 32.216 17.572 -67.710 1.00 91.44 348 ILE A N 1
ATOM 2812 C CA . ILE A 1 348 ? 31.725 17.784 -69.082 1.00 91.44 348 ILE A CA 1
ATOM 2813 C C . ILE A 1 348 ? 31.951 19.242 -69.518 1.00 91.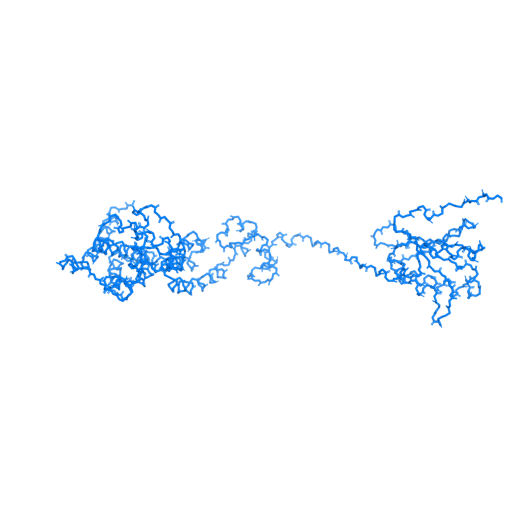44 348 ILE A C 1
ATOM 2815 O O . ILE A 1 348 ? 32.365 19.485 -70.650 1.00 91.44 348 ILE A O 1
ATOM 2819 N N . TYR A 1 349 ? 31.730 20.213 -68.626 1.00 91.31 349 TYR A N 1
ATOM 2820 C CA . TYR A 1 349 ? 31.965 21.638 -68.888 1.00 91.31 349 TYR A CA 1
ATOM 2821 C C . TYR A 1 349 ? 33.439 21.942 -69.191 1.00 91.31 349 TYR A C 1
ATOM 2823 O O . TYR A 1 349 ? 33.742 22.660 -70.145 1.00 91.31 349 TYR A O 1
ATOM 2831 N N . LEU A 1 350 ? 34.362 21.363 -68.416 1.00 90.38 350 LEU A N 1
ATOM 2832 C CA . LEU A 1 350 ? 35.802 21.536 -68.615 1.00 90.38 350 LEU A CA 1
ATOM 2833 C C . LEU A 1 350 ? 36.312 20.821 -69.875 1.00 90.38 350 LEU A C 1
ATOM 2835 O O . LEU A 1 350 ? 37.128 21.386 -70.602 1.00 90.38 350 LEU A O 1
ATOM 2839 N N . GLU A 1 351 ? 35.831 19.606 -70.153 1.00 92.81 351 GLU A N 1
ATOM 2840 C CA . GLU A 1 351 ? 36.260 18.812 -71.314 1.00 92.81 351 GLU A CA 1
ATOM 2841 C C . GLU A 1 351 ? 35.761 19.396 -72.642 1.00 92.81 351 GLU A C 1
ATOM 2843 O O . GLU A 1 351 ? 36.516 19.443 -73.615 1.00 92.81 351 GLU A O 1
ATOM 2848 N N . LEU A 1 352 ? 34.513 19.873 -72.691 1.00 91.31 352 LEU A N 1
ATOM 2849 C CA . LEU A 1 352 ? 33.930 20.449 -73.908 1.00 91.31 352 LEU A CA 1
ATOM 2850 C C . LEU A 1 352 ? 34.331 21.905 -74.142 1.00 91.31 352 LEU A C 1
ATOM 2852 O O . LEU A 1 352 ? 34.252 22.363 -75.279 1.00 91.31 352 LEU A O 1
ATOM 2856 N N . ARG A 1 353 ? 34.808 22.595 -73.099 1.00 91.00 353 ARG A N 1
ATOM 2857 C CA . ARG A 1 353 ? 34.988 24.054 -73.023 1.00 91.00 353 ARG A CA 1
ATOM 2858 C C . ARG A 1 353 ? 33.652 24.823 -72.967 1.00 91.00 353 ARG A C 1
ATOM 2860 O O . ARG A 1 353 ? 32.624 24.323 -73.439 1.00 91.00 353 ARG A O 1
ATOM 2867 N N . PRO A 1 354 ? 33.646 26.047 -72.395 1.00 88.25 354 PRO A N 1
ATOM 2868 C CA . PRO A 1 354 ? 32.414 26.791 -72.120 1.00 88.25 354 PRO A CA 1
ATOM 2869 C C . PRO A 1 354 ? 31.526 27.055 -73.342 1.00 88.25 354 PRO A C 1
ATOM 2871 O O . PRO A 1 354 ? 30.313 26.876 -73.276 1.00 88.25 354 PRO A O 1
ATOM 2874 N N . ASP A 1 355 ? 32.119 27.441 -74.471 1.00 88.94 355 ASP A N 1
ATOM 2875 C CA . ASP A 1 355 ? 31.413 27.802 -75.704 1.00 88.94 355 ASP A CA 1
ATOM 2876 C C . ASP A 1 355 ? 30.624 26.623 -76.292 1.00 88.94 355 ASP A C 1
ATOM 2878 O O . ASP A 1 355 ? 29.470 26.767 -76.709 1.00 88.94 355 ASP A O 1
ATOM 2882 N N . VAL A 1 356 ? 31.220 25.431 -76.279 1.00 90.94 356 VAL A N 1
ATOM 2883 C CA . VAL A 1 356 ? 30.583 24.212 -76.783 1.00 90.94 356 VAL A CA 1
ATOM 2884 C C . VAL A 1 356 ? 29.543 23.695 -75.795 1.00 90.94 356 VAL A C 1
ATOM 2886 O O . VAL A 1 356 ? 28.463 23.280 -76.221 1.00 90.94 356 VAL A O 1
ATOM 2889 N N . PHE A 1 357 ? 29.834 23.733 -74.492 1.00 92.38 357 PHE A N 1
ATOM 2890 C CA . PHE A 1 357 ? 28.912 23.251 -73.469 1.00 92.38 357 PHE A CA 1
ATOM 2891 C C . PHE A 1 357 ? 27.594 24.028 -73.479 1.00 92.38 357 PHE A C 1
ATOM 2893 O O . PHE A 1 357 ? 26.532 23.413 -73.548 1.00 92.38 357 PHE A O 1
ATOM 2900 N N . ILE A 1 358 ? 27.658 25.364 -73.479 1.00 89.19 358 ILE A N 1
ATOM 2901 C CA . ILE A 1 358 ? 26.467 26.230 -73.451 1.00 89.19 358 ILE A CA 1
ATOM 2902 C C . ILE A 1 358 ? 25.579 25.966 -74.675 1.00 89.19 358 ILE A C 1
ATOM 2904 O O . ILE A 1 358 ? 24.355 25.915 -74.570 1.00 89.19 358 ILE A O 1
ATOM 2908 N N . ARG A 1 359 ? 26.191 25.712 -75.839 1.00 88.31 359 ARG A N 1
ATOM 2909 C CA . ARG A 1 359 ? 25.465 25.349 -77.062 1.00 88.31 359 ARG A CA 1
ATOM 2910 C C . ARG A 1 359 ? 24.824 23.960 -76.985 1.00 88.31 359 ARG A C 1
ATOM 2912 O O . ARG A 1 359 ? 23.754 23.752 -77.553 1.00 88.31 359 ARG A O 1
ATOM 2919 N N . LEU A 1 360 ? 25.481 22.991 -76.344 1.00 89.12 360 LEU A N 1
ATOM 2920 C CA . LEU A 1 360 ? 25.014 21.602 -76.289 1.00 89.12 360 LEU A CA 1
ATOM 2921 C C . LEU A 1 360 ? 24.004 21.330 -75.171 1.00 89.12 360 LEU A C 1
ATOM 2923 O O . LEU A 1 360 ? 23.148 20.460 -75.359 1.00 89.12 360 LEU A O 1
ATOM 2927 N N . PHE A 1 361 ? 24.077 22.062 -74.058 1.00 90.75 361 PHE A N 1
ATOM 2928 C CA . PHE A 1 361 ? 23.240 21.891 -72.866 1.00 90.75 361 PHE A CA 1
ATOM 2929 C C . PHE A 1 361 ? 22.493 23.185 -72.496 1.00 90.75 361 PHE A C 1
ATOM 2931 O O . PHE A 1 361 ? 22.654 23.682 -71.381 1.00 90.75 361 PHE A O 1
ATOM 2938 N N . PRO A 1 362 ? 21.661 23.748 -73.392 1.00 88.38 362 PRO A N 1
ATOM 2939 C CA . PRO A 1 362 ? 20.959 24.994 -73.095 1.00 88.38 362 PRO A CA 1
ATOM 2940 C C . PRO A 1 362 ? 19.902 24.810 -71.995 1.00 88.38 362 PRO A C 1
ATOM 2942 O O . PRO A 1 362 ? 19.782 25.664 -71.121 1.00 88.38 362 PRO A O 1
ATOM 2945 N N . ILE A 1 363 ? 19.182 23.679 -71.997 1.00 91.19 363 ILE A N 1
ATOM 2946 C CA . ILE A 1 363 ? 18.170 23.350 -70.985 1.00 91.19 363 ILE A CA 1
ATOM 2947 C C . ILE A 1 363 ? 18.306 21.896 -70.528 1.00 91.19 363 ILE A C 1
ATOM 2949 O O . ILE A 1 363 ? 18.423 20.982 -71.352 1.00 91.19 363 ILE A O 1
ATOM 2953 N N . LEU A 1 364 ? 18.190 21.688 -69.218 1.00 92.12 364 LEU A N 1
ATOM 2954 C CA . LEU A 1 364 ? 18.128 20.394 -68.551 1.00 92.12 364 LEU A CA 1
ATOM 2955 C C . LEU A 1 364 ? 16.754 20.188 -67.901 1.00 92.12 364 LEU A C 1
ATOM 2957 O O . LEU A 1 364 ? 16.240 21.071 -67.216 1.00 92.12 364 LEU A O 1
ATOM 2961 N N . LEU A 1 365 ? 16.187 18.995 -68.068 1.00 90.25 365 LEU A N 1
ATOM 2962 C CA . LEU A 1 365 ? 14.932 18.575 -67.448 1.00 90.25 365 LEU A CA 1
ATOM 2963 C C . LEU A 1 365 ? 15.161 17.304 -66.621 1.00 90.25 365 LEU A C 1
ATOM 2965 O O . LEU A 1 365 ? 15.529 16.273 -67.180 1.00 90.25 365 LEU A O 1
ATOM 2969 N N . ALA A 1 366 ? 14.920 17.364 -65.312 1.00 89.12 366 ALA A N 1
ATOM 2970 C CA . ALA A 1 366 ? 15.129 16.253 -64.378 1.00 89.12 366 ALA A CA 1
ATOM 2971 C C . ALA A 1 366 ? 13.844 15.877 -63.615 1.00 89.12 366 ALA A C 1
ATOM 2973 O O . ALA A 1 366 ? 12.823 16.566 -63.690 1.00 89.12 366 ALA A O 1
ATOM 2974 N N . ASP A 1 367 ? 13.863 14.752 -62.893 1.00 84.81 367 ASP A N 1
ATOM 2975 C CA . ASP A 1 367 ? 12.826 14.429 -61.906 1.00 84.81 367 ASP A CA 1
ATOM 2976 C C . ASP A 1 367 ? 13.160 15.049 -60.547 1.00 84.81 367 ASP A C 1
ATOM 2978 O O . ASP A 1 367 ? 14.174 15.706 -60.329 1.00 84.81 367 ASP A O 1
ATOM 2982 N N . ASN A 1 368 ? 12.265 14.807 -59.599 1.00 78.19 368 ASN A N 1
ATOM 2983 C CA . ASN A 1 368 ? 12.371 15.268 -58.227 1.00 78.19 368 ASN A CA 1
ATOM 2984 C C . ASN A 1 368 ? 13.317 14.413 -57.359 1.00 78.19 368 ASN A C 1
ATOM 2986 O O . ASN A 1 368 ? 13.125 14.372 -56.137 1.00 78.19 368 ASN A O 1
ATOM 2990 N N . GLY A 1 369 ? 14.283 13.720 -57.971 1.00 78.81 369 GLY A N 1
ATOM 2991 C CA . GLY A 1 369 ? 15.295 12.919 -57.290 1.00 78.81 369 GLY A CA 1
ATOM 2992 C C . GLY A 1 369 ? 16.143 13.740 -56.312 1.00 78.81 369 GLY A C 1
ATOM 2993 O O . GLY A 1 369 ? 16.324 14.952 -56.458 1.00 78.81 369 GLY A O 1
ATOM 2994 N N . SER A 1 370 ? 16.654 13.089 -55.264 1.00 80.19 370 SER A N 1
ATOM 2995 C CA . SER A 1 370 ? 17.520 13.740 -54.267 1.00 80.19 370 SER A CA 1
ATOM 2996 C C . SER A 1 370 ? 18.901 14.106 -54.803 1.00 80.19 370 SER A C 1
ATOM 2998 O O . SER A 1 370 ? 19.530 15.032 -54.309 1.00 80.19 370 SER A O 1
ATOM 3000 N N . GLU A 1 371 ? 19.349 13.416 -55.837 1.00 84.56 371 GLU A N 1
ATOM 3001 C CA . GLU A 1 371 ? 20.558 13.675 -56.608 1.00 84.56 371 GLU A CA 1
ATOM 3002 C C . GLU A 1 371 ? 20.505 15.002 -57.377 1.00 84.56 371 GLU A C 1
ATOM 3004 O O . GLU A 1 371 ? 21.536 15.569 -57.720 1.00 84.56 371 GLU A O 1
ATOM 3009 N N . PHE A 1 372 ? 19.317 15.570 -57.572 1.00 85.75 372 PHE A N 1
ATOM 3010 C CA . PHE A 1 372 ? 19.143 16.857 -58.234 1.00 85.75 372 PHE A CA 1
ATOM 3011 C C . PHE A 1 372 ? 18.871 18.000 -57.246 1.00 85.75 372 PHE A C 1
ATOM 3013 O O . PHE A 1 372 ? 18.500 19.095 -57.637 1.00 85.75 372 PHE A O 1
ATOM 3020 N N . SER A 1 373 ? 19.095 17.814 -55.942 1.00 84.38 373 SER A N 1
ATOM 3021 C CA . SER A 1 373 ? 18.697 18.802 -54.926 1.00 84.38 373 SER A CA 1
ATOM 3022 C C . SER A 1 373 ? 19.447 20.148 -54.943 1.00 84.38 373 SER A C 1
ATOM 3024 O O . SER A 1 373 ? 19.106 21.031 -54.156 1.00 84.38 373 SER A O 1
ATOM 3026 N N . ASN A 1 374 ? 20.469 20.326 -55.789 1.00 86.62 374 ASN A N 1
ATOM 3027 C CA . ASN A 1 374 ? 21.283 21.547 -55.862 1.00 86.62 374 ASN A CA 1
ATOM 3028 C C . ASN A 1 374 ? 21.432 22.075 -57.310 1.00 86.62 374 ASN A C 1
ATOM 3030 O O . ASN A 1 374 ? 22.525 22.023 -57.877 1.00 86.62 374 ASN A O 1
ATOM 3034 N N . PRO A 1 375 ? 20.354 22.615 -57.914 1.00 87.75 375 PRO A N 1
ATOM 3035 C CA . PRO A 1 375 ? 20.368 23.083 -59.302 1.00 87.75 375 PRO A CA 1
ATOM 3036 C C . PRO A 1 375 ? 21.321 24.257 -59.540 1.00 87.75 375 PRO A C 1
ATOM 3038 O O . PRO A 1 375 ? 21.926 24.343 -60.601 1.00 87.75 375 PRO A O 1
ATOM 3041 N N . LYS A 1 376 ? 21.527 25.137 -58.549 1.00 88.31 376 LYS A N 1
ATOM 3042 C CA . LYS A 1 376 ? 22.400 26.315 -58.701 1.00 88.31 376 LYS A CA 1
ATOM 3043 C C . LYS A 1 376 ? 23.843 25.937 -59.043 1.00 88.31 376 LYS A C 1
ATOM 3045 O O . LYS A 1 376 ? 24.471 26.606 -59.850 1.00 88.31 376 LYS A O 1
ATOM 3050 N N . ALA A 1 377 ? 24.359 24.861 -58.452 1.00 88.06 377 ALA A N 1
ATOM 3051 C CA . ALA A 1 377 ? 25.708 24.378 -58.744 1.00 88.06 377 ALA A CA 1
ATOM 3052 C C . ALA A 1 377 ? 25.833 23.748 -60.146 1.00 88.06 377 ALA A C 1
ATOM 3054 O O . ALA A 1 377 ? 26.933 23.634 -60.681 1.00 88.06 377 ALA A O 1
ATOM 3055 N N . ILE A 1 378 ? 24.714 23.341 -60.749 1.00 90.12 378 ILE A N 1
ATOM 3056 C CA . ILE A 1 378 ? 24.667 22.837 -62.125 1.00 90.12 378 ILE A CA 1
ATOM 3057 C C . ILE A 1 378 ? 24.531 24.015 -63.101 1.00 90.12 378 ILE A C 1
ATOM 3059 O O . ILE A 1 378 ? 25.255 24.072 -64.090 1.00 90.12 378 ILE A O 1
ATOM 3063 N N . GLU A 1 379 ? 23.667 24.985 -62.798 1.00 91.88 379 GLU A N 1
ATOM 3064 C CA . GLU A 1 379 ? 23.363 26.144 -63.650 1.00 91.88 379 GLU A CA 1
ATOM 3065 C C . GLU A 1 379 ? 24.505 27.153 -63.771 1.00 91.88 379 GLU A C 1
ATOM 3067 O O . GLU A 1 379 ? 24.642 27.778 -64.822 1.00 91.88 379 GLU A O 1
ATOM 3072 N N . PHE A 1 380 ? 25.325 27.307 -62.728 1.00 91.25 380 PHE A N 1
ATOM 3073 C CA . PHE A 1 380 ? 26.407 28.290 -62.679 1.00 91.25 380 PHE A CA 1
ATOM 3074 C C . PHE A 1 380 ? 27.777 27.622 -62.577 1.00 91.25 380 PHE A C 1
ATOM 3076 O O . PHE A 1 380 ? 27.938 26.588 -61.926 1.00 91.25 380 PHE A O 1
ATOM 3083 N N . ASP A 1 381 ? 28.776 28.227 -63.215 1.00 87.38 381 ASP A N 1
ATOM 3084 C CA . ASP A 1 381 ? 30.175 27.873 -62.996 1.00 87.38 381 ASP A CA 1
ATOM 3085 C C . ASP A 1 381 ? 30.712 28.466 -61.675 1.00 87.38 381 ASP A C 1
ATOM 3087 O O . ASP A 1 381 ? 30.041 29.228 -60.973 1.00 87.38 381 ASP A O 1
ATOM 3091 N N . LYS A 1 382 ? 31.958 28.131 -61.319 1.00 84.06 382 LYS A N 1
ATOM 3092 C CA . LYS A 1 382 ? 32.614 28.631 -60.093 1.00 84.06 382 LYS A CA 1
ATOM 3093 C C . LYS A 1 382 ? 32.822 30.150 -60.067 1.00 84.06 382 LYS A C 1
ATOM 3095 O O . LYS A 1 382 ? 33.094 30.695 -59.001 1.00 84.06 382 LYS A O 1
ATOM 3100 N N . GLN A 1 383 ? 32.738 30.817 -61.216 1.00 84.44 383 GLN A N 1
ATOM 3101 C CA . GLN A 1 383 ? 32.878 32.267 -61.362 1.00 84.44 383 GLN A CA 1
ATOM 3102 C C . GLN A 1 383 ? 31.514 32.977 -61.332 1.00 84.44 383 GLN A C 1
ATOM 3104 O O . GLN A 1 383 ? 31.470 34.204 -61.326 1.00 84.44 383 GLN A O 1
ATOM 3109 N N . GLY A 1 384 ? 30.411 32.223 -61.260 1.00 84.19 384 GLY A N 1
ATOM 3110 C CA . GLY A 1 384 ? 29.052 32.751 -61.242 1.00 84.19 384 GLY A CA 1
ATOM 3111 C C . GLY A 1 384 ? 28.475 33.026 -62.631 1.00 84.19 384 GLY A C 1
ATOM 3112 O O . GLY A 1 384 ? 27.417 33.646 -62.720 1.00 84.19 384 GLY A O 1
ATOM 3113 N N . ASN A 1 385 ? 29.118 32.563 -63.708 1.00 87.25 385 ASN A N 1
ATOM 3114 C CA . ASN A 1 385 ? 28.552 32.658 -65.050 1.00 87.25 385 ASN A CA 1
ATOM 3115 C C . ASN A 1 385 ? 27.526 31.544 -65.258 1.00 87.25 385 ASN A C 1
ATOM 3117 O O . ASN A 1 385 ? 27.754 30.388 -64.894 1.00 87.25 385 ASN A O 1
ATOM 3121 N N . GLN A 1 386 ? 26.397 31.885 -65.871 1.00 89.38 386 GLN A N 1
ATOM 3122 C CA . GLN A 1 386 ? 25.358 30.915 -66.187 1.00 89.38 386 GLN A CA 1
ATOM 3123 C C . GLN A 1 386 ? 25.794 30.033 -67.363 1.00 89.38 386 GLN A C 1
ATOM 3125 O O . GLN A 1 386 ? 26.080 30.534 -68.449 1.00 89.38 386 GLN A O 1
ATOM 3130 N N . ARG A 1 387 ? 25.823 28.716 -67.148 1.00 90.56 387 ARG A N 1
ATOM 3131 C CA . ARG A 1 387 ? 26.205 27.710 -68.152 1.00 90.56 387 ARG A CA 1
ATOM 3132 C C . ARG A 1 387 ? 25.044 26.853 -68.653 1.00 90.56 387 ARG A C 1
ATOM 3134 O O . ARG A 1 387 ? 25.164 26.253 -69.715 1.00 90.56 387 ARG A O 1
ATOM 3141 N N . THR A 1 388 ? 23.946 26.765 -67.901 1.00 92.06 388 THR A N 1
ATOM 3142 C CA . THR A 1 388 ? 22.733 26.021 -68.284 1.00 92.06 388 THR A CA 1
ATOM 3143 C C . THR A 1 388 ? 21.529 26.454 -67.436 1.00 92.06 388 THR A C 1
ATOM 3145 O O . THR A 1 388 ? 21.667 27.276 -66.526 1.00 92.06 388 THR A O 1
ATOM 3148 N N . GLN A 1 389 ? 20.348 25.911 -67.730 1.00 90.88 389 GLN A N 1
ATOM 3149 C CA . GLN A 1 389 ? 19.111 26.108 -66.970 1.00 90.88 389 GLN A CA 1
ATOM 3150 C C . GLN A 1 389 ? 18.473 24.768 -66.622 1.00 90.88 389 GLN A C 1
ATOM 3152 O O . GLN A 1 389 ? 18.375 23.894 -67.483 1.00 90.88 389 GLN A O 1
ATOM 3157 N N . MET A 1 390 ? 18.039 24.602 -65.371 1.00 91.50 390 MET A N 1
ATOM 3158 C CA . MET A 1 390 ? 17.518 23.332 -64.873 1.00 91.50 390 MET A CA 1
ATOM 3159 C C . MET A 1 390 ? 16.062 23.447 -64.425 1.00 91.50 390 MET A C 1
ATOM 3161 O O . MET A 1 390 ? 15.731 24.264 -63.571 1.00 91.50 390 MET A O 1
ATOM 3165 N N . TYR A 1 391 ? 15.217 22.552 -64.934 1.00 91.06 391 TYR A N 1
ATOM 3166 C CA . TYR A 1 391 ? 13.797 22.465 -64.594 1.00 91.06 391 TYR A CA 1
ATOM 3167 C C . TYR A 1 391 ? 13.406 21.066 -64.116 1.00 91.06 391 TYR A C 1
ATOM 3169 O O . TYR A 1 391 ? 14.076 20.072 -64.418 1.00 91.06 391 TYR A O 1
ATOM 3177 N N . TYR A 1 392 ? 12.296 20.987 -63.381 1.00 88.94 392 TYR A N 1
ATOM 3178 C CA . TYR A 1 392 ? 11.795 19.749 -62.788 1.00 88.94 392 TYR A CA 1
ATOM 3179 C C . TYR A 1 392 ? 10.427 19.354 -63.334 1.00 88.94 392 TYR A C 1
ATOM 3181 O O . TYR A 1 392 ? 9.532 20.188 -63.465 1.00 88.94 392 TYR A O 1
ATOM 3189 N N . CYS A 1 393 ? 10.249 18.055 -63.571 1.00 86.06 393 CYS A N 1
ATOM 3190 C CA . CYS A 1 393 ? 8.926 17.469 -63.780 1.00 86.06 393 CYS A CA 1
ATOM 3191 C C . CYS A 1 393 ? 8.131 17.450 -62.464 1.00 86.06 393 CYS A C 1
ATOM 3193 O O . CYS A 1 393 ? 8.700 17.365 -61.369 1.00 86.06 393 CYS A O 1
ATOM 3195 N N . ASP A 1 394 ? 6.807 17.438 -62.556 1.00 83.25 394 ASP A N 1
ATOM 3196 C CA . ASP A 1 394 ? 5.927 17.293 -61.405 1.00 83.25 394 ASP A CA 1
ATOM 3197 C C . ASP A 1 394 ? 6.019 15.889 -60.782 1.00 83.25 394 ASP A C 1
ATOM 3199 O O . ASP A 1 394 ? 6.264 14.886 -61.469 1.00 83.25 394 ASP A O 1
ATOM 3203 N N . PRO A 1 395 ? 5.820 15.764 -59.456 1.00 76.81 395 PRO A N 1
ATOM 3204 C CA . PRO A 1 395 ? 5.781 14.463 -58.806 1.00 76.81 395 PRO A CA 1
ATOM 3205 C C . PRO A 1 395 ? 4.700 13.565 -59.421 1.00 76.81 395 PRO A C 1
ATOM 3207 O O . PRO A 1 395 ? 3.535 13.942 -59.481 1.00 76.81 395 PRO A O 1
ATOM 3210 N N . SER A 1 396 ? 5.063 12.331 -59.777 1.00 72.44 396 SER A N 1
ATOM 3211 C CA . SER A 1 396 ? 4.143 11.333 -60.355 1.00 72.44 396 SER A CA 1
ATOM 3212 C C . SER A 1 396 ? 3.563 11.699 -61.731 1.00 72.44 396 SER A C 1
ATOM 3214 O O . SER A 1 396 ? 2.513 11.178 -62.100 1.00 72.44 396 SER A O 1
ATOM 3216 N N . ALA A 1 397 ? 4.255 12.539 -62.508 1.00 77.50 397 ALA A N 1
ATOM 3217 C CA . ALA A 1 397 ? 3.874 12.903 -63.872 1.00 77.50 397 ALA A CA 1
ATOM 3218 C C . ALA A 1 397 ? 4.839 12.311 -64.927 1.00 77.50 397 ALA A C 1
ATOM 3220 O O . ALA A 1 397 ? 5.561 13.049 -65.596 1.00 77.50 397 ALA A O 1
ATOM 3221 N N . PRO A 1 398 ? 4.882 10.974 -65.118 1.00 67.94 398 PRO A N 1
ATOM 3222 C CA . PRO A 1 398 ? 5.800 10.343 -66.073 1.00 67.94 398 PRO A CA 1
ATOM 3223 C C . PRO A 1 398 ? 5.529 10.761 -67.527 1.00 67.94 398 PRO A C 1
ATOM 3225 O O . PRO A 1 398 ? 6.438 10.722 -68.345 1.00 67.94 398 PRO A O 1
ATOM 3228 N N . PHE A 1 399 ? 4.309 11.214 -67.836 1.00 72.00 399 PHE A N 1
ATOM 3229 C CA . PHE A 1 399 ? 3.917 11.728 -69.153 1.00 72.00 399 PHE A CA 1
ATOM 3230 C C 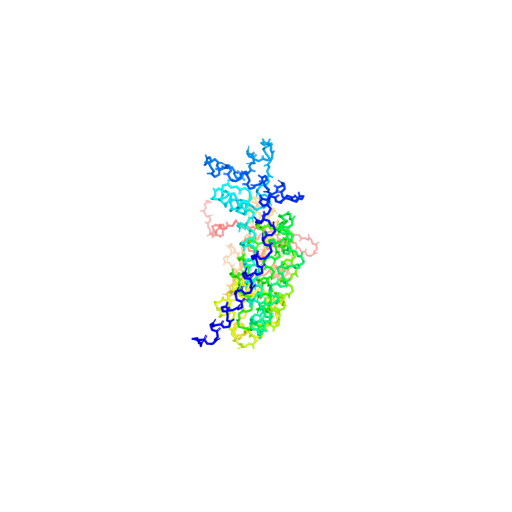. PHE A 1 399 ? 4.605 13.052 -69.536 1.00 72.00 399 PHE A C 1
ATOM 3232 O O . PHE A 1 399 ? 4.544 13.448 -70.696 1.00 72.00 399 PHE A O 1
ATOM 3239 N N . GLN A 1 400 ? 5.245 13.745 -68.585 1.00 76.62 400 GLN A N 1
ATOM 3240 C CA . GLN A 1 400 ? 6.056 14.942 -68.854 1.00 76.62 400 GLN A CA 1
ATOM 3241 C C . GLN A 1 400 ? 7.456 14.590 -69.401 1.00 76.62 400 GLN A C 1
ATOM 3243 O O . GLN A 1 400 ? 8.176 15.462 -69.887 1.00 76.62 400 GLN A O 1
ATOM 3248 N N . ARG A 1 401 ? 7.839 13.304 -69.365 1.00 65.19 401 ARG A N 1
ATOM 3249 C CA . ARG A 1 401 ? 9.045 12.750 -70.000 1.00 65.19 401 ARG A CA 1
ATOM 3250 C C . ARG A 1 401 ? 8.650 12.169 -71.370 1.00 65.19 401 ARG A C 1
ATOM 3252 O O . ARG A 1 401 ? 7.543 11.666 -71.510 1.00 65.19 401 ARG A O 1
ATOM 3259 N N . VAL A 1 402 ? 9.497 12.346 -72.394 1.00 60.03 402 VAL A N 1
ATOM 3260 C CA . VAL A 1 402 ? 9.093 12.525 -73.818 1.00 60.03 402 VAL A CA 1
ATOM 3261 C C . VAL A 1 402 ? 8.068 11.511 -74.374 1.00 60.03 402 VAL A C 1
ATOM 3263 O O . VAL A 1 402 ? 8.107 10.330 -74.033 1.00 60.03 402 VAL A O 1
ATOM 3266 N N . PRO A 1 403 ? 7.342 11.907 -75.438 1.00 46.84 403 PRO A N 1
ATOM 3267 C CA . PRO A 1 403 ? 7.606 11.247 -76.721 1.00 46.84 403 PRO A CA 1
ATOM 3268 C C . PRO A 1 403 ? 8.091 12.234 -77.789 1.00 46.84 403 PRO A C 1
ATOM 3270 O O . PRO A 1 403 ? 7.496 13.287 -78.021 1.00 46.84 403 PRO A O 1
ATOM 3273 N N . ALA A 1 404 ? 9.186 11.886 -78.466 1.00 44.09 404 ALA A N 1
ATOM 3274 C CA . ALA A 1 404 ? 9.583 12.546 -79.699 1.00 44.09 404 ALA A CA 1
ATOM 3275 C C . ALA A 1 404 ? 8.506 12.266 -80.762 1.00 44.09 404 ALA A C 1
ATOM 3277 O O . ALA A 1 404 ? 8.487 11.184 -81.342 1.00 44.09 404 ALA A O 1
ATOM 3278 N N . LYS A 1 405 ? 7.565 13.207 -80.935 1.00 41.00 405 LYS A N 1
ATOM 3279 C CA . LYS A 1 405 ? 6.835 13.574 -82.171 1.00 41.00 405 LYS A CA 1
ATOM 3280 C C . LYS A 1 405 ? 5.566 14.357 -81.815 1.00 41.00 405 LYS A C 1
ATOM 3282 O O . LYS A 1 405 ? 4.541 13.765 -81.497 1.00 41.00 405 LYS A O 1
ATOM 3287 N N . THR A 1 406 ? 5.605 15.671 -82.016 1.00 31.38 406 THR A N 1
ATOM 3288 C CA . THR A 1 406 ? 4.410 16.423 -82.421 1.00 31.38 406 THR A CA 1
ATOM 3289 C C . THR A 1 406 ? 4.693 16.991 -83.800 1.00 31.38 406 THR A C 1
ATOM 3291 O O . THR A 1 406 ? 5.231 18.081 -83.949 1.00 31.38 406 THR A O 1
ATOM 3294 N N . THR A 1 407 ? 4.381 16.202 -84.824 1.00 34.34 407 THR A N 1
ATOM 3295 C CA . THR A 1 407 ? 4.131 16.725 -86.166 1.00 34.34 407 THR A CA 1
ATOM 3296 C C . THR A 1 407 ? 2.653 17.102 -86.216 1.00 34.34 407 THR A C 1
ATOM 3298 O O . THR A 1 407 ? 1.803 16.221 -86.266 1.00 34.34 407 THR A O 1
ATOM 3301 N N . MET A 1 408 ? 2.356 18.398 -86.151 1.00 31.08 408 MET A N 1
ATOM 3302 C CA . MET A 1 408 ? 1.147 19.059 -86.672 1.00 31.08 408 MET A CA 1
ATOM 3303 C C . MET A 1 408 ? 1.535 20.542 -86.799 1.00 31.08 408 MET A C 1
ATOM 3305 O O . MET A 1 408 ? 1.780 21.167 -85.775 1.00 31.08 408 MET A O 1
ATOM 3309 N N . LYS A 1 409 ? 1.695 21.179 -87.957 1.00 30.92 409 LYS A N 1
ATOM 3310 C CA . LYS A 1 409 ? 1.417 20.895 -89.369 1.00 30.92 409 LYS A CA 1
ATOM 3311 C C . LYS A 1 409 ? 2.638 21.268 -90.203 1.00 30.92 409 LYS A C 1
ATOM 3313 O O . LYS A 1 409 ? 3.362 22.185 -89.761 1.00 30.92 409 LYS A O 1
#

Sequence (409 aa):
MNSKTILKNNRAAGLIILTIGLLLTGQMITGHGIVGADSVFHYNRFYETYSQLKHLNFSWFQSIYGFNQSGRIVNVVYGPLFAYLNGGLLLLVHSWYQYQIVSSIIIYLIGGFGMYRLLKRLSIRPIIAAMMASFYLTVGWMPRWQIGNNTTALGAMLIPYLLMITFDMITDANRPIRWKKLALLMSLTIEIHLLSALLFMLVLIPAWLYAVNHHRPLLQKGHSLHHISVNCLDLTMTSERTLYSYVNQGLLSARNIDMPRTVRMRPRKNKKRNLKVDKACRIGRTWEEFQSYLQEHPNAAIRQLDSVEGVRGGKVLLTIHFVQQELQLAFLWDANDSQSVIDIFEKIYLELRPDVFIRLFPILLADNGSEFSNPKAIEFDKQGNQRTQMYYCDPSAPFQRVPAKTTMK

Radius of gyration: 42.57 Å; chains: 1; bounding box: 68×66×124 Å

Foldseek 3Di:
DDPVVVVLLVVLLVLLVVLLCVLCVVCVVVVDFAADPCRLVLVLLLCQLLVCVVVVPDDQAFRCGGPPRPRDGDCNQQAVPVSNVLSVLCNVQVDNSSSLSVVLSVLSSLQLVLQLVLCVVVVHRSNVSSVVSSVLCVDDLNSCCVNHNDLSNSLNSLVSLLVVLLCLLQPVLQQSFPPVSVVVSLVSCSNRDVVSSVVSCVSVVVSLVCSQAVSQQCLQVLDALVNCCVRVVRNPVDDSVVVVVCQPVVVHVDHLVSHPVSVPDDDDPDDPDPDDQDPVLAVCFEPVNVVVVCVVPVPDFEWEWDKDDPDVQAKIWIWIARQVVRDIDIDIDGDLALVVVLVVLVVVCVVCDQVRQLNRAAEYEYEPGRNCSHVCSNQADPVGDGRYYYHYYDPPCCVVPDDPDDDDD